Protein 4QV2 (pdb70)

Radius of gyration: 23.75 Å; Cα contacts (8 Å, |Δi|>4): 1845; chains: 2; bounding box: 61×52×60 Å

Structure (mmCIF, N/CA/C/O backbone):
data_4QV2
#
_entry.id   4QV2
#
_cell.length_a   57.480
_cell.length_b   99.380
_cell.length_c   59.890
_cell.angle_alpha   90.000
_cell.angle_beta   97.540
_cell.angle_gamma   90.000
#
_symmetry.space_group_name_H-M   'P 1 21 1'
#
loop_
_entity.id
_entity.type
_entity.pdbx_description
1 polymer VP1
2 non-polymer 1,2-ETHANEDIOL
3 water water
#
loop_
_atom_site.group_PDB
_atom_site.id
_atom_site.type_symbol
_atom_site.label_atom_id
_atom_site.label_alt_id
_atom_site.label_comp_id
_atom_site.label_asym_id
_atom_site.label_entity_id
_atom_site.label_seq_id
_atom_site.pdbx_PDB_ins_code
_atom_site.Cartn_x
_atom_site.Cartn_y
_atom_site.Cartn_z
_atom_site.occupancy
_atom_site.B_iso_or_equiv
_atom_site.auth_seq_id
_atom_site.auth_comp_id
_atom_site.auth_asym_id
_atom_site.auth_atom_id
_atom_site.pdbx_PDB_model_num
ATOM 1 N N . VAL A 1 1 ? -0.781 15.558 35.870 1.00 37.36 225 VAL A N 1
ATOM 2 C CA . VAL A 1 1 ? -0.124 14.820 36.944 1.00 35.15 225 VAL A CA 1
ATOM 3 C C . VAL A 1 1 ? -0.868 13.524 37.247 1.00 29.95 225 VAL A C 1
ATOM 4 O O . VAL A 1 1 ? -2.022 13.542 37.675 1.00 27.72 225 VAL A O 1
ATOM 16 N N . SER A 1 2 ? -0.193 12.402 37.023 1.00 25.29 226 SER A N 1
ATOM 17 C CA . SER A 1 2 ? -0.802 11.090 37.191 1.00 25.40 226 SER A CA 1
ATOM 18 C C . SER A 1 2 ? -0.863 10.716 38.667 1.00 25.26 226 SER A C 1
ATOM 19 O O . SER A 1 2 ? 0.056 11.006 39.436 1.00 19.39 226 SER A O 1
ATOM 27 N N . PHE A 1 3 ? -1.965 10.092 39.061 1.00 19.80 227 PHE A N 1
ATOM 28 C CA . PHE A 1 3 ? -2.152 9.674 40.443 1.00 16.27 227 PHE A CA 1
ATOM 29 C C . PHE A 1 3 ? -1.288 8.469 40.804 1.00 16.11 227 PHE A C 1
ATOM 30 O O . PHE A 1 3 ? -1.002 7.618 39.962 1.00 16.06 227 PHE A O 1
ATOM 47 N N . SER A 1 4 ? -0.877 8.415 42.068 1.00 17.15 228 SER A N 1
ATOM 48 C CA . SER A 1 4 ? -0.199 7.252 42.625 1.00 15.70 228 SER A CA 1
ATOM 49 C C . SER A 1 4 ? -0.307 7.298 44.145 1.00 15.20 228 SER A C 1
ATOM 50 O O . SER A 1 4 ? -0.635 8.337 44.719 1.00 14.55 228 SER A O 1
ATOM 58 N N . VAL A 1 5 ? -0.050 6.164 44.790 1.00 12.74 229 VAL A N 1
ATOM 59 C CA . VAL A 1 5 ? 0.070 6.115 46.241 1.00 12.23 229 VAL A CA 1
ATOM 60 C C . VAL A 1 5 ? 1.453 5.575 46.593 1.00 13.19 229 VAL A C 1
ATOM 61 O O . VAL A 1 5 ? 2.111 4.965 45.754 1.00 14.33 229 VAL A O 1
ATOM 74 N N . PRO A 1 6 ? 1.905 5.812 47.834 1.00 9.81 230 PRO A N 1
ATOM 75 C CA . PRO A 1 6 ? 3.227 5.322 48.233 1.00 12.57 230 PRO A CA 1
ATOM 76 C C . PRO A 1 6 ? 3.334 3.816 48.100 1.00 12.00 230 PRO A C 1
ATOM 77 O O . PRO A 1 6 ? 2.331 3.117 48.273 1.00 14.40 230 PRO A O 1
ATOM 88 N N . GLY A 1 7 ? 4.531 3.340 47.776 1.00 10.41 231 GLY A N 1
ATOM 89 C CA . GLY A 1 7 ? 4.808 1.918 47.719 1.00 11.59 231 GLY A CA 1
ATOM 90 C C . GLY A 1 7 ? 5.381 1.391 49.023 1.00 12.66 231 GLY A C 1
ATOM 91 O O . GLY A 1 7 ? 5.920 0.289 49.066 1.00 13.84 231 GLY A O 1
ATOM 95 N N . LEU A 1 8 ? 5.279 2.180 50.086 1.00 12.57 232 LEU A N 1
ATOM 96 C CA . LEU A 1 8 ? 5.770 1.765 51.397 1.00 11.16 232 LEU A CA 1
ATOM 97 C C . LEU A 1 8 ? 4.875 0.674 51.971 1.00 10.01 232 LEU A C 1
ATOM 98 O O . LEU A 1 8 ? 3.660 0.705 51.781 1.00 13.12 232 LEU A O 1
ATOM 114 N N . VAL A 1 9 ? 5.466 -0.284 52.681 1.00 10.10 233 VAL A N 1
ATOM 115 C CA . VAL A 1 9 ? 4.663 -1.328 53.308 1.00 10.22 233 VAL A CA 1
ATOM 116 C C . VAL A 1 9 ? 3.937 -0.760 54.526 1.00 9.78 233 VAL A C 1
ATOM 117 O O . VAL A 1 9 ? 4.390 0.203 55.142 1.00 10.30 233 VAL A O 1
ATOM 130 N N . VAL A 1 10 ? 2.795 -1.350 54.857 1.00 9.86 234 VAL A N 1
ATOM 131 C CA . VAL A 1 10 ? 1.928 -0.793 55.890 1.00 9.53 234 VAL A CA 1
ATOM 132 C C . VAL A 1 10 ? 2.624 -0.690 57.242 1.00 9.43 234 VAL A C 1
ATOM 133 O O . VAL A 1 10 ? 2.457 0.303 57.950 1.00 9.07 234 VAL A O 1
ATOM 146 N N . GLU A 1 11 ? 3.414 -1.701 57.593 1.00 10.42 235 GLU A N 1
ATOM 147 C CA . GLU A 1 11 ? 4.048 -1.739 58.905 1.00 13.77 235 GLU A CA 1
ATOM 148 C C . GLU A 1 11 ? 5.191 -0.720 59.039 1.00 17.90 235 GLU A C 1
ATOM 149 O O . GLU A 1 11 ? 5.723 -0.533 60.130 1.00 11.35 235 GLU A O 1
ATOM 161 N N . ASP A 1 12 ? 5.551 -0.054 57.939 1.00 9.45 236 ASP A N 1
ATOM 162 C CA . ASP A 1 12 ? 6.528 1.033 57.973 1.00 10.65 236 ASP A CA 1
ATOM 163 C C . ASP A 1 12 ? 5.861 2.407 58.102 1.00 9.06 236 ASP A C 1
ATOM 164 O O . ASP A 1 12 ? 6.547 3.412 58.265 1.00 11.28 236 ASP A O 1
ATOM 173 N N . MET A 1 13 ? 4.531 2.449 58.020 1.00 8.61 237 MET A N 1
ATOM 174 C CA . MET A 1 13 ? 3.805 3.720 57.992 1.00 9.19 237 MET A CA 1
ATOM 175 C C . MET A 1 13 ? 3.236 4.105 59.361 1.00 8.81 237 MET A C 1
ATOM 176 O O . MET A 1 13 ? 3.207 3.287 60.288 1.00 9.90 237 MET A O 1
ATOM 190 N N . SER A 1 14 ? 2.801 5.358 59.479 1.00 7.85 238 SER A N 1
ATOM 191 C CA . SER A 1 14 ? 2.445 5.945 60.771 1.00 10.63 238 SER A CA 1
ATOM 192 C C . SER A 1 14 ? 1.004 6.455 60.848 1.00 11.73 238 SER A C 1
ATOM 193 O O . SER A 1 14 ? 0.419 6.908 59.857 1.00 9.38 238 SER A O 1
ATOM 201 N N . ASN A 1 15 ? 0.455 6.399 62.055 1.00 7.75 239 ASN A N 1
ATOM 202 C CA . ASN A 1 15 ? -0.903 6.855 62.317 1.00 7.70 239 ASN A CA 1
ATOM 203 C C . ASN A 1 15 ? -1.001 8.372 62.218 1.00 7.51 239 ASN A C 1
ATOM 204 O O . ASN A 1 15 ? -0.198 9.093 62.801 1.00 9.29 239 ASN A O 1
ATOM 215 N N . SER A 1 16 ? -1.990 8.851 61.474 1.00 7.50 240 SER A N 1
ATOM 216 C CA . SER A 1 16 ? -2.152 10.286 61.255 1.00 7.41 240 SER A CA 1
ATOM 217 C C . SER A 1 16 ? -2.974 10.976 62.341 1.00 7.52 240 SER A C 1
ATOM 218 O O . SER A 1 16 ? -3.280 12.162 62.227 1.00 8.30 240 SER A O 1
ATOM 226 N N . ARG A 1 17 ? -3.325 10.239 63.391 1.00 7.68 241 ARG A N 1
ATOM 227 C CA . ARG A 1 17 ? -4.066 10.816 64.513 1.00 8.65 241 ARG A CA 1
ATOM 228 C C . ARG A 1 17 ? -3.347 10.655 65.849 1.00 7.99 241 ARG A C 1
ATOM 229 O O . ARG A 1 17 ? -3.835 11.129 66.872 1.00 8.22 241 ARG A O 1
ATOM 250 N N . TRP A 1 18 ? -2.186 10.004 65.840 1.00 7.90 242 TRP A N 1
ATOM 251 C CA . TRP A 1 18 ? -1.503 9.645 67.077 1.00 8.10 242 TRP A CA 1
ATOM 252 C C . TRP A 1 18 ? -0.083 9.170 66.767 1.00 8.00 242 TRP A C 1
ATOM 253 O O . TRP A 1 18 ? 0.149 8.591 65.708 1.00 8.75 242 TRP A O 1
ATOM 274 N N . PRO A 1 19 ? 0.877 9.416 67.680 1.00 8.34 243 PRO A N 1
ATOM 275 C CA . PRO A 1 19 ? 2.249 8.971 67.397 1.00 8.83 243 PRO A CA 1
ATOM 276 C C . PRO A 1 19 ? 2.436 7.466 67.570 1.00 8.37 243 PRO A C 1
ATOM 277 O O . PRO A 1 19 ? 2.840 6.989 68.631 1.00 9.39 243 PRO A O 1
ATOM 288 N N . ALA A 1 20 ? 2.137 6.720 66.515 1.00 10.53 244 ALA A N 1
ATOM 289 C CA . ALA A 1 20 ? 2.310 5.281 66.547 1.00 10.33 244 ALA A CA 1
ATOM 290 C C . ALA A 1 20 ? 2.421 4.708 65.145 1.00 9.16 244 ALA A C 1
ATOM 291 O O . ALA A 1 20 ? 1.826 5.220 64.193 1.00 8.13 244 ALA A O 1
ATOM 298 N N . GLN A 1 21 ? 3.204 3.642 65.037 1.00 8.65 245 GLN A N 1
ATOM 299 C CA . GLN A 1 21 ? 3.279 2.844 63.827 1.00 11.37 245 GLN A CA 1
ATOM 300 C C . GLN A 1 21 ? 1.935 2.153 63.603 1.00 9.75 245 GLN A C 1
ATOM 301 O O . GLN A 1 21 ? 1.210 1.858 64.562 1.00 9.20 245 GLN A O 1
ATOM 315 N N . ILE A 1 22 ? 1.590 1.920 62.342 1.00 8.71 246 ILE A N 1
ATOM 316 C CA . ILE A 1 22 ? 0.414 1.123 62.015 1.00 9.43 246 ILE A CA 1
ATOM 317 C C . ILE A 1 22 ? 0.730 -0.337 62.286 1.00 9.42 246 ILE A C 1
ATOM 318 O O . ILE A 1 22 ? 1.747 -0.848 61.815 1.00 10.94 246 ILE A O 1
ATOM 334 N N . ASN A 1 23 ? -0.128 -1.004 63.054 1.00 10.33 247 ASN A N 1
ATOM 335 C CA . ASN A 1 23 ? 0.061 -2.427 63.345 1.00 10.36 247 ASN A CA 1
ATOM 336 C C . ASN A 1 23 ? -1.200 -3.258 63.127 1.00 12.13 247 ASN A C 1
ATOM 337 O O . ASN A 1 23 ? -1.290 -4.401 63.582 1.00 12.49 247 ASN A O 1
ATOM 348 N N . GLY A 1 24 ? -2.174 -2.689 62.427 1.00 10.49 248 GLY A N 1
ATOM 349 C CA . GLY A 1 24 ? -3.362 -3.436 62.068 1.00 13.54 248 GLY A CA 1
ATOM 350 C C . GLY A 1 24 ? -4.167 -2.775 60.971 1.00 11.04 248 GLY A C 1
ATOM 351 O O . GLY A 1 24 ? -4.118 -1.552 60.794 1.00 10.12 248 GLY A O 1
ATOM 355 N N . LEU A 1 25 ? -4.889 -3.603 60.223 1.00 12.24 249 LEU A N 1
ATOM 356 C CA . LEU A 1 25 ? -5.895 -3.153 59.269 1.00 10.98 249 LEU A CA 1
ATOM 357 C C . LEU A 1 25 ? -7.242 -3.698 59.719 1.00 13.09 249 LEU A C 1
ATOM 358 O O . LEU A 1 25 ? -7.399 -4.908 59.884 1.00 12.11 249 LEU A O 1
ATOM 374 N N . VAL A 1 26 ? -8.213 -2.814 59.922 1.00 11.40 250 VAL A N 1
ATOM 375 C CA . VAL A 1 26 ? -9.517 -3.233 60.423 1.00 11.97 250 VAL A CA 1
ATOM 376 C C . VAL A 1 26 ? -10.634 -2.617 59.597 1.00 12.02 250 VAL A C 1
ATOM 377 O O . VAL A 1 26 ? -10.489 -1.524 59.039 1.00 15.46 250 VAL A O 1
ATOM 390 N N . VAL A 1 27 ? -11.751 -3.331 59.533 1.00 12.69 251 VAL A N 1
ATOM 391 C CA . VAL A 1 27 ? -12.916 -2.881 58.792 1.00 15.18 251 VAL A CA 1
ATOM 392 C C . VAL A 1 27 ? -13.954 -2.441 59.806 1.00 13.20 251 VAL A C 1
ATOM 393 O O . VAL A 1 27 ? -14.257 -3.173 60.746 1.00 13.71 251 VAL A O 1
ATOM 406 N N . ARG A 1 28 ? -14.483 -1.236 59.626 1.00 12.96 252 ARG A N 1
ATOM 407 C CA . ARG A 1 28 ? -15.472 -0.702 60.546 1.00 13.27 252 ARG A CA 1
ATOM 408 C C . ARG A 1 28 ? -16.832 -0.633 59.871 1.00 14.96 252 ARG A C 1
ATOM 409 O O . ARG A 1 28 ? -16.951 -0.170 58.736 1.00 15.35 252 ARG A O 1
ATOM 430 N N . GLY A 1 29 ? -17.850 -1.106 60.580 1.00 14.60 253 GLY A N 1
ATOM 431 C CA . GLY A 1 29 ? -19.213 -1.067 60.085 1.00 15.30 253 GLY A CA 1
ATOM 432 C C . GLY A 1 29 ? -19.800 0.327 60.193 1.00 20.45 253 GLY A C 1
ATOM 433 O O . GLY A 1 29 ? -19.150 1.249 60.683 1.00 14.68 253 GLY A O 1
ATOM 437 N N . ASN A 1 30 ? -21.041 0.478 59.741 1.00 19.93 254 ASN A N 1
ATOM 438 C CA . ASN A 1 30 ? -21.696 1.778 59.737 1.00 21.87 254 ASN A CA 1
ATOM 439 C C . ASN A 1 30 ? -22.389 2.040 61.067 1.00 25.93 254 ASN A C 1
ATOM 440 O O . ASN A 1 30 ? -23.615 2.129 61.146 1.00 18.87 254 ASN A O 1
ATOM 451 N N . GLU A 1 31 ? -21.577 2.193 62.107 1.00 34.21 255 GLU A N 1
ATOM 452 C CA . GLU A 1 31 ? -22.073 2.279 63.473 1.00 22.22 255 GLU A CA 1
ATOM 453 C C . GLU A 1 31 ? -22.746 3.619 63.739 1.00 24.84 255 GLU A C 1
ATOM 454 O O . GLU A 1 31 ? -22.628 4.558 62.942 1.00 21.94 255 GLU A O 1
ATOM 458 N N . ALA A 1 32 ? -23.447 3.691 64.867 1.00 21.24 256 ALA A N 1
ATOM 459 C CA . ALA A 1 32 ? -24.161 4.898 65.267 1.00 27.83 256 ALA A CA 1
ATOM 460 C C . ALA A 1 32 ? -23.201 6.075 65.351 1.00 34.08 256 ALA A C 1
ATOM 461 O O . ALA A 1 32 ? -23.537 7.189 64.945 1.00 33.30 256 ALA A O 1
ATOM 468 N N . GLN A 1 33 ? -22.005 5.818 65.878 1.00 25.47 257 GLN A N 1
ATOM 469 C CA . GLN A 1 33 ? -20.977 6.845 65.985 1.00 19.06 257 GLN A CA 1
ATOM 470 C C . GLN A 1 33 ? -20.206 6.930 64.672 1.00 14.34 257 GLN A C 1
ATOM 471 O O . GLN A 1 33 ? -19.415 6.047 64.330 1.00 15.61 257 GLN A O 1
ATOM 475 N N . VAL A 1 34 ? -20.463 8.008 63.944 1.00 14.71 258 VAL A N 1
ATOM 476 C CA . VAL A 1 34 ? -19.951 8.195 62.600 1.00 13.72 258 VAL A CA 1
ATOM 477 C C . VAL A 1 34 ? -18.534 8.728 62.667 1.00 14.81 258 VAL A C 1
ATOM 478 O O . VAL A 1 34 ? -18.240 9.627 63.454 1.00 15.90 258 VAL A O 1
ATOM 491 N N . VAL A 1 35 ? -17.650 8.169 61.849 1.00 12.49 259 VAL A N 1
ATOM 492 C CA . VAL A 1 35 ? -16.283 8.665 61.776 1.00 11.62 259 VAL A CA 1
ATOM 493 C C . VAL A 1 35 ? -16.303 10.127 61.362 1.00 11.48 259 VAL A C 1
ATOM 494 O O . VAL A 1 35 ? -16.943 10.495 60.374 1.00 11.74 259 VAL A O 1
ATOM 507 N N . HIS A 1 36 ? -15.597 10.952 62.128 1.00 11.16 260 HIS A N 1
ATOM 508 C CA . HIS A 1 36 ? -15.643 12.400 61.946 1.00 11.15 260 HIS A CA 1
ATOM 509 C C . HIS A 1 36 ? -14.299 13.006 62.333 1.00 10.58 260 HIS A C 1
ATOM 510 O O . HIS A 1 36 ? -14.233 14.151 62.788 1.00 10.63 260 HIS A O 1
ATOM 525 N N . PHE A 1 37 ? -13.235 12.227 62.140 1.00 10.12 261 PHE A N 1
ATOM 526 C CA . PHE A 1 37 ? -11.873 12.644 62.466 1.00 9.63 261 PHE A CA 1
ATOM 527 C C . PHE A 1 37 ? -11.543 14.003 61.855 1.00 9.52 261 PHE A C 1
ATOM 528 O O . PHE A 1 37 ? -11.965 14.307 60.740 1.00 10.12 261 PHE A O 1
ATOM 545 N N . GLN A 1 38 ? -10.767 14.806 62.579 1.00 11.45 262 GLN A N 1
ATOM 546 C CA . GLN A 1 38 ? -10.302 16.090 62.064 1.00 10.51 262 GLN A CA 1
ATOM 547 C C . GLN A 1 38 ? -8.825 16.022 61.695 1.00 11.59 262 GLN A C 1
ATOM 548 O O . GLN A 1 38 ? -8.361 16.774 60.841 1.00 9.86 262 GLN A O 1
ATOM 562 N N . ASN A 1 39 ? -8.096 15.108 62.329 1.00 8.80 263 ASN A N 1
ATOM 563 C CA . ASN A 1 39 ? -6.727 14.809 61.928 1.00 8.20 263 ASN A CA 1
ATOM 564 C C . ASN A 1 39 ? -6.711 13.630 60.966 1.00 9.27 263 ASN A C 1
ATOM 565 O O . ASN A 1 39 ? -7.595 12.774 61.013 1.00 10.49 263 ASN A O 1
ATOM 576 N N . GLY A 1 40 ? -5.718 13.596 60.082 1.00 7.89 264 GLY A N 1
ATOM 577 C CA . GLY A 1 40 ? -5.596 12.515 59.119 1.00 7.85 264 GLY A CA 1
ATOM 578 C C . GLY A 1 40 ? -6.619 12.613 57.998 1.00 13.48 264 GLY A C 1
ATOM 579 O O . GLY A 1 40 ? -7.100 11.592 57.500 1.00 10.82 264 GLY A O 1
ATOM 583 N N . ARG A 1 41 ? -6.949 13.841 57.604 1.00 8.66 265 ARG A N 1
ATOM 584 C CA . ARG A 1 41 ? -7.944 14.093 56.561 1.00 9.64 265 ARG A CA 1
ATOM 585 C C . ARG A 1 41 ? -7.299 14.746 55.338 1.00 10.39 265 ARG A C 1
ATOM 586 O O . ARG A 1 41 ? -6.843 15.885 55.409 1.00 8.71 265 ARG A O 1
ATOM 607 N N . CYS A 1 42 ? -7.261 14.016 54.226 1.00 10.21 266 CYS A N 1
ATOM 608 C CA . CYS A 1 42 ? -6.641 14.492 52.984 1.00 11.07 266 CYS A CA 1
ATOM 609 C C . CYS A 1 42 ? -7.320 13.855 51.770 1.00 11.58 266 CYS A C 1
ATOM 610 O O . CYS A 1 42 ? -7.481 12.638 51.718 1.00 11.07 266 CYS A O 1
ATOM 618 N N . THR A 1 43 ? -7.725 14.669 50.797 1.00 10.91 267 THR A N 1
ATOM 619 C CA . THR A 1 43 ? -8.343 14.137 49.581 1.00 10.70 267 THR A CA 1
ATOM 620 C C . THR A 1 43 ? -7.278 13.528 48.675 1.00 10.48 267 THR A C 1
ATOM 621 O O . THR A 1 43 ? -6.090 13.749 48.878 1.00 11.07 267 THR A O 1
ATOM 632 N N . THR A 1 44 ? -7.698 12.767 47.670 1.00 13.69 268 THR A N 1
ATOM 633 C CA . THR A 1 44 ? -6.744 12.145 46.759 1.00 12.80 268 THR A CA 1
ATOM 634 C C . THR A 1 44 ? -5.993 13.200 45.947 1.00 11.78 268 THR A C 1
ATOM 635 O O . THR A 1 44 ? -4.939 12.917 45.379 1.00 15.43 268 THR A O 1
ATOM 646 N N . GLU A 1 45 ? -6.542 14.415 45.905 1.00 12.55 269 GLU A N 1
ATOM 647 C CA . GLU A 1 45 ? -5.927 15.529 45.186 1.00 15.60 269 GLU A CA 1
ATOM 648 C C . GLU A 1 45 ? -4.943 16.302 46.057 1.00 16.31 269 GLU A C 1
ATOM 649 O O . GLU A 1 45 ? -4.338 17.276 45.609 1.00 12.35 269 GLU A O 1
ATOM 661 N N . GLY A 1 46 ? -4.777 15.859 47.299 1.00 12.68 270 GLY A N 1
ATOM 662 C CA . GLY A 1 46 ? -3.829 16.474 48.207 1.00 14.81 270 GLY A CA 1
ATOM 663 C C . GLY A 1 46 ? -4.369 17.685 48.949 1.00 16.84 270 GLY A C 1
ATOM 664 O O . GLY A 1 46 ? -3.591 18.509 49.422 1.00 16.12 270 GLY A O 1
ATOM 668 N N . THR A 1 47 ? -5.692 17.789 49.060 1.00 10.43 271 THR A N 1
ATOM 669 C CA . THR A 1 47 ? -6.313 18.868 49.823 1.00 10.52 271 THR A CA 1
ATOM 670 C C . THR A 1 47 ? -6.487 18.444 51.277 1.00 14.22 271 THR A C 1
ATOM 671 O O . THR A 1 47 ? -7.215 17.498 51.573 1.00 11.16 271 THR A O 1
ATOM 682 N N . LEU A 1 48 ? -5.799 19.145 52.176 1.00 12.08 272 LEU A N 1
ATOM 683 C CA . LEU A 1 48 ? -5.878 18.866 53.605 1.00 11.35 272 LEU A CA 1
ATOM 684 C C . LEU A 1 48 ? -7.153 19.450 54.201 1.00 10.82 272 LEU A C 1
ATOM 685 O O . LEU A 1 48 ? -7.527 20.586 53.897 1.00 10.09 272 LEU A O 1
ATOM 701 N N . LEU A 1 49 ? -7.799 18.672 55.068 1.00 11.47 273 LEU A N 1
ATOM 702 C CA . LEU A 1 49 ? -9.064 19.068 55.676 1.00 14.80 273 LEU A CA 1
ATOM 703 C C . LEU A 1 49 ? -8.955 19.090 57.193 1.00 9.77 273 LEU A C 1
ATOM 704 O O . LEU A 1 49 ? -8.029 18.513 57.769 1.00 10.18 273 LEU A O 1
ATOM 720 N N . GLY A 1 50 ? -9.908 19.758 57.835 1.00 12.54 274 GLY A N 1
ATOM 721 C CA . GLY A 1 50 ? -9.986 19.765 59.283 1.00 9.81 274 GLY A CA 1
ATOM 722 C C . GLY A 1 50 ? -8.780 20.416 59.926 1.00 9.59 274 GLY A C 1
ATOM 723 O O . GLY A 1 50 ? -8.467 21.572 59.631 1.00 9.82 274 GLY A O 1
ATOM 727 N N . THR A 1 51 ? -8.114 19.670 60.807 1.00 9.23 275 THR A N 1
ATOM 728 C CA . THR A 1 51 ? -6.929 20.151 61.516 1.00 9.06 275 THR A CA 1
ATOM 729 C C . THR A 1 51 ? -5.671 19.400 61.077 1.00 8.64 275 THR A C 1
ATOM 730 O O . THR A 1 51 ? -4.686 19.321 61.812 1.00 8.46 275 THR A O 1
ATOM 741 N N . THR A 1 52 ? -5.701 18.852 59.868 1.00 8.55 276 THR A N 1
ATOM 742 C CA . THR A 1 52 ? -4.618 17.991 59.400 1.00 8.23 276 THR A CA 1
ATOM 743 C C . THR A 1 52 ? -3.337 18.768 59.084 1.00 8.82 276 THR A C 1
ATOM 744 O O . THR A 1 52 ? -3.324 19.631 58.202 1.00 11.82 276 THR A O 1
ATOM 755 N N . THR A 1 53 ? -2.266 18.440 59.809 1.00 8.78 277 THR A N 1
ATOM 756 C CA . THR A 1 53 ? -0.926 18.969 59.548 1.00 8.04 277 THR A CA 1
ATOM 757 C C . THR A 1 53 ? -0.011 17.894 58.966 1.00 9.92 277 THR A C 1
ATOM 758 O O . THR A 1 53 ? -0.125 16.717 59.308 1.00 10.10 277 THR A O 1
ATOM 769 N N . LEU A 1 54 ? 0.900 18.314 58.090 1.00 8.90 278 LEU A N 1
ATOM 770 C CA . LEU A 1 54 ? 1.931 17.425 57.564 1.00 7.89 278 LEU A CA 1
ATOM 771 C C . LEU A 1 54 ? 3.051 17.209 58.574 1.00 10.07 278 LEU A C 1
ATOM 772 O O . LEU A 1 54 ? 3.861 16.289 58.421 1.00 11.63 278 LEU A O 1
ATOM 788 N N . SER A 1 55 ? 3.115 18.064 59.593 1.00 10.18 279 SER A N 1
ATOM 789 C CA . SER A 1 55 ? 4.141 17.934 60.625 1.00 10.91 279 SER A CA 1
ATOM 790 C C . SER A 1 55 ? 3.765 16.828 61.601 1.00 9.43 279 SER A C 1
ATOM 791 O O . SER A 1 55 ? 2.993 17.036 62.536 1.00 12.72 279 SER A O 1
ATOM 799 N N . ILE A 1 56 ? 4.325 15.648 61.376 1.00 7.60 280 ILE A N 1
ATOM 800 C CA . ILE A 1 56 ? 3.907 14.465 62.109 1.00 7.47 280 ILE A CA 1
ATOM 801 C C . ILE A 1 56 ? 4.111 14.583 63.617 1.00 7.58 280 ILE A C 1
ATOM 802 O O . ILE A 1 56 ? 3.337 14.025 64.398 1.00 8.68 280 ILE A O 1
ATOM 818 N N . ASN A 1 57 ? 5.133 15.324 64.033 1.00 10.32 281 ASN A N 1
ATOM 819 C CA . ASN A 1 57 ? 5.391 15.504 65.456 1.00 7.97 281 ASN A CA 1
ATOM 820 C C . ASN A 1 57 ? 4.437 16.482 66.129 1.00 10.43 281 ASN A C 1
ATOM 821 O O . ASN A 1 57 ? 4.483 16.642 67.349 1.00 10.43 281 ASN A O 1
ATOM 832 N N . SER A 1 58 ? 3.580 17.127 65.341 1.00 7.96 282 SER A N 1
ATOM 833 C CA . SER A 1 58 ? 2.613 18.090 65.871 1.00 9.09 282 SER A CA 1
ATOM 834 C C . SER A 1 58 ? 1.222 17.486 66.026 1.00 8.52 282 SER A C 1
ATOM 835 O O . SER A 1 58 ? 0.283 18.169 66.445 1.00 8.19 282 SER A O 1
ATOM 843 N N . ILE A 1 59 ? 1.092 16.199 65.716 1.00 8.15 283 ILE A N 1
ATOM 844 C CA . ILE A 1 59 ? -0.217 15.552 65.719 1.00 8.38 283 ILE A CA 1
ATOM 845 C C . ILE A 1 59 ? -0.708 15.228 67.136 1.00 8.02 283 ILE A C 1
ATOM 846 O O . ILE A 1 59 ? 0.028 14.675 67.957 1.00 8.85 283 ILE A O 1
ATOM 862 N N . CYS A 1 60 ? -1.968 15.571 67.392 1.00 8.18 284 CYS A N 1
ATOM 863 C CA . CYS A 1 60 ? -2.616 15.378 68.690 1.00 8.70 284 CYS A CA 1
ATOM 864 C C . CYS A 1 60 ? -1.879 16.094 69.819 1.00 8.77 284 CYS A C 1
ATOM 865 O O . CYS A 1 60 ? -1.690 15.548 70.909 1.00 9.02 284 CYS A O 1
ATOM 873 N N . GLY A 1 61 ? -1.476 17.328 69.553 1.00 10.03 285 GLY A N 1
ATOM 874 C CA . GLY A 1 61 ? -0.783 18.121 70.542 1.00 11.50 285 GLY A CA 1
ATOM 875 C C . GLY A 1 61 ? -1.213 19.567 70.492 1.00 13.71 285 GLY A C 1
ATOM 876 O O . GLY A 1 61 ? -2.049 19.959 69.675 1.00 11.52 285 GLY A O 1
ATOM 880 N N . LEU A 1 62 ? -0.616 20.351 71.379 1.00 10.46 286 LEU A N 1
ATOM 881 C CA . LEU A 1 62 ? -0.889 21.774 71.495 1.00 10.07 286 LEU A CA 1
ATOM 882 C C . LEU A 1 62 ? 0.436 22.496 71.647 1.00 10.34 286 LEU A C 1
ATOM 883 O O . LEU A 1 62 ? 1.382 21.948 72.203 1.00 13.14 286 LEU A O 1
ATOM 899 N N . ARG A 1 63 ? 0.513 23.729 71.161 1.00 11.25 287 ARG A N 1
ATOM 900 C CA . ARG A 1 63 ? 1.731 24.506 71.324 1.00 11.80 287 ARG A CA 1
ATOM 901 C C . ARG A 1 63 ? 1.471 26.001 71.198 1.00 11.26 287 ARG A C 1
ATOM 902 O O . ARG A 1 63 ? 0.485 26.434 70.597 1.00 11.21 287 ARG A O 1
ATOM 923 N N . GLY A 1 64 ? 2.352 26.784 71.802 1.00 11.64 288 GLY A N 1
ATOM 924 C CA . GLY A 1 64 ? 2.228 28.227 71.768 1.00 12.21 288 GLY A CA 1
ATOM 925 C C . GLY A 1 64 ? 2.864 28.853 72.983 1.00 12.84 288 GLY A C 1
ATOM 926 O O . GLY A 1 64 ? 3.534 28.182 73.767 1.00 14.23 288 GLY A O 1
ATOM 930 N N . LEU A 1 65 ? 2.639 30.149 73.150 1.00 13.46 289 LEU A N 1
ATOM 931 C CA . LEU A 1 65 ? 3.226 30.881 74.259 1.00 14.19 289 LEU A CA 1
ATOM 932 C C . LEU A 1 65 ? 2.360 30.777 75.505 1.00 14.54 289 LEU A C 1
ATOM 933 O O . LEU A 1 65 ? 1.132 30.798 75.430 1.00 15.69 289 LEU A O 1
ATOM 949 N N . SER A 1 66 ? 3.015 30.653 76.653 1.00 14.94 290 SER A N 1
ATOM 950 C CA . SER A 1 66 ? 2.327 30.681 77.935 1.00 15.47 290 SER A CA 1
ATOM 951 C C . SER A 1 66 ? 1.718 32.062 78.187 1.00 16.25 290 SER A C 1
ATOM 952 O O . SER A 1 66 ? 2.289 33.078 77.800 1.00 18.37 290 SER A O 1
ATOM 960 N N . VAL A 1 67 ? 0.550 32.081 78.823 1.00 16.03 291 VAL A N 1
ATOM 961 C CA . VAL A 1 67 ? -0.110 33.324 79.205 1.00 16.92 291 VAL A CA 1
ATOM 962 C C . VAL A 1 67 ? -0.609 33.189 80.639 1.00 18.38 291 VAL A C 1
ATOM 963 O O . VAL A 1 67 ? -0.663 32.087 81.178 1.00 14.96 291 VAL A O 1
ATOM 976 N N . SER A 1 68 ? -0.974 34.306 81.259 1.00 25.65 292 SER A N 1
ATOM 977 C CA . SER A 1 68 ? -1.481 34.271 82.625 1.00 27.26 292 SER A CA 1
ATOM 978 C C . SER A 1 68 ? -2.932 33.805 82.627 1.00 25.16 292 SER A C 1
ATOM 979 O O . SER A 1 68 ? -3.667 34.029 81.663 1.00 24.35 292 SER A O 1
ATOM 987 N N . GLN A 1 69 ? -3.337 33.155 83.713 1.00 27.84 293 GLN A N 1
ATOM 988 C CA . GLN A 1 69 ? -4.706 32.671 83.853 1.00 33.15 293 GLN A CA 1
ATOM 989 C C . GLN A 1 69 ? -5.706 33.820 83.795 1.00 33.60 293 GLN A C 1
ATOM 990 O O . GLN A 1 69 ? -6.767 33.700 83.181 1.00 40.53 293 GLN A O 1
ATOM 1004 N N . ALA A 1 70 ? -5.357 34.935 84.430 1.00 36.77 294 ALA A N 1
ATOM 1005 C CA . ALA A 1 70 ? -6.220 36.110 84.456 1.00 46.99 294 ALA A CA 1
ATOM 1006 C C . ALA A 1 70 ? -6.531 36.598 83.045 1.00 49.77 294 ALA A C 1
ATOM 1007 O O . ALA A 1 70 ? -7.646 37.039 82.762 1.00 47.24 294 ALA A O 1
ATOM 1014 N N . SER A 1 71 ? -5.544 36.506 82.159 1.00 39.53 295 SER A N 1
ATOM 1015 C CA . SER A 1 71 ? -5.715 36.951 80.782 1.00 38.53 295 SER A CA 1
ATOM 1016 C C . SER A 1 71 ? -6.724 36.081 80.040 1.00 43.28 295 SER A C 1
ATOM 1017 O O . SER A 1 71 ? -7.299 36.504 79.036 1.00 46.91 295 SER A O 1
ATOM 1025 N N . VAL A 1 72 ? -6.945 34.871 80.548 1.00 41.20 296 VAL A N 1
ATOM 1026 C CA . VAL A 1 72 ? -7.908 33.953 79.951 1.00 40.29 296 VAL A CA 1
ATOM 1027 C C . VAL A 1 72 ? -9.262 34.100 80.637 1.00 46.09 296 VAL A C 1
ATOM 1028 O O . VAL A 1 72 ? -10.199 34.656 80.066 1.00 57.05 296 VAL A O 1
ATOM 1041 N N . ALA A 1 103 ? 1.039 19.827 94.572 1.00 50.88 327 ALA A N 1
ATOM 1042 C CA . ALA A 1 103 ? -0.015 19.247 93.747 1.00 52.68 327 ALA A CA 1
ATOM 1043 C C . ALA A 1 103 ? 0.086 19.769 92.311 1.00 45.80 327 ALA A C 1
ATOM 1044 O O . ALA A 1 103 ? 1.190 20.018 91.824 1.00 47.09 327 ALA A O 1
ATOM 1050 N N . ASP A 1 104 ? -1.048 19.967 91.642 1.00 29.06 328 ASP A N 1
ATOM 1051 C CA . ASP A 1 104 ? -1.018 20.313 90.223 1.00 28.70 328 ASP A CA 1
ATOM 1052 C C . ASP A 1 104 ? -0.874 21.811 89.984 1.00 34.11 328 ASP A C 1
ATOM 1053 O O . ASP A 1 104 ? -1.331 22.634 90.780 1.00 28.44 328 ASP A O 1
ATOM 1062 N N . THR A 1 105 ? -0.240 22.142 88.863 1.00 23.57 329 THR A N 1
ATOM 1063 C CA . THR A 1 105 ? -0.068 23.516 88.420 1.00 20.17 329 THR A CA 1
ATOM 1064 C C . THR A 1 105 ? -0.670 23.648 87.029 1.00 23.87 329 THR A C 1
ATOM 1065 O O . THR A 1 105 ? -0.404 22.824 86.151 1.00 20.98 329 THR A O 1
ATOM 1076 N N . THR A 1 106 ? -1.476 24.683 86.826 1.00 19.43 330 THR A N 1
ATOM 1077 C CA . THR A 1 106 ? -2.111 24.896 85.532 1.00 18.54 330 THR A CA 1
ATOM 1078 C C . THR A 1 106 ? -1.265 25.790 84.637 1.00 18.05 330 THR A C 1
ATOM 1079 O O . THR A 1 106 ? -0.800 26.859 85.050 1.00 18.75 330 THR A O 1
ATOM 1090 N N . LEU A 1 107 ? -1.087 25.329 83.404 1.00 16.94 331 LEU A N 1
ATOM 1091 C CA . LEU A 1 107 ? -0.394 26.069 82.364 1.00 16.44 331 LEU A CA 1
ATOM 1092 C C . LEU A 1 107 ? -1.423 26.513 81.334 1.00 16.07 331 LEU A C 1
ATOM 1093 O O . LEU A 1 107 ? -2.238 25.711 80.876 1.00 15.56 331 LEU A O 1
ATOM 1109 N N . TRP A 1 108 ? -1.389 27.795 80.987 1.00 16.41 332 TRP A N 1
ATOM 1110 C CA . TRP A 1 108 ? -2.306 28.357 80.002 1.00 17.20 332 TRP A CA 1
ATOM 1111 C C . TRP A 1 108 ? -1.531 28.776 78.763 1.00 15.62 332 TRP A C 1
ATOM 1112 O O . TRP A 1 108 ? -0.562 29.526 78.853 1.00 15.97 332 TRP A O 1
ATOM 1133 N N . LEU A 1 109 ? -1.959 28.282 77.606 1.00 14.84 333 LEU A N 1
ATOM 1134 C CA . LEU A 1 109 ? -1.295 28.607 76.352 1.00 18.33 333 LEU A CA 1
ATOM 1135 C C . LEU A 1 109 ? -2.185 29.427 75.439 1.00 18.46 333 LEU A C 1
ATOM 1136 O O . LEU A 1 109 ? -3.394 29.211 75.371 1.00 17.86 333 LEU A O 1
ATOM 1152 N N . ARG A 1 110 ? -1.565 30.371 74.742 1.00 14.65 334 ARG A N 1
ATOM 1153 C CA . ARG A 1 110 ? -2.159 30.972 73.560 1.00 14.63 334 ARG A CA 1
ATOM 1154 C C . ARG A 1 110 ? -1.792 30.043 72.407 1.00 14.02 334 ARG A C 1
ATOM 1155 O O . ARG A 1 110 ? -0.652 30.040 71.943 1.00 15.68 334 ARG A O 1
ATOM 1176 N N . VAL A 1 111 ? -2.746 29.243 71.948 1.00 13.27 335 VAL A N 1
ATOM 1177 C CA . VAL A 1 111 ? -2.422 28.202 70.982 1.00 14.84 335 VAL A CA 1
ATOM 1178 C C . VAL A 1 111 ? -2.092 28.799 69.619 1.00 13.52 335 VAL A C 1
ATOM 1179 O O . VAL A 1 111 ? -2.667 29.811 69.209 1.00 13.27 335 VAL A O 1
ATOM 1192 N N . GLU A 1 112 ? -1.144 28.173 68.929 1.00 11.98 336 GLU A N 1
ATOM 1193 C CA . GLU A 1 112 ? -0.733 28.618 67.606 1.00 12.03 336 GLU A CA 1
ATOM 1194 C C . GLU A 1 112 ? -0.558 27.417 66.688 1.00 11.37 336 GLU A C 1
ATOM 1195 O O . GLU A 1 112 ? -0.796 26.278 67.093 1.00 10.90 336 GLU A O 1
ATOM 1207 N N . GLU A 1 113 ? -0.149 27.676 65.452 1.00 11.45 337 GLU A N 1
ATOM 1208 C CA . GLU A 1 113 ? 0.035 26.617 64.470 1.00 10.98 337 GLU A CA 1
ATOM 1209 C C . GLU A 1 113 ? 1.410 25.972 64.606 1.00 10.72 337 GLU A C 1
ATOM 1210 O O . GLU A 1 113 ? 2.310 26.543 65.219 1.00 10.99 337 GLU A O 1
ATOM 1222 N N . PRO A 1 114 ? 1.575 24.767 64.040 1.00 10.26 338 PRO A N 1
ATOM 1223 C CA . PRO A 1 114 ? 2.845 24.051 64.204 1.00 10.05 338 PRO A CA 1
ATOM 1224 C C . PRO A 1 114 ? 4.047 24.826 63.683 1.00 10.49 338 PRO A C 1
ATOM 1225 O O . PRO A 1 114 ? 5.128 24.690 64.252 1.00 14.22 338 PRO A O 1
ATOM 1236 N N . ASP A 1 115 ? 3.863 25.638 62.644 1.00 10.91 339 ASP A N 1
ATOM 1237 C CA . ASP A 1 115 ? 4.972 26.391 62.063 1.00 13.25 339 ASP A CA 1
ATOM 1238 C C . ASP A 1 115 ? 5.296 27.666 62.850 1.00 17.10 339 ASP A C 1
ATOM 1239 O O . ASP A 1 115 ? 6.177 28.434 62.462 1.00 12.85 339 ASP A O 1
ATOM 1248 N N . GLY A 1 116 ? 4.576 27.895 63.944 1.00 13.86 340 GLY A N 1
ATOM 1249 C CA . GLY A 1 116 ? 4.831 29.040 64.800 1.00 15.11 340 GLY A CA 1
ATOM 1250 C C . GLY A 1 116 ? 4.040 30.282 64.431 1.00 17.02 340 GLY A C 1
ATOM 1251 O O . GLY A 1 116 ? 4.146 31.312 65.098 1.00 17.73 340 GLY A O 1
ATOM 1255 N N . ARG A 1 117 ? 3.242 30.197 63.374 1.00 13.04 341 ARG A N 1
ATOM 1256 C CA . ARG A 1 117 ? 2.394 31.322 62.986 1.00 13.66 341 ARG A CA 1
ATOM 1257 C C . ARG A 1 117 ? 1.104 31.314 63.812 1.00 15.79 341 ARG A C 1
ATOM 1258 O O . ARG A 1 117 ? 0.707 30.275 64.331 1.00 12.84 341 ARG A O 1
ATOM 1279 N N . PRO A 1 118 ? 0.453 32.480 63.953 1.00 14.19 342 PRO A N 1
ATOM 1280 C CA . PRO A 1 118 ? -0.727 32.555 64.821 1.00 14.19 342 PRO A CA 1
ATOM 1281 C C . PRO A 1 118 ? -1.907 31.728 64.315 1.00 15.39 342 PRO A C 1
ATOM 1282 O O . PRO A 1 118 ? -2.049 31.520 63.110 1.00 13.67 342 PRO A O 1
ATOM 1293 N N . TYR A 1 119 ? -2.731 31.249 65.241 1.00 13.99 343 TYR A N 1
ATOM 1294 C CA . TYR A 1 119 ? -3.970 30.579 64.884 1.00 13.19 343 TYR A CA 1
ATOM 1295 C C . TYR A 1 119 ? -5.027 31.618 64.507 1.00 13.93 343 TYR A C 1
ATOM 1296 O O . TYR A 1 119 ? -5.288 32.558 65.263 1.00 14.54 343 TYR A O 1
ATOM 1314 N N . ASP A 1 120 ? -5.632 31.434 63.336 1.00 13.95 344 ASP A N 1
ATOM 1315 C CA . ASP A 1 120 ? -6.649 32.343 62.813 1.00 15.11 344 ASP A CA 1
ATOM 1316 C C . ASP A 1 120 ? -8.007 31.931 63.372 1.00 14.68 344 ASP A C 1
ATOM 1317 O O . ASP A 1 120 ? -8.625 30.985 62.888 1.00 14.29 344 ASP A O 1
ATOM 1326 N N . ILE A 1 121 ? -8.459 32.641 64.403 1.00 15.28 345 ILE A N 1
ATOM 1327 C CA . ILE A 1 121 ? -9.669 32.264 65.128 1.00 15.27 345 ILE A CA 1
ATOM 1328 C C . ILE A 1 121 ? -10.884 32.198 64.200 1.00 19.44 345 ILE A C 1
ATOM 1329 O O . ILE A 1 121 ? -11.751 31.336 64.356 1.00 15.34 345 ILE A O 1
ATOM 1345 N N . PHE A 1 122 ? -10.934 33.096 63.222 1.00 16.15 346 PHE A N 1
ATOM 1346 C CA . PHE A 1 122 ? -12.065 33.159 62.300 1.00 16.60 346 PHE A CA 1
ATOM 1347 C C . PHE A 1 122 ? -11.721 32.587 60.929 1.00 16.27 346 PHE A C 1
ATOM 1348 O O . PHE A 1 122 ? -12.314 32.960 59.917 1.00 17.44 346 PHE A O 1
ATOM 1365 N N . GLY A 1 123 ? -10.762 31.669 60.920 1.00 15.43 347 GLY A N 1
ATOM 1366 C CA . GLY A 1 123 ? -10.349 30.986 59.708 1.00 15.11 347 GLY A CA 1
ATOM 1367 C C . GLY A 1 123 ? -11.227 29.790 59.384 1.00 21.24 347 GLY A C 1
ATOM 1368 O O . GLY A 1 123 ? -12.362 29.685 59.861 1.00 18.87 347 GLY A O 1
ATOM 1372 N N . ASP A 1 124 ? -10.687 28.880 58.579 1.00 14.31 348 ASP A N 1
ATOM 1373 C CA . ASP A 1 124 ? -11.454 27.756 58.045 1.00 14.13 348 ASP A CA 1
ATOM 1374 C C . ASP A 1 124 ? -11.094 26.430 58.707 1.00 14.30 348 ASP A C 1
ATOM 1375 O O . ASP A 1 124 ? -11.228 25.370 58.087 1.00 14.77 348 ASP A O 1
ATOM 1384 N N . GLN A 1 125 ? -10.628 26.490 59.954 1.00 12.95 349 GLN A N 1
ATOM 1385 C CA . GLN A 1 125 ? -10.328 25.289 60.737 1.00 12.28 349 GLN A CA 1
ATOM 1386 C C . GLN A 1 125 ? -11.118 25.301 62.042 1.00 12.39 349 GLN A C 1
ATOM 1387 O O . GLN A 1 125 ? -11.432 26.364 62.561 1.00 12.86 349 GLN A O 1
ATOM 1401 N N . PRO A 1 126 ? -11.426 24.116 62.596 1.00 12.04 350 PRO A N 1
ATOM 1402 C CA . PRO A 1 126 ? -12.125 24.097 63.887 1.00 12.24 350 PRO A CA 1
ATOM 1403 C C . PRO A 1 126 ? -11.199 24.397 65.065 1.00 12.04 350 PRO A C 1
ATOM 1404 O O . PRO A 1 126 ? -11.677 24.709 66.153 1.00 12.38 350 PRO A O 1
ATOM 1415 N N . ALA A 1 127 ? -9.893 24.309 64.831 1.00 11.58 351 ALA A N 1
ATOM 1416 C CA . ALA A 1 127 ? -8.884 24.500 65.866 1.00 11.40 351 ALA A CA 1
ATOM 1417 C C . ALA A 1 127 ? -7.522 24.555 65.175 1.00 11.05 351 ALA A C 1
ATOM 1418 O O . ALA A 1 127 ? -7.446 24.354 63.965 1.00 10.95 351 ALA A O 1
ATOM 1425 N N . PRO A 1 128 ? -6.444 24.839 65.927 1.00 10.94 352 PRO A N 1
ATOM 1426 C CA . PRO A 1 128 ? -5.127 24.791 65.278 1.00 10.66 352 PRO A CA 1
ATOM 1427 C C . PRO A 1 128 ? -4.815 23.410 64.712 1.00 10.13 352 PRO A C 1
ATOM 1428 O O . PRO A 1 128 ? -5.343 22.404 65.199 1.00 9.92 352 PRO A O 1
ATOM 1439 N N . LEU A 1 129 ? -3.973 23.361 63.687 1.00 10.02 353 LEU A N 1
ATOM 1440 C CA . LEU A 1 129 ? -3.588 22.081 63.106 1.00 9.62 353 LEU A CA 1
ATOM 1441 C C . LEU A 1 129 ? -2.970 21.176 64.167 1.00 11.02 353 LEU A C 1
ATOM 1442 O O . LEU A 1 129 ? -2.229 21.629 65.039 1.00 9.30 353 LEU A O 1
ATOM 1458 N N . GLY A 1 130 ? -3.318 19.897 64.110 1.00 9.01 354 GLY A N 1
ATOM 1459 C CA . GLY A 1 130 ? -2.769 18.916 65.023 1.00 8.76 354 GLY A CA 1
ATOM 1460 C C . GLY A 1 130 ? -3.517 18.778 66.337 1.00 8.87 354 GLY A C 1
ATOM 1461 O O . GLY A 1 130 ? -3.271 17.837 67.079 1.00 8.75 354 GLY A O 1
ATOM 1465 N N . THR A 1 131 ? -4.425 19.707 66.631 1.00 9.19 355 THR A N 1
ATOM 1466 C CA . THR A 1 131 ? -5.197 19.658 67.871 1.00 9.45 355 THR A CA 1
ATOM 1467 C C . THR A 1 131 ? -5.839 18.281 68.053 1.00 9.38 355 THR A C 1
ATOM 1468 O O . THR A 1 131 ? -6.337 17.711 67.087 1.00 9.29 355 THR A O 1
ATOM 1479 N N . PRO A 1 132 ? -5.815 17.737 69.289 1.00 9.50 356 PRO A N 1
ATOM 1480 C CA . PRO A 1 132 ? -6.517 16.471 69.540 1.00 10.30 356 PRO A CA 1
ATOM 1481 C C . PRO A 1 132 ? -7.955 16.511 69.033 1.00 9.88 356 PRO A C 1
ATOM 1482 O O . PRO A 1 132 ? -8.629 17.530 69.199 1.00 10.20 356 PRO A O 1
ATOM 1493 N N . ASP A 1 133 ? -8.403 15.427 68.404 1.00 10.04 357 ASP A N 1
ATOM 1494 C CA . ASP A 1 133 ? -9.725 15.393 67.787 1.00 10.16 357 ASP A CA 1
ATOM 1495 C C . ASP A 1 133 ? -10.628 14.327 68.392 1.00 10.56 357 ASP A C 1
ATOM 1496 O O . ASP A 1 133 ? -11.530 13.820 67.732 1.00 10.80 357 ASP A O 1
ATOM 1505 N N . PHE A 1 134 ? -10.395 14.010 69.659 1.00 10.74 358 PHE A N 1
ATOM 1506 C CA . PHE A 1 134 ? -11.268 13.094 70.375 1.00 11.28 358 PHE A CA 1
ATOM 1507 C C . PHE A 1 134 ? -11.334 13.466 71.850 1.00 11.71 358 PHE A C 1
ATOM 1508 O O . PHE A 1 134 ? -10.506 14.237 72.346 1.00 11.52 358 PHE A O 1
ATOM 1518 N N . THR A 1 135 ? -12.328 12.916 72.542 1.00 12.39 359 THR A N 1
ATOM 1519 C CA . THR A 1 135 ? -12.507 13.175 73.961 1.00 12.99 359 THR A CA 1
ATOM 1520 C C . THR A 1 135 ? -11.836 12.105 74.818 1.00 13.13 359 THR A C 1
ATOM 1521 O O . THR A 1 135 ? -12.032 10.907 74.613 1.00 13.44 359 THR A O 1
ATOM 1527 N N . ALA A 1 136 ? -11.042 12.567 75.777 1.00 13.19 360 ALA A N 1
ATOM 1528 C CA . ALA A 1 136 ? -10.313 11.706 76.694 1.00 13.42 360 ALA A CA 1
ATOM 1529 C C . ALA A 1 136 ? -9.559 12.601 77.661 1.00 14.23 360 ALA A C 1
ATOM 1530 O O . ALA A 1 136 ? -9.592 13.824 77.533 1.00 15.06 360 ALA A O 1
ATOM 1534 N N . VAL A 1 137 ? -8.886 12.000 78.634 1.00 13.88 361 VAL A N 1
ATOM 1535 C CA . VAL A 1 137 ? -7.809 12.696 79.321 1.00 13.85 361 VAL A CA 1
ATOM 1536 C C . VAL A 1 137 ? -6.519 12.196 78.690 1.00 13.23 361 VAL A C 1
ATOM 1537 O O . VAL A 1 137 ? -6.148 11.032 78.844 1.00 16.06 361 VAL A O 1
ATOM 1543 N N . ILE A 1 138 ? -5.861 13.079 77.949 1.00 12.46 362 ILE A N 1
ATOM 1544 C CA . ILE A 1 138 ? -4.648 12.735 77.225 1.00 11.80 362 ILE A CA 1
ATOM 1545 C C . ILE A 1 138 ? -3.448 13.052 78.100 1.00 14.44 362 ILE A C 1
ATOM 1546 O O . ILE A 1 138 ? -3.272 14.184 78.553 1.00 12.15 362 ILE A O 1
ATOM 1553 N N . VAL A 1 139 ? -2.643 12.027 78.350 1.00 12.00 363 VAL A N 1
ATOM 1554 C CA . VAL A 1 139 ? -1.443 12.151 79.157 1.00 12.23 363 VAL A CA 1
ATOM 1555 C C . VAL A 1 139 ? -0.259 12.411 78.234 1.00 11.56 363 VAL A C 1
ATOM 1556 O O . VAL A 1 139 ? -0.203 11.893 77.116 1.00 11.03 363 VAL A O 1
ATOM 1562 N N . GLY A 1 140 ? 0.677 13.230 78.694 1.00 11.68 364 GLY A N 1
ATOM 1563 C CA . GLY A 1 140 ? 1.812 13.604 77.876 1.00 11.86 364 GLY A CA 1
ATOM 1564 C C . GLY A 1 140 ? 2.849 14.394 78.649 1.00 11.54 364 GLY A C 1
ATOM 1565 O O . GLY A 1 140 ? 2.888 14.359 79.879 1.00 13.82 364 GLY A O 1
ATOM 1569 N N . THR A 1 141 ? 3.710 15.085 77.912 1.00 12.73 365 THR A N 1
ATOM 1570 C CA . THR A 1 141 ? 4.732 15.924 78.511 1.00 12.08 365 THR A CA 1
ATOM 1571 C C . THR A 1 141 ? 4.518 17.355 78.065 1.00 11.49 365 THR A C 1
ATOM 1572 O O . THR A 1 141 ? 4.343 17.616 76.874 1.00 10.97 365 THR A O 1
ATOM 1578 N N . ALA A 1 142 ? 4.529 18.271 79.025 1.00 12.11 366 ALA A N 1
ATOM 1579 C CA . ALA A 1 142 ? 4.567 19.694 78.734 1.00 12.22 366 ALA A CA 1
ATOM 1580 C C . ALA A 1 142 ? 6.037 20.079 78.648 1.00 12.36 366 ALA A C 1
ATOM 1581 O O . ALA A 1 142 ? 6.788 19.867 79.594 1.00 12.88 366 ALA A O 1
ATOM 1585 N N . ILE A 1 143 ? 6.446 20.626 77.506 1.00 11.99 367 ILE A N 1
ATOM 1586 C CA . ILE A 1 143 ? 7.857 20.901 77.245 1.00 13.80 367 ILE A CA 1
ATOM 1587 C C . ILE A 1 143 ? 8.072 22.385 76.963 1.00 12.46 367 ILE A C 1
ATOM 1588 O O . ILE A 1 143 ? 7.359 22.965 76.154 1.00 12.20 367 ILE A O 1
ATOM 1595 N N . ARG A 1 144 ? 9.060 22.976 77.638 1.00 13.12 368 ARG A N 1
ATOM 1596 C CA . ARG A 1 144 ? 9.444 24.379 77.453 1.00 13.62 368 ARG A CA 1
ATOM 1597 C C . ARG A 1 144 ? 10.905 24.370 77.000 1.00 13.76 368 ARG A C 1
ATOM 1598 O O . ARG A 1 144 ? 11.819 24.486 77.820 1.00 14.39 368 ARG A O 1
ATOM 1608 N N . PRO A 1 145 ? 11.132 24.198 75.691 1.00 13.25 369 PRO A N 1
ATOM 1609 C CA . PRO A 1 145 ? 12.433 23.707 75.224 1.00 13.27 369 PRO A CA 1
ATOM 1610 C C . PRO A 1 145 ? 13.492 24.759 74.890 1.00 13.91 369 PRO A C 1
ATOM 1611 O O . PRO A 1 145 ? 14.623 24.362 74.608 1.00 14.23 369 PRO A O 1
ATOM 1616 N N . ARG A 1 146 ? 13.152 26.047 74.904 1.00 14.35 370 ARG A N 1
ATOM 1617 C CA . ARG A 1 146 ? 14.067 27.071 74.393 1.00 19.10 370 ARG A CA 1
ATOM 1618 C C . ARG A 1 146 ? 14.358 28.212 75.360 1.00 16.23 370 ARG A C 1
ATOM 1619 O O . ARG A 1 146 ? 15.094 29.139 75.018 1.00 17.13 370 ARG A O 1
ATOM 1629 N N . THR A 1 147 ? 13.791 28.152 76.558 1.00 16.17 371 THR A N 1
ATOM 1630 C CA . THR A 1 147 ? 13.931 29.249 77.509 1.00 17.19 371 THR A CA 1
ATOM 1631 C C . THR A 1 147 ? 15.391 29.445 77.916 1.00 19.15 371 THR A C 1
ATOM 1632 O O . THR A 1 147 ? 16.095 28.487 78.243 1.00 17.90 371 THR A O 1
ATOM 1643 N N . ALA A 1 148 ? 15.838 30.698 77.882 1.00 19.75 372 ALA A N 1
ATOM 1644 C CA . ALA A 1 148 ? 17.231 31.035 78.155 1.00 20.67 372 ALA A CA 1
ATOM 1645 C C . ALA A 1 148 ? 17.617 30.777 79.609 1.00 20.51 372 ALA A C 1
ATOM 1646 O O . ALA A 1 148 ? 18.773 30.483 79.906 1.00 24.89 372 ALA A O 1
ATOM 1653 N N . SER A 1 149 ? 16.654 30.913 80.515 1.00 21.13 373 SER A N 1
ATOM 1654 C CA . SER A 1 149 ? 16.894 30.665 81.935 1.00 25.42 373 SER A CA 1
ATOM 1655 C C . SER A 1 149 ? 17.135 29.182 82.201 1.00 26.21 373 SER A C 1
ATOM 1656 O O . SER A 1 149 ? 17.630 28.804 83.262 1.00 22.51 373 SER A O 1
ATOM 1664 N N . GLY A 1 150 ? 16.751 28.347 81.242 1.00 19.56 374 GLY A N 1
ATOM 1665 C CA . GLY A 1 150 ? 16.896 26.910 81.368 1.00 18.96 374 GLY A CA 1
ATOM 1666 C C . GLY A 1 150 ? 15.725 26.188 80.740 1.00 17.81 374 GLY A C 1
ATOM 1667 O O . GLY A 1 150 ? 14.579 26.626 80.861 1.00 17.66 374 GLY A O 1
ATOM 1671 N N . ALA A 1 151 ? 16.010 25.080 80.064 1.00 17.08 375 ALA A N 1
ATOM 1672 C CA . ALA A 1 151 ? 14.960 24.253 79.487 1.00 16.07 375 ALA A CA 1
ATOM 1673 C C . ALA A 1 151 ? 14.188 23.567 80.609 1.00 16.12 375 ALA A C 1
ATOM 1674 O O . ALA A 1 151 ? 14.739 23.310 81.678 1.00 16.80 375 ALA A O 1
ATOM 1681 N N . TYR A 1 152 ? 12.914 23.275 80.362 1.00 15.48 376 TYR A N 1
ATOM 1682 C CA . TYR A 1 152 ? 12.059 22.651 81.369 1.00 15.59 376 TYR A CA 1
ATOM 1683 C C . TYR A 1 152 ? 11.060 21.703 80.720 1.00 14.69 376 TYR A C 1
ATOM 1684 O O . TYR A 1 152 ? 10.651 21.902 79.574 1.00 14.04 376 TYR A O 1
ATOM 1702 N N . LEU A 1 153 ? 10.672 20.670 81.460 1.00 14.74 377 LEU A N 1
ATOM 1703 C CA . LEU A 1 153 ? 9.565 19.815 81.056 1.00 14.08 377 LEU A CA 1
ATOM 1704 C C . LEU A 1 153 ? 8.924 19.188 82.283 1.00 14.77 377 LEU A C 1
ATOM 1705 O O . LEU A 1 153 ? 9.522 19.160 83.363 1.00 15.37 377 LEU A O 1
ATOM 1721 N N . HIS A 1 154 ? 7.701 18.699 82.125 1.00 14.22 378 HIS A N 1
ATOM 1722 C CA . HIS A 1 154 ? 7.010 18.060 83.236 1.00 14.76 378 HIS A CA 1
ATOM 1723 C C . HIS A 1 154 ? 5.861 17.177 82.776 1.00 14.24 378 HIS A C 1
ATOM 1724 O O . HIS A 1 154 ? 5.200 17.470 81.781 1.00 13.60 378 HIS A O 1
ATOM 1739 N N . ASP A 1 155 ? 5.640 16.095 83.522 1.00 14.63 379 ASP A N 1
ATOM 1740 C CA . ASP A 1 155 ? 4.486 15.222 83.339 1.00 15.15 379 ASP A CA 1
ATOM 1741 C C . ASP A 1 155 ? 3.226 16.075 83.333 1.00 14.47 379 ASP A C 1
ATOM 1742 O O . ASP A 1 155 ? 3.069 16.956 84.178 1.00 15.16 379 ASP A O 1
ATOM 1751 N N . ALA A 1 156 ? 2.338 15.827 82.374 1.00 13.83 380 ALA A N 1
ATOM 1752 C CA . ALA A 1 156 ? 1.163 16.668 82.192 1.00 15.45 380 ALA A CA 1
ATOM 1753 C C . ALA A 1 156 ? -0.015 15.908 81.597 1.00 14.74 380 ALA A C 1
ATOM 1754 O O . ALA A 1 156 ? 0.116 14.762 81.168 1.00 14.38 380 ALA A O 1
ATOM 1761 N N . TYR A 1 157 ? -1.177 16.551 81.592 1.00 13.70 381 TYR A N 1
ATOM 1762 C CA . TYR A 1 157 ? -2.323 16.021 80.873 1.00 15.06 381 TYR A CA 1
ATOM 1763 C C . TYR A 1 157 ? -3.244 17.127 80.375 1.00 13.70 381 TYR A C 1
ATOM 1764 O O . TYR A 1 157 ? -3.217 18.254 80.876 1.00 13.79 381 TYR A O 1
ATOM 1782 N N . VAL A 1 158 ? -4.039 16.785 79.367 1.00 12.87 382 VAL A N 1
ATOM 1783 C CA . VAL A 1 158 ? -5.066 17.667 78.837 1.00 12.89 382 VAL A CA 1
ATOM 1784 C C . VAL A 1 158 ? -6.387 16.910 78.800 1.00 15.92 382 VAL A C 1
ATOM 1785 O O . VAL A 1 158 ? -6.503 15.876 78.149 1.00 13.11 382 VAL A O 1
ATOM 1798 N N . ASP A 1 159 ? -7.372 17.433 79.518 1.00 13.90 383 ASP A N 1
ATOM 1799 C CA . ASP A 1 159 ? -8.709 16.864 79.538 1.00 14.31 383 ASP A CA 1
ATOM 1800 C C . ASP A 1 159 ? -9.477 17.477 78.377 1.00 13.96 383 ASP A C 1
ATOM 1801 O O . ASP A 1 159 ? -9.772 18.672 78.387 1.00 14.21 383 ASP A O 1
ATOM 1810 N N . THR A 1 160 ? -9.790 16.667 77.370 1.00 13.58 384 THR A N 1
ATOM 1811 C CA . THR A 1 160 ? -10.477 17.168 76.180 1.00 13.17 384 THR A CA 1
ATOM 1812 C C . THR A 1 160 ? -11.971 16.835 76.205 1.00 13.99 384 THR A C 1
ATOM 1813 O O . THR A 1 160 ? -12.682 17.059 75.224 1.00 17.47 384 THR A O 1
ATOM 1824 N N . THR A 1 161 ? -12.446 16.301 77.326 1.00 15.51 385 THR A N 1
ATOM 1825 C CA . THR A 1 161 ? -13.864 15.996 77.475 1.00 16.86 385 THR A CA 1
ATOM 1826 C C . THR A 1 161 ? -14.641 17.267 77.809 1.00 23.40 385 THR A C 1
ATOM 1827 O O . THR A 1 161 ? -14.060 18.243 78.282 1.00 27.15 385 THR A O 1
ATOM 1838 N N . PRO A 1 162 ? -15.960 17.267 77.555 1.00 30.71 386 PRO A N 1
ATOM 1839 C CA . PRO A 1 162 ? -16.786 18.440 77.881 1.00 31.98 386 PRO A CA 1
ATOM 1840 C C . PRO A 1 162 ? -16.734 18.806 79.364 1.00 32.01 386 PRO A C 1
ATOM 1841 O O . PRO A 1 162 ? -17.133 19.909 79.741 1.00 32.57 386 PRO A O 1
ATOM 1852 N N . GLY A 1 163 ? -16.253 17.883 80.190 1.00 25.39 387 GLY A N 1
ATOM 1853 C CA . GLY A 1 163 ? -16.071 18.135 81.609 1.00 38.65 387 GLY A CA 1
ATOM 1854 C C . GLY A 1 163 ? -14.991 19.170 81.881 1.00 32.84 387 GLY A C 1
ATOM 1855 O O . GLY A 1 163 ? -14.891 19.689 82.991 1.00 46.03 387 GLY A O 1
ATOM 1859 N N . ASP A 1 164 ? -14.183 19.466 80.866 1.00 26.56 388 ASP A N 1
ATOM 1860 C CA . ASP A 1 164 ? -13.163 20.510 80.956 1.00 28.31 388 ASP A CA 1
ATOM 1861 C C . ASP A 1 164 ? -13.628 21.744 80.203 1.00 34.49 388 ASP A C 1
ATOM 1862 O O . ASP A 1 164 ? -13.590 21.793 78.971 1.00 30.37 388 ASP A O 1
ATOM 1870 N N . ALA A 1 165 ? -14.048 22.749 80.963 1.00 26.71 389 ALA A N 1
ATOM 1871 C CA . ALA A 1 165 ? -14.529 23.992 80.389 1.00 24.78 389 ALA A CA 1
ATOM 1872 C C . ALA A 1 165 ? -13.379 24.770 79.758 1.00 24.73 389 ALA A C 1
ATOM 1873 O O . ALA A 1 165 ? -13.606 25.687 78.973 1.00 19.43 389 ALA A O 1
ATOM 1879 N N . ASP A 1 166 ? -12.147 24.386 80.085 1.00 23.89 390 ASP A N 1
ATOM 1880 C CA . ASP A 1 166 ? -10.975 25.156 79.677 1.00 23.57 390 ASP A CA 1
ATOM 1881 C C . ASP A 1 166 ? -10.270 24.615 78.431 1.00 18.89 390 ASP A C 1
ATOM 1882 O O . ASP A 1 166 ? -9.248 25.167 78.013 1.00 18.90 390 ASP A O 1
ATOM 1891 N N . PHE A 1 167 ? -10.807 23.554 77.829 1.00 17.15 391 PHE A N 1
ATOM 1892 C CA . PHE A 1 167 ? -10.322 23.121 76.520 1.00 14.37 391 PHE A CA 1
ATOM 1893 C C . PHE A 1 167 ? -11.082 23.922 75.469 1.00 18.32 391 PHE A C 1
ATOM 1894 O O . PHE A 1 167 ? -12.186 23.546 75.071 1.00 15.91 391 PHE A O 1
ATOM 1911 N N . THR A 1 168 ? -10.500 25.044 75.052 1.00 16.73 392 THR A N 1
ATOM 1912 C CA . THR A 1 168 ? -11.158 25.956 74.118 1.00 15.57 392 THR A CA 1
ATOM 1913 C C . THR A 1 168 ? -10.197 26.456 73.034 1.00 14.00 392 THR A C 1
ATOM 1914 O O . THR A 1 168 ? -10.105 27.659 72.791 1.00 14.39 392 THR A O 1
ATOM 1925 N N . PRO A 1 169 ? -9.479 25.535 72.373 1.00 13.19 393 PRO A N 1
ATOM 1926 C CA . PRO A 1 169 ? -8.501 25.955 71.361 1.00 12.83 393 PRO A CA 1
ATOM 1927 C C . PRO A 1 169 ? -9.123 26.745 70.207 1.00 12.96 393 PRO A C 1
ATOM 1928 O O . PRO A 1 169 ? -8.434 27.547 69.578 1.00 15.22 393 PRO A O 1
ATOM 1939 N N . SER A 1 170 ? -10.403 26.514 69.934 1.00 13.20 394 SER A N 1
ATOM 1940 C CA . SER A 1 170 ? -11.119 27.254 68.892 1.00 13.54 394 SER A CA 1
ATOM 1941 C C . SER A 1 170 ? -11.138 28.764 69.146 1.00 16.14 394 SER A C 1
ATOM 1942 O O . SER A 1 170 ? -11.239 29.554 68.203 1.00 14.53 394 SER A O 1
ATOM 1950 N N . THR A 1 171 ? -11.063 29.161 70.414 1.00 16.14 395 THR A N 1
ATOM 1951 C CA . THR A 1 171 ? -11.093 30.581 70.766 1.00 15.56 395 THR A CA 1
ATOM 1952 C C . THR A 1 171 ? -9.719 31.089 71.205 1.00 20.32 395 THR A C 1
ATOM 1953 O O . THR A 1 171 ? -9.593 32.212 71.694 1.00 19.54 395 THR A O 1
ATOM 1964 N N . GLY A 1 172 ? -8.692 30.266 71.005 1.00 18.63 396 GLY A N 1
ATOM 1965 C CA . GLY A 1 172 ? -7.313 30.714 71.124 1.00 22.22 396 GLY A CA 1
ATOM 1966 C C . GLY A 1 172 ? -6.555 30.318 72.382 1.00 21.88 396 GLY A C 1
ATOM 1967 O O . GLY A 1 172 ? -5.368 30.634 72.499 1.00 18.25 396 GLY A O 1
ATOM 1971 N N . ASN A 1 173 ? -7.217 29.638 73.316 1.00 17.48 397 ASN A N 1
ATOM 1972 C CA . ASN A 1 173 ? -6.573 29.237 74.570 1.00 21.20 397 ASN A CA 1
ATOM 1973 C C . ASN A 1 173 ? -6.898 27.813 74.998 1.00 27.87 397 ASN A C 1
ATOM 1974 O O . ASN A 1 173 ? -7.958 27.279 74.676 1.00 25.57 397 ASN A O 1
ATOM 1985 N N . THR A 1 174 ? -5.969 27.199 75.723 1.00 16.41 398 THR A N 1
ATOM 1986 C CA . THR A 1 174 ? -6.202 25.886 76.308 1.00 14.27 398 THR A CA 1
ATOM 1987 C C . THR A 1 174 ? -5.430 25.773 77.606 1.00 15.58 398 THR A C 1
ATOM 1988 O O . THR A 1 174 ? -4.413 26.447 77.799 1.00 17.85 398 THR A O 1
ATOM 1999 N N . LYS A 1 175 ? -5.932 24.922 78.493 1.00 14.71 399 LYS A N 1
ATOM 2000 C CA . LYS A 1 175 ? -5.297 24.651 79.771 1.00 15.08 399 LYS A CA 1
ATOM 2001 C C . LYS A 1 175 ? -4.543 23.330 79.681 1.00 15.45 399 LYS A C 1
ATOM 2002 O O . LYS A 1 175 ? -5.071 22.338 79.179 1.00 18.32 399 LYS A O 1
ATOM 2021 N N . ILE A 1 176 ? -3.310 23.329 80.173 1.00 14.48 400 ILE A N 1
ATOM 2022 C CA . ILE A 1 176 ? -2.536 22.106 80.332 1.00 14.09 400 ILE A CA 1
ATOM 2023 C C . ILE A 1 176 ? -2.269 21.947 81.818 1.00 15.20 400 ILE A C 1
ATOM 2024 O O . ILE A 1 176 ? -1.878 22.905 82.482 1.00 16.05 400 ILE A O 1
ATOM 2040 N N . VAL A 1 177 ? -2.495 20.751 82.350 1.00 15.05 401 VAL A N 1
ATOM 2041 C CA . VAL A 1 177 ? -2.263 20.515 83.771 1.00 16.71 401 VAL A CA 1
ATOM 2042 C C . VAL A 1 177 ? -0.934 19.810 83.977 1.00 18.88 401 VAL A C 1
ATOM 2043 O O . VAL A 1 177 ? -0.721 18.716 83.462 1.00 18.46 401 VAL A O 1
ATOM 2056 N N . LEU A 1 178 ? -0.041 20.448 84.727 1.00 17.88 402 LEU A N 1
ATOM 2057 C CA . LEU A 1 178 ? 1.210 19.818 85.117 1.00 17.73 402 LEU A CA 1
ATOM 2058 C C . LEU A 1 178 ? 0.926 18.996 86.368 1.00 18.64 402 LEU A C 1
ATOM 2059 O O . LEU A 1 178 ? 0.553 19.537 87.409 1.00 18.29 402 LEU A O 1
ATOM 2075 N N . ARG A 1 179 ? 1.102 17.685 86.258 1.00 16.98 403 ARG A N 1
ATOM 2076 C CA . ARG A 1 179 ? 0.665 16.769 87.303 1.00 17.81 403 ARG A CA 1
ATOM 2077 C C . ARG A 1 179 ? 1.673 16.675 88.441 1.00 24.16 403 ARG A C 1
ATOM 2078 O O . ARG A 1 179 ? 2.769 16.158 88.262 1.00 20.92 403 ARG A O 1
ATOM 2099 N N . GLY A 1 180 ? 1.294 17.173 89.614 1.00 19.88 404 GLY A N 1
ATOM 2100 C CA . GLY A 1 180 ? 2.108 17.008 90.805 1.00 21.37 404 GLY A CA 1
ATOM 2101 C C . GLY A 1 180 ? 3.278 17.967 90.930 1.00 24.65 404 GLY A C 1
ATOM 2102 O O . GLY A 1 180 ? 4.157 17.764 91.766 1.00 36.34 404 GLY A O 1
ATOM 2106 N N . GLY A 1 181 ? 3.300 19.009 90.106 1.00 24.96 405 GLY A N 1
ATOM 2107 C CA . GLY A 1 181 ? 4.377 19.983 90.157 1.00 27.01 405 GLY A CA 1
ATOM 2108 C C . GLY A 1 181 ? 4.252 21.079 89.116 1.00 20.74 405 GLY A C 1
ATOM 2109 O O . GLY A 1 181 ? 3.239 21.172 88.424 1.00 21.91 405 GLY A O 1
ATOM 2113 N N . GLY A 1 182 ? 5.275 21.927 89.030 1.00 20.88 406 GLY A N 1
ATOM 2114 C CA . GLY A 1 182 ? 5.346 22.962 88.011 1.00 20.24 406 GLY A CA 1
ATOM 2115 C C . GLY A 1 182 ? 5.245 24.395 88.507 1.00 20.40 406 GLY A C 1
ATOM 2116 O O . GLY A 1 182 ? 5.328 25.329 87.708 1.00 20.15 406 GLY A O 1
ATOM 2120 N N . SER A 1 183 ? 5.072 24.584 89.812 1.00 24.64 407 SER A N 1
ATOM 2121 C CA . SER A 1 183 ? 4.928 25.930 90.368 1.00 25.94 407 SER A CA 1
ATOM 2122 C C . SER A 1 183 ? 6.177 26.768 90.104 1.00 24.13 407 SER A C 1
ATOM 2123 O O . SER A 1 183 ? 7.300 26.309 90.315 1.00 32.95 407 SER A O 1
ATOM 2131 N N . GLY A 1 184 ? 5.973 27.991 89.623 1.00 24.12 408 GLY A N 1
ATOM 2132 C CA . GLY A 1 184 ? 7.072 28.897 89.339 1.00 28.94 408 GLY A CA 1
ATOM 2133 C C . GLY A 1 184 ? 7.637 28.763 87.934 1.00 32.00 408 GLY A C 1
ATOM 2134 O O . GLY A 1 184 ? 8.496 29.552 87.537 1.00 23.20 408 GLY A O 1
ATOM 2138 N N . HIS A 1 185 ? 7.158 27.773 87.181 1.00 26.70 409 HIS A N 1
ATOM 2139 C CA . HIS A 1 185 ? 7.685 27.495 85.843 1.00 19.69 409 HIS A CA 1
ATOM 2140 C C . HIS A 1 185 ? 6.737 27.867 84.703 1.00 18.91 409 HIS A C 1
ATOM 2141 O O . HIS A 1 185 ? 7.115 27.767 83.533 1.00 18.08 409 HIS A O 1
ATOM 2156 N N . VAL A 1 186 ? 5.517 28.286 85.032 1.00 19.25 410 VAL A N 1
ATOM 2157 C CA . VAL A 1 186 ? 4.485 28.503 84.015 1.00 18.56 410 VAL A CA 1
ATOM 2158 C C . VAL A 1 186 ? 4.173 29.983 83.772 1.00 19.15 410 VAL A C 1
ATOM 2159 O O . VAL A 1 186 ? 3.085 30.328 83.312 1.00 21.64 410 VAL A O 1
ATOM 2172 N N . GLY A 1 187 ? 5.134 30.852 84.066 1.00 19.91 411 GLY A N 1
ATOM 2173 C CA . GLY A 1 187 ? 4.971 32.275 83.826 1.00 20.59 411 GLY A CA 1
ATOM 2174 C C . GLY A 1 187 ? 4.756 32.576 82.354 1.00 21.92 411 GLY A C 1
ATOM 2175 O O . GLY A 1 187 ? 5.175 31.810 81.484 1.00 18.79 411 GLY A O 1
ATOM 2179 N N . GLN A 1 188 ? 4.104 33.702 82.079 1.00 20.31 412 GLN A N 1
ATOM 2180 C CA . GLN A 1 188 ? 3.753 34.087 80.717 1.00 19.73 412 GLN A CA 1
ATOM 2181 C C . GLN A 1 188 ? 4.980 34.372 79.850 1.00 20.36 412 GLN A C 1
ATOM 2182 O O . GLN A 1 188 ? 6.029 34.772 80.358 1.00 20.25 412 GLN A O 1
ATOM 2196 N N . GLY A 1 189 ? 4.843 34.151 78.544 1.00 22.31 413 GLY A N 1
ATOM 2197 C CA . GLY A 1 189 ? 5.812 34.640 77.577 1.00 20.89 413 GLY A CA 1
ATOM 2198 C C . GLY A 1 189 ? 6.855 33.643 77.101 1.00 21.23 413 GLY A C 1
ATOM 2199 O O . GLY A 1 189 ? 7.855 34.045 76.503 1.00 21.10 413 GLY A O 1
ATOM 2203 N N . HIS A 1 190 ? 6.638 32.358 77.366 1.00 17.30 414 HIS A N 1
ATOM 2204 C CA . HIS A 1 190 ? 7.587 31.320 76.960 1.00 16.71 414 HIS A CA 1
ATOM 2205 C C . HIS A 1 190 ? 6.922 30.284 76.065 1.00 15.42 414 HIS A C 1
ATOM 2206 O O . HIS A 1 190 ? 5.728 30.029 76.183 1.00 15.15 414 HIS A O 1
ATOM 2221 N N . TYR A 1 191 ? 7.708 29.682 75.175 1.00 14.88 415 TYR A N 1
ATOM 2222 C CA . TYR A 1 191 ? 7.179 28.718 74.224 1.00 13.95 415 TYR A CA 1
ATOM 2223 C C . TYR A 1 191 ? 7.039 27.338 74.857 1.00 14.39 415 TYR A C 1
ATOM 2224 O O . TYR A 1 191 ? 7.975 26.832 75.472 1.00 13.58 415 TYR A O 1
ATOM 2242 N N . TRP A 1 192 ? 5.859 26.743 74.703 1.00 12.95 416 TRP A N 1
ATOM 2243 C CA . TRP A 1 192 ? 5.579 25.411 75.227 1.00 12.53 416 TRP A CA 1
ATOM 2244 C C . TRP A 1 192 ? 4.972 24.512 74.157 1.00 13.58 416 TRP A C 1
ATOM 2245 O O . TRP A 1 192 ? 4.297 24.989 73.247 1.00 11.59 416 TRP A O 1
ATOM 2266 N N . GLN A 1 193 ? 5.197 23.207 74.293 1.00 11.62 417 GLN A N 1
ATOM 2267 C CA . GLN A 1 193 ? 4.439 22.205 73.552 1.00 10.73 417 GLN A CA 1
ATOM 2268 C C . GLN A 1 193 ? 3.869 21.196 74.528 1.00 10.74 417 GLN A C 1
ATOM 2269 O O . GLN A 1 193 ? 4.478 20.914 75.562 1.00 12.39 417 GLN A O 1
ATOM 2283 N N . PHE A 1 194 ? 2.693 20.667 74.205 1.00 10.46 418 PHE A N 1
ATOM 2284 C CA . PHE A 1 194 ? 2.200 19.463 74.860 1.00 10.42 418 PHE A CA 1
ATOM 2285 C C . PHE A 1 194 ? 2.307 18.323 73.859 1.00 9.87 418 PHE A C 1
ATOM 2286 O O . PHE A 1 194 ? 1.735 18.393 72.771 1.00 9.55 418 PHE A O 1
ATOM 2303 N N . ARG A 1 195 ? 3.058 17.288 74.226 1.00 12.14 419 ARG A N 1
ATOM 2304 C CA . ARG A 1 195 ? 3.311 16.146 73.347 1.00 10.20 419 ARG A CA 1
ATOM 2305 C C . ARG A 1 195 ? 2.670 14.893 73.949 1.00 10.02 419 ARG A C 1
ATOM 2306 O O . ARG A 1 195 ? 2.968 14.534 75.086 1.00 11.24 419 ARG A O 1
ATOM 2327 N N . PRO A 1 196 ? 1.785 14.225 73.193 1.00 9.29 420 PRO A N 1
ATOM 2328 C CA . PRO A 1 196 ? 0.992 13.124 73.760 1.00 9.51 420 PRO A CA 1
ATOM 2329 C C . PRO A 1 196 ? 1.745 11.798 73.949 1.00 10.97 420 PRO A C 1
ATOM 2330 O O . PRO A 1 196 ? 2.613 11.448 73.147 1.00 9.33 420 PRO A O 1
ATOM 2341 N N . ILE A 1 197 ? 1.392 11.072 75.010 1.00 10.05 421 ILE A N 1
ATOM 2342 C CA . ILE A 1 197 ? 1.980 9.766 75.310 1.00 10.29 421 ILE A CA 1
ATOM 2343 C C . ILE A 1 197 ? 0.915 8.681 75.399 1.00 10.55 421 ILE A C 1
ATOM 2344 O O . ILE A 1 197 ? 1.096 7.581 74.877 1.00 10.54 421 ILE A O 1
ATOM 2360 N N . ALA A 1 198 ? -0.191 8.992 76.067 1.00 10.89 422 ALA A N 1
ATOM 2361 C CA . ALA A 1 198 ? -1.211 7.993 76.366 1.00 11.33 422 ALA A CA 1
ATOM 2362 C C . ALA A 1 198 ? -2.548 8.654 76.678 1.00 11.57 422 ALA A C 1
ATOM 2363 O O . ALA A 1 198 ? -2.649 9.883 76.724 1.00 11.41 422 ALA A O 1
ATOM 2370 N N . VAL A 1 199 ? -3.573 7.829 76.876 1.00 12.04 423 VAL A N 1
ATOM 2371 C CA . VAL A 1 199 ? -4.843 8.296 77.424 1.00 12.51 423 VAL A CA 1
ATOM 2372 C C . VAL A 1 199 ? -5.061 7.648 78.780 1.00 15.06 423 VAL A C 1
ATOM 2373 O O . VAL A 1 199 ? -4.546 6.564 79.046 1.00 13.72 423 VAL A O 1
ATOM 2386 N N . GLU A 1 200 ? -5.816 8.313 79.644 1.00 14.01 424 GLU A N 1
ATOM 2387 C CA . GLU A 1 200 ? -6.144 7.730 80.933 1.00 15.05 424 GLU A CA 1
ATOM 2388 C C . GLU A 1 200 ? -7.117 6.568 80.774 1.00 17.01 424 GLU A C 1
ATOM 2389 O O . GLU A 1 200 ? -7.929 6.537 79.845 1.00 15.71 424 GLU A O 1
ATOM 2401 N N . GLY A 1 201 ? -7.006 5.611 81.687 1.00 16.41 425 GLY A N 1
ATOM 2402 C CA . GLY A 1 201 ? -7.896 4.468 81.749 1.00 17.14 425 GLY A CA 1
ATOM 2403 C C . GLY A 1 201 ? -8.147 4.121 83.203 1.00 21.66 425 GLY A C 1
ATOM 2404 O O . GLY A 1 201 ? -7.434 4.591 84.089 1.00 21.90 425 GLY A O 1
ATOM 2408 N N . GLY A 1 202 ? -9.151 3.288 83.450 1.00 22.12 426 GLY A N 1
ATOM 2409 C CA . GLY A 1 202 ? -9.553 2.955 84.803 1.00 26.21 426 GLY A CA 1
ATOM 2410 C C . GLY A 1 202 ? -10.943 3.502 85.039 1.00 34.90 426 GLY A C 1
ATOM 2411 O O . GLY A 1 202 ? -11.310 4.538 84.482 1.00 31.29 426 GLY A O 1
ATOM 2415 N N . GLY A 1 203 ? -11.708 2.819 85.884 1.00 43.99 427 GLY A N 1
ATOM 2416 C CA . GLY A 1 203 ? -13.118 3.116 86.051 1.00 32.37 427 GLY A CA 1
ATOM 2417 C C . GLY A 1 203 ? -13.412 4.515 86.552 1.00 35.10 427 GLY A C 1
ATOM 2418 O O . GLY A 1 203 ? -14.428 5.108 86.191 1.00 41.83 427 GLY A O 1
ATOM 2422 N N . SER A 1 204 ? -12.524 5.045 87.384 1.00 28.51 428 SER A N 1
ATOM 2423 C CA . SER A 1 204 ? -12.748 6.348 88.000 1.00 36.56 428 SER A CA 1
ATOM 2424 C C . SER A 1 204 ? -12.519 7.507 87.027 1.00 37.11 428 SER A C 1
ATOM 2425 O O . SER A 1 204 ? -12.998 8.619 87.256 1.00 42.60 428 SER A O 1
ATOM 2432 N N . ARG A 1 205 ? -11.791 7.243 85.945 1.00 28.93 429 ARG A N 1
ATOM 2433 C CA . ARG A 1 205 ? -11.315 8.310 85.065 1.00 20.28 429 ARG A CA 1
ATOM 2434 C C . ARG A 1 205 ? -12.161 8.460 83.797 1.00 19.39 429 ARG A C 1
ATOM 2435 O O . ARG A 1 205 ? -12.849 7.524 83.392 1.00 23.13 429 ARG A O 1
ATOM 2456 N N . PRO A 1 206 ? -12.117 9.649 83.168 1.00 21.86 430 PRO A N 1
ATOM 2457 C CA . PRO A 1 206 ? -12.939 9.891 81.974 1.00 21.15 430 PRO A CA 1
ATOM 2458 C C . PRO A 1 206 ? -12.629 8.926 80.837 1.00 17.34 430 PRO A C 1
ATOM 2459 O O . PRO A 1 206 ? -11.477 8.532 80.648 1.00 20.12 430 PRO A O 1
ATOM 2470 N N . GLN A 1 207 ? -13.662 8.552 80.090 1.00 18.35 431 GLN A N 1
ATOM 2471 C CA . GLN A 1 207 ? -13.524 7.553 79.038 1.00 16.95 431 GLN A CA 1
ATOM 2472 C C . GLN A 1 207 ? -12.758 8.083 77.837 1.00 16.32 431 GLN A C 1
ATOM 2473 O O . GLN A 1 207 ? -12.886 9.250 77.466 1.00 18.54 431 GLN A O 1
ATOM 2487 N N . TYR A 1 208 ? -11.950 7.211 77.245 1.00 15.23 432 TYR A N 1
ATOM 2488 C CA . TYR A 1 208 ? -11.303 7.489 75.971 1.00 14.22 432 TYR A CA 1
ATOM 2489 C C . TYR A 1 208 ? -12.238 7.079 74.841 1.00 14.22 432 TYR A C 1
ATOM 2490 O O . TYR A 1 208 ? -12.549 5.899 74.686 1.00 14.63 432 TYR A O 1
ATOM 2508 N N . GLN A 1 209 ? -12.704 8.062 74.074 1.00 13.87 433 GLN A N 1
ATOM 2509 C CA . GLN A 1 209 ? -13.646 7.825 72.980 1.00 13.94 433 GLN A CA 1
ATOM 2510 C C . GLN A 1 209 ? -13.125 8.453 71.692 1.00 13.10 433 GLN A C 1
ATOM 2511 O O . GLN A 1 209 ? -13.365 9.632 71.419 1.00 12.89 433 GLN A O 1
ATOM 2525 N N . GLU A 1 210 ? -12.404 7.666 70.900 1.00 12.70 434 GLU A N 1
ATOM 2526 C CA . GLU A 1 210 ? -11.679 8.212 69.758 1.00 11.96 434 GLU A CA 1
ATOM 2527 C C . GLU A 1 210 ? -12.585 8.716 68.638 1.00 11.99 434 GLU A C 1
ATOM 2528 O O . GLU A 1 210 ? -12.135 9.475 67.781 1.00 11.49 434 GLU A O 1
ATOM 2540 N N . TYR A 1 211 ? -13.848 8.290 68.641 1.00 12.66 435 TYR A N 1
ATOM 2541 C CA . TYR A 1 211 ? -14.794 8.696 67.604 1.00 12.84 435 TYR A CA 1
ATOM 2542 C C . TYR A 1 211 ? -15.671 9.866 68.037 1.00 14.45 435 TYR A C 1
ATOM 2543 O O . TYR A 1 211 ? -16.522 10.322 67.271 1.00 13.39 435 TYR A O 1
ATOM 2561 N N . ASN A 1 212 ? -15.448 10.353 69.255 1.00 13.21 436 ASN A N 1
ATOM 2562 C CA . ASN A 1 212 ? -16.245 11.435 69.818 1.00 13.62 436 ASN A CA 1
ATOM 2563 C C . ASN A 1 212 ? -15.468 12.744 69.774 1.00 13.07 436 ASN A C 1
ATOM 2564 O O . ASN A 1 212 ? -14.496 12.921 70.508 1.00 12.76 436 ASN A O 1
ATOM 2575 N N . LEU A 1 213 ? -15.894 13.655 68.906 1.00 13.03 437 LEU A N 1
ATOM 2576 C CA . LEU A 1 213 ? -15.237 14.951 68.784 1.00 12.63 437 LEU A CA 1
ATOM 2577 C C . LEU A 1 213 ? -15.374 15.789 70.055 1.00 14.41 437 LEU A C 1
ATOM 2578 O O . LEU A 1 213 ? -16.430 15.791 70.693 1.00 14.15 437 LEU A O 1
ATOM 2594 N N . PRO A 1 214 ? -14.313 16.530 70.412 1.00 12.62 438 PRO A N 1
ATOM 2595 C CA . PRO A 1 214 ? -14.409 17.447 71.551 1.00 13.06 438 PRO A CA 1
ATOM 2596 C C . PRO A 1 214 ? -15.191 18.699 71.194 1.00 16.54 438 PRO A C 1
ATOM 2597 O O . PRO A 1 214 ? -15.486 18.916 70.016 1.00 13.31 438 PRO A O 1
ATOM 2608 N N . ASP A 1 215 ? -15.536 19.490 72.207 1.00 14.14 439 ASP A N 1
ATOM 2609 C CA . ASP A 1 215 ? -16.078 20.827 72.006 1.00 17.68 439 ASP A CA 1
ATOM 2610 C C . ASP A 1 215 ? -14.894 21.781 71.924 1.00 14.09 439 ASP A C 1
ATOM 2611 O O . ASP A 1 215 ? -14.362 22.200 72.951 1.00 14.61 439 ASP A O 1
ATOM 2620 N N . TYR A 1 216 ? -14.475 22.109 70.704 1.00 13.60 440 TYR A N 1
ATOM 2621 C CA . TYR A 1 216 ? -13.255 22.884 70.498 1.00 13.20 440 TYR A CA 1
ATOM 2622 C C . TYR A 1 216 ? -13.351 24.294 71.079 1.00 13.82 440 TYR A C 1
ATOM 2623 O O . TYR A 1 216 ? -12.329 24.925 71.344 1.00 13.68 440 TYR A O 1
ATOM 2641 N N . ALA A 1 217 ? -14.574 24.782 71.269 1.00 15.36 441 ALA A N 1
ATOM 2642 C CA . ALA A 1 217 ? -14.791 26.110 71.832 1.00 15.55 441 ALA A CA 1
ATOM 2643 C C . ALA A 1 217 ? -15.303 26.026 73.266 1.00 18.69 441 ALA A C 1
ATOM 2644 O O . ALA A 1 217 ? -15.765 27.019 73.828 1.00 19.26 441 ALA A O 1
ATOM 2651 N N . GLY A 1 218 ? -15.224 24.839 73.857 1.00 15.81 442 GLY A N 1
ATOM 2652 C CA . GLY A 1 218 ? -15.764 24.623 75.186 1.00 20.98 442 GLY A CA 1
ATOM 2653 C C . GLY A 1 218 ? -17.271 24.455 75.137 1.00 23.13 442 GLY A C 1
ATOM 2654 O O . GLY A 1 218 ? -17.875 24.554 74.071 1.00 18.06 442 GLY A O 1
ATOM 2658 N N . PRO A 1 219 ? -17.892 24.217 76.301 1.00 31.78 443 PRO A N 1
ATOM 2659 C CA . PRO A 1 219 ? -19.324 23.902 76.396 1.00 35.45 443 PRO A CA 1
ATOM 2660 C C . PRO A 1 219 ? -20.272 25.070 76.100 1.00 32.96 443 PRO A C 1
ATOM 2661 O O . PRO A 1 219 ? -21.467 24.832 75.935 1.00 39.32 443 PRO A O 1
ATOM 2672 N N . THR A 1 220 ? -19.761 26.297 76.038 1.00 35.10 444 THR A N 1
ATOM 2673 C CA . THR A 1 220 ? -20.619 27.465 75.840 1.00 37.77 444 THR A CA 1
ATOM 2674 C C . THR A 1 220 ? -20.749 27.883 74.375 1.00 34.98 444 THR A C 1
ATOM 2675 O O . THR A 1 220 ? -21.536 28.775 74.057 1.00 30.84 444 THR A O 1
ATOM 2686 N N . ALA A 1 221 ? -19.988 27.247 73.488 1.00 28.19 445 ALA A N 1
ATOM 2687 C CA . ALA A 1 221 ? -19.962 27.647 72.082 1.00 30.33 445 ALA A CA 1
ATOM 2688 C C . ALA A 1 221 ? -19.778 26.454 71.145 1.00 24.31 445 ALA A C 1
ATOM 2689 O O . ALA A 1 221 ? -19.254 25.413 71.541 1.00 22.08 445 ALA A O 1
ATOM 2696 N N . SER A 1 222 ? -20.205 26.624 69.896 1.00 25.43 446 SER A N 1
ATOM 2697 C CA . SER A 1 222 ? -20.215 25.538 68.922 1.00 22.62 446 SER A CA 1
ATOM 2698 C C . SER A 1 222 ? -18.898 25.406 68.164 1.00 16.41 446 SER A C 1
ATOM 2699 O O . SER A 1 222 ? -18.132 26.362 68.044 1.00 19.04 446 SER A O 1
ATOM 2707 N N . ASN A 1 223 ? -18.647 24.203 67.659 1.00 15.64 447 ASN A N 1
ATOM 2708 C CA . ASN A 1 223 ? -17.566 23.974 66.710 1.00 15.34 447 ASN A CA 1
ATOM 2709 C C . ASN A 1 223 ? -17.902 24.654 65.387 1.00 15.07 447 ASN A C 1
ATOM 2710 O O . ASN A 1 223 ? -19.057 25.002 65.140 1.00 17.33 447 ASN A O 1
ATOM 2721 N N . HIS A 1 224 ? -16.893 24.852 64.544 1.00 14.75 448 HIS A N 1
ATOM 2722 C CA . HIS A 1 224 ? -17.113 25.361 63.196 1.00 14.82 448 HIS A CA 1
ATOM 2723 C C . HIS A 1 224 ? -16.079 24.786 62.233 1.00 14.15 448 HIS A C 1
ATOM 2724 O O . HIS A 1 224 ? -14.990 24.387 62.645 1.00 13.51 448 HIS A O 1
ATOM 2739 N N . ASP A 1 225 ? -16.436 24.746 60.953 1.00 14.43 449 ASP A N 1
ATOM 2740 C CA . ASP A 1 225 ? -15.519 24.339 59.888 1.00 13.97 449 ASP A CA 1
ATOM 2741 C C . ASP A 1 225 ? -14.941 22.934 60.075 1.00 13.27 449 ASP A C 1
ATOM 2742 O O . ASP A 1 225 ? -13.795 22.665 59.711 1.00 12.77 449 ASP A O 1
ATOM 2751 N N . LEU A 1 226 ? -15.741 22.036 60.636 1.00 13.32 450 LEU A N 1
ATOM 2752 C CA . LEU A 1 226 ? -15.322 20.644 60.774 1.00 12.80 450 LEU A CA 1
ATOM 2753 C C . LEU A 1 226 ? -15.155 19.988 59.411 1.00 16.90 450 LEU A C 1
ATOM 2754 O O . LEU A 1 226 ? -15.953 20.221 58.503 1.00 15.69 450 LEU A O 1
ATOM 2770 N N . ALA A 1 227 ? -14.123 19.161 59.266 1.00 12.23 451 ALA A N 1
ATOM 2771 C CA . ALA A 1 227 ? -14.045 18.277 58.114 1.00 12.29 451 ALA A CA 1
ATOM 2772 C C . ALA A 1 227 ? -15.273 17.372 58.166 1.00 12.71 451 ALA A C 1
ATOM 2773 O O . ALA A 1 227 ? -15.709 16.979 59.248 1.00 12.68 451 ALA A O 1
ATOM 2780 N N . PRO A 1 228 ? -15.836 17.035 57.000 1.00 14.04 452 PRO A N 1
ATOM 2781 C CA . PRO A 1 228 ? -17.130 16.344 57.015 1.00 13.77 452 PRO A CA 1
ATOM 2782 C C . PRO A 1 228 ? -17.076 14.901 57.516 1.00 13.89 452 PRO A C 1
ATOM 2783 O O . PRO A 1 228 ? -16.006 14.288 57.546 1.00 13.06 452 PRO A O 1
ATOM 2794 N N . PRO A 1 229 ? -18.237 14.354 57.905 1.00 14.12 453 PRO A N 1
ATOM 2795 C CA . PRO A 1 229 ? -18.289 12.948 58.321 1.00 14.13 453 PRO A CA 1
ATOM 2796 C C . PRO A 1 229 ? -17.846 12.000 57.215 1.00 14.19 453 PRO A C 1
ATOM 2797 O O . PRO A 1 229 ? -17.935 12.344 56.034 1.00 14.70 453 PRO A O 1
ATOM 2808 N N . VAL A 1 230 ? -17.378 10.819 57.608 1.00 14.15 454 VAL A N 1
ATOM 2809 C CA . VAL A 1 230 ? -16.994 9.777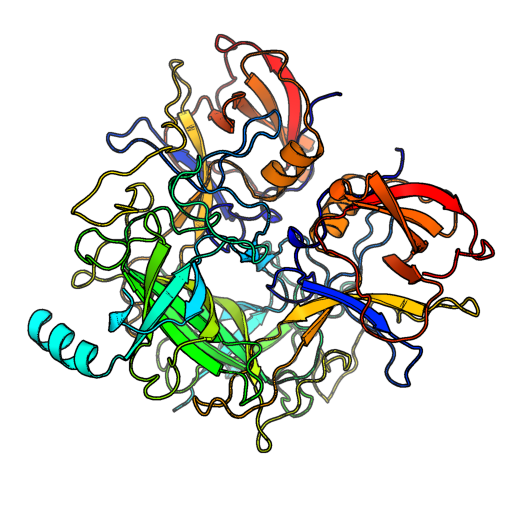 56.667 1.00 14.03 454 VAL A CA 1
ATOM 2810 C C . VAL A 1 230 ? -17.920 8.585 56.873 1.00 14.59 454 VAL A C 1
ATOM 2811 O O . VAL A 1 230 ? -17.912 7.960 57.930 1.00 14.46 454 VAL A O 1
ATOM 2824 N N . ALA A 1 231 ? -18.735 8.298 55.863 1.00 15.31 455 ALA A N 1
ATOM 2825 C CA . ALA A 1 231 ? -19.673 7.181 55.909 1.00 17.80 455 ALA A CA 1
ATOM 2826 C C . ALA A 1 231 ? -19.880 6.645 54.497 1.00 16.50 455 ALA A C 1
ATOM 2827 O O . ALA A 1 231 ? -20.542 7.295 53.688 1.00 26.59 455 ALA A O 1
ATOM 2834 N N . PRO A 1 232 ? -19.318 5.461 54.192 1.00 16.31 456 PRO A N 1
ATOM 2835 C CA . PRO A 1 232 ? -19.440 4.887 52.847 1.00 16.82 456 PRO A CA 1
ATOM 2836 C C . PRO A 1 232 ? -20.882 4.820 52.356 1.00 18.02 456 PRO A C 1
ATOM 2837 O O . PRO A 1 232 ? -21.772 4.424 53.110 1.00 21.71 456 PRO A O 1
ATOM 2848 N N . ARG A 1 233 ? -21.098 5.218 51.104 1.00 20.50 457 ARG A N 1
ATOM 2849 C CA . ARG A 1 233 ? -22.445 5.375 50.555 1.00 22.65 457 ARG A CA 1
ATOM 2850 C C . ARG A 1 233 ? -22.943 4.144 49.807 1.00 23.35 457 ARG A C 1
ATOM 2851 O O . ARG A 1 233 ? -24.147 3.959 49.656 1.00 23.88 457 ARG A O 1
ATOM 2872 N N . MET A 1 234 ? -22.026 3.308 49.330 1.00 24.45 458 MET A N 1
ATOM 2873 C CA . MET A 1 234 ? -22.403 2.206 48.449 1.00 23.68 458 MET A CA 1
ATOM 2874 C C . MET A 1 234 ? -22.640 0.919 49.240 1.00 21.31 458 MET A C 1
ATOM 2875 O O . MET A 1 234 ? -21.875 0.605 50.153 1.00 20.45 458 MET A O 1
ATOM 2889 N N . PRO A 1 235 ? -23.711 0.175 48.903 1.00 26.27 459 PRO A N 1
ATOM 2890 C CA . PRO A 1 235 ? -23.978 -1.080 49.613 1.00 32.56 459 PRO A CA 1
ATOM 2891 C C . PRO A 1 235 ? -22.817 -2.064 49.509 1.00 22.98 459 PRO A C 1
ATOM 2892 O O . PRO A 1 235 ? -22.211 -2.197 48.444 1.00 29.69 459 PRO A O 1
ATOM 2903 N N . GLY A 1 236 ? -22.517 -2.744 50.609 1.00 24.14 460 GLY A N 1
ATOM 2904 C CA . GLY A 1 236 ? -21.487 -3.765 50.614 1.00 21.61 460 GLY A CA 1
ATOM 2905 C C . GLY A 1 236 ? -20.077 -3.229 50.790 1.00 24.95 460 GLY A C 1
ATOM 2906 O O . GLY A 1 236 ? -19.132 -4.009 50.877 1.00 23.59 460 GLY A O 1
ATOM 2910 N N . GLU A 1 237 ? -19.932 -1.907 50.838 1.00 19.57 461 GLU A N 1
ATOM 2911 C CA . GLU A 1 237 ? -18.627 -1.287 51.060 1.00 18.34 461 GLU A CA 1
ATOM 2912 C C . GLU A 1 237 ? -18.548 -0.737 52.478 1.00 21.87 461 GLU A C 1
ATOM 2913 O O . GLU A 1 237 ? -19.410 0.028 52.906 1.00 25.22 461 GLU A O 1
ATOM 2925 N N . LEU A 1 238 ? -17.505 -1.137 53.199 1.00 16.93 462 LEU A N 1
ATOM 2926 C CA . LEU A 1 238 ? -17.277 -0.668 54.559 1.00 16.31 462 LEU A CA 1
ATOM 2927 C C . LEU A 1 238 ? -15.899 -0.044 54.706 1.00 15.53 462 LEU A C 1
ATOM 2928 O O . LEU A 1 238 ? -14.964 -0.377 53.979 1.00 14.94 462 LEU A O 1
ATOM 2944 N N . LEU A 1 239 ? -15.785 0.855 55.676 1.00 14.70 463 LEU A N 1
ATOM 2945 C CA . LEU A 1 239 ? -14.573 1.629 55.890 1.00 13.76 463 LEU A CA 1
ATOM 2946 C C . LEU A 1 239 ? -13.398 0.752 56.327 1.00 13.31 463 LEU A C 1
ATOM 2947 O O . LEU A 1 239 ? -13.529 -0.066 57.239 1.00 14.11 463 LEU A O 1
ATOM 2963 N N . LEU A 1 240 ? -12.267 0.916 55.645 1.00 12.82 464 LEU A N 1
ATOM 2964 C CA . LEU A 1 240 ? -11.004 0.307 56.047 1.00 12.36 464 LEU A CA 1
ATOM 2965 C C . LEU A 1 240 ? -10.218 1.328 56.861 1.00 11.63 464 LEU A C 1
ATOM 2966 O O . LEU A 1 240 ? -9.983 2.446 56.401 1.00 14.15 464 LEU A O 1
ATOM 2982 N N . LEU A 1 241 ? -9.827 0.944 58.073 1.00 11.43 465 LEU A N 1
ATOM 2983 C CA . LEU A 1 241 ? -9.075 1.824 58.960 1.00 11.09 465 LEU A CA 1
ATOM 2984 C C . LEU A 1 241 ? -7.702 1.255 59.278 1.00 12.02 465 LEU A C 1
ATOM 2985 O O . LEU A 1 241 ? -7.519 0.039 59.362 1.00 11.12 465 LEU A O 1
ATOM 3001 N N . PHE A 1 242 ? -6.743 2.154 59.456 1.00 9.99 466 PHE A N 1
ATOM 3002 C CA . PHE A 1 242 ? -5.396 1.785 59.863 1.00 9.71 466 PHE A CA 1
ATOM 3003 C C . PHE A 1 242 ? -5.306 1.903 61.376 1.00 11.82 466 PHE A C 1
ATOM 3004 O O . PHE A 1 242 ? -5.606 2.953 61.944 1.00 11.79 466 PHE A O 1
ATOM 3021 N N . GLU A 1 243 ? -4.918 0.808 62.020 1.00 9.84 467 GLU A N 1
ATOM 3022 C CA . GLU A 1 243 ? -4.952 0.699 63.472 1.00 11.51 467 GLU A CA 1
ATOM 3023 C C . GLU A 1 243 ? -3.570 0.772 64.114 1.00 9.97 467 GLU A C 1
ATOM 3024 O O . GLU A 1 243 ? -2.585 0.297 63.547 1.00 9.66 467 GLU A O 1
ATOM 3036 N N . SER A 1 244 ? -3.524 1.361 65.309 1.00 9.67 468 SER A N 1
ATOM 3037 C CA . SER A 1 244 ? -2.328 1.389 66.151 1.00 9.61 468 SER A CA 1
ATOM 3038 C C . SER A 1 244 ? -2.688 1.090 67.602 1.00 10.00 468 SER A C 1
ATOM 3039 O O . SER A 1 244 ? -3.841 1.234 68.002 1.00 11.45 468 SER A O 1
ATOM 3047 N N . ASP A 1 245 ? -1.689 0.698 68.389 1.00 10.16 469 ASP A N 1
ATOM 3048 C CA . ASP A 1 245 ? -1.850 0.575 69.834 1.00 10.58 469 ASP A CA 1
ATOM 3049 C C . ASP A 1 245 ? -1.984 1.969 70.438 1.00 10.37 469 ASP A C 1
ATOM 3050 O O . ASP A 1 245 ? -1.250 2.883 70.057 1.00 11.06 469 ASP A O 1
ATOM 3059 N N . MET A 1 246 ? -2.916 2.129 71.372 1.00 10.74 470 MET A N 1
ATOM 3060 C CA . MET A 1 246 ? -3.029 3.355 72.160 1.00 10.72 470 MET A CA 1
ATOM 3061 C C . MET A 1 246 ? -2.550 3.072 73.581 1.00 11.23 470 MET A C 1
ATOM 3062 O O . MET A 1 246 ? -3.200 2.323 74.305 1.00 11.81 470 MET A O 1
ATOM 3076 N N . PRO A 1 247 ? -1.410 3.656 73.988 1.00 11.13 471 PRO A N 1
ATOM 3077 C CA . PRO A 1 247 ? -0.972 3.445 75.374 1.00 12.26 471 PRO A CA 1
ATOM 3078 C C . PRO A 1 247 ? -1.973 3.978 76.400 1.00 12.18 471 PRO A C 1
ATOM 3079 O O . PRO A 1 247 ? -2.684 4.944 76.123 1.00 11.95 471 PRO A O 1
ATOM 3090 N N . VAL A 1 248 ? -2.019 3.341 77.568 1.00 12.91 472 VAL A N 1
ATOM 3091 C CA . VAL A 1 248 ? -2.942 3.725 78.632 1.00 13.51 472 VAL A CA 1
ATOM 3092 C C . VAL A 1 248 ? -2.208 4.024 79.935 1.00 14.09 472 VAL A C 1
ATOM 3093 O O . VAL A 1 248 ? -1.329 3.269 80.362 1.00 14.42 472 VAL A O 1
ATOM 3106 N N . TRP A 1 249 ? -2.588 5.142 80.547 1.00 14.28 473 TRP A N 1
ATOM 3107 C CA . TRP A 1 249 ? -2.076 5.576 81.840 1.00 14.95 473 TRP A CA 1
ATOM 3108 C C . TRP A 1 249 ? -3.134 5.260 82.891 1.00 15.85 473 TRP A C 1
ATOM 3109 O O . TRP A 1 249 ? -4.307 5.586 82.704 1.00 15.87 473 TRP A O 1
ATOM 3130 N N . ASP A 1 250 ? -2.737 4.623 83.988 1.00 16.69 474 ASP A N 1
ATOM 3131 C CA . ASP A 1 250 ? -3.672 4.377 85.085 1.00 17.70 474 ASP A CA 1
ATOM 3132 C C . ASP A 1 250 ? -2.976 4.465 86.439 1.00 19.80 474 ASP A C 1
ATOM 3133 O O . ASP A 1 250 ? -3.185 3.636 87.324 1.00 19.57 474 ASP A O 1
ATOM 3142 N N . ASN A 1 251 ? -2.155 5.503 86.578 1.00 18.40 475 ASN A N 1
ATOM 3143 C CA . ASN A 1 251 ? -1.467 5.817 87.826 1.00 19.29 475 ASN A CA 1
ATOM 3144 C C . ASN A 1 251 ? -0.612 4.665 88.338 1.00 19.88 475 ASN A C 1
ATOM 3145 O O . ASN A 1 251 ? -0.504 4.449 89.545 1.00 20.98 475 ASN A O 1
ATOM 3156 N N . GLY A 1 252 ? -0.009 3.928 87.408 1.00 23.29 476 GLY A N 1
ATOM 3157 C CA . GLY A 1 252 ? 0.954 2.897 87.745 1.00 29.12 476 GLY A CA 1
ATOM 3158 C C . GLY A 1 252 ? 0.354 1.559 88.131 1.00 24.84 476 GLY A C 1
ATOM 3159 O O . GLY A 1 252 ? 1.075 0.673 88.594 1.00 21.18 476 GLY A O 1
ATOM 3163 N N . ALA A 1 253 ? -0.952 1.395 87.939 1.00 20.47 477 ALA A N 1
ATOM 3164 C CA . ALA A 1 253 ? -1.627 0.171 88.371 1.00 21.35 477 ALA A CA 1
ATOM 3165 C C . ALA A 1 253 ? -1.413 -0.973 87.384 1.00 20.93 477 ALA A C 1
ATOM 3166 O O . ALA A 1 253 ? -1.210 -2.117 87.788 1.00 21.75 477 ALA A O 1
ATOM 3173 N N . GLY A 1 254 ? -1.457 -0.659 86.094 1.00 19.75 478 GLY A N 1
ATOM 3174 C CA . GLY A 1 254 ? -1.294 -1.665 85.060 1.00 22.08 478 GLY A CA 1
ATOM 3175 C C . GLY A 1 254 ? -2.472 -2.619 84.988 1.00 26.30 478 GLY A C 1
ATOM 3176 O O . GLY A 1 254 ? -2.298 -3.813 84.735 1.00 24.61 478 GLY A O 1
ATOM 3180 N N . ALA A 1 255 ? -3.669 -2.084 85.213 1.00 19.99 479 ALA A N 1
ATOM 3181 C CA . ALA A 1 255 ? -4.888 -2.885 85.285 1.00 24.19 479 ALA A CA 1
ATOM 3182 C C . ALA A 1 255 ? -5.923 -2.478 84.235 1.00 22.48 479 ALA A C 1
ATOM 3183 O O . ALA A 1 255 ? -6.879 -3.208 83.989 1.00 24.50 479 ALA A O 1
ATOM 3190 N N . ALA A 1 256 ? -5.742 -1.311 83.624 1.00 19.28 480 ALA A N 1
ATOM 3191 C CA . ALA A 1 256 ? -6.720 -0.805 82.664 1.00 18.30 480 ALA A CA 1
ATOM 3192 C C . ALA A 1 256 ? -6.647 -1.571 81.344 1.00 21.33 480 ALA A C 1
ATOM 3193 O O . ALA A 1 256 ? -5.566 -1.995 80.930 1.00 19.15 480 ALA A O 1
ATOM 3200 N N . PRO A 1 257 ? -7.800 -1.760 80.679 1.00 18.84 481 PRO A N 1
ATOM 3201 C CA . PRO A 1 257 ? -7.808 -2.519 79.424 1.00 17.29 481 PRO A CA 1
ATOM 3202 C C . PRO A 1 257 ? -7.051 -1.820 78.301 1.00 16.77 481 PRO A C 1
ATOM 3203 O O . PRO A 1 257 ? -7.165 -0.604 78.144 1.00 16.62 481 PRO A O 1
ATOM 3214 N N . ALA A 1 258 ? -6.297 -2.595 77.526 1.00 16.25 482 ALA A N 1
ATOM 3215 C CA . ALA A 1 258 ? -5.523 -2.055 76.412 1.00 14.77 482 ALA A CA 1
ATOM 3216 C C . ALA A 1 258 ? -6.444 -1.432 75.368 1.00 14.26 482 ALA A C 1
ATOM 3217 O O . ALA A 1 258 ? -7.574 -1.887 75.174 1.00 17.59 482 ALA A O 1
ATOM 3224 N N . GLN A 1 259 ? -5.941 -0.404 74.689 1.00 13.80 483 GLN A N 1
ATOM 3225 C CA . GLN A 1 259 ? -6.740 0.372 73.745 1.00 12.96 483 GLN A CA 1
ATOM 3226 C C . GLN A 1 259 ? -6.081 0.453 72.370 1.00 12.23 483 GLN A C 1
ATOM 3227 O O . GLN A 1 259 ? -4.911 0.097 72.204 1.00 13.76 483 GLN A O 1
ATOM 3241 N N . LYS A 1 260 ? -6.854 0.913 71.389 1.00 11.96 484 LYS A N 1
ATOM 3242 C CA . LYS A 1 260 ? -6.360 1.151 70.040 1.00 11.33 484 LYS A CA 1
ATOM 3243 C C . LYS A 1 260 ? -6.785 2.540 69.587 1.00 10.94 484 LYS A C 1
ATOM 3244 O O . LYS A 1 260 ? -7.651 3.167 70.202 1.00 11.21 484 LYS A O 1
ATOM 3263 N N . ILE A 1 261 ? -6.168 3.012 68.509 1.00 10.40 485 ILE A N 1
ATOM 3264 C CA . ILE A 1 261 ? -6.574 4.250 67.850 1.00 10.10 485 ILE A CA 1
ATOM 3265 C C . ILE A 1 261 ? -6.441 4.053 66.336 1.00 11.15 485 ILE A C 1
ATOM 3266 O O . ILE A 1 261 ? -5.550 3.338 65.871 1.00 9.76 485 ILE A O 1
ATOM 3282 N N . HIS A 1 262 ? -7.342 4.680 65.583 1.00 9.86 486 HIS A N 1
ATOM 3283 C CA . HIS A 1 262 ? -7.494 4.423 64.155 1.00 9.80 486 HIS A CA 1
ATOM 3284 C C . HIS A 1 262 ? -7.384 5.686 63.317 1.00 11.26 486 HIS A C 1
ATOM 3285 O O . HIS A 1 262 ? -7.631 6.779 63.808 1.00 10.37 486 HIS A O 1
ATOM 3300 N N . CYS A 1 263 ? -7.005 5.532 62.052 1.00 9.39 487 CYS A N 1
ATOM 3301 C CA . CYS A 1 263 ? -7.006 6.662 61.130 1.00 9.27 487 CYS A CA 1
ATOM 3302 C C . CYS A 1 263 ? -7.402 6.223 59.725 1.00 9.48 487 CYS A C 1
ATOM 3303 O O . CYS A 1 263 ? -7.392 5.032 59.405 1.00 9.64 487 CYS A O 1
ATOM 3311 N N . LEU A 1 264 ? -7.755 7.195 58.892 1.00 9.57 488 LEU A N 1
ATOM 3312 C CA . LEU A 1 264 ? -8.239 6.911 57.544 1.00 9.97 488 LEU A CA 1
ATOM 3313 C C . LEU A 1 264 ? -7.109 6.643 56.557 1.00 11.73 488 LEU A C 1
ATOM 3314 O O . LEU A 1 264 ? -7.252 5.828 55.651 1.00 9.99 488 LEU A O 1
ATOM 3330 N N . LEU A 1 265 ? -5.993 7.341 56.739 1.00 9.59 489 LEU A N 1
ATOM 3331 C CA . LEU A 1 265 ? -4.830 7.220 55.868 1.00 9.26 489 LEU A CA 1
ATOM 3332 C C . LEU A 1 265 ? -3.579 7.452 56.702 1.00 8.88 489 LEU A C 1
ATOM 3333 O O . LEU A 1 265 ? -3.560 8.361 57.537 1.00 10.19 489 LEU A O 1
ATOM 3349 N N . PRO A 1 266 ? -2.522 6.657 56.473 1.00 8.82 490 PRO A N 1
ATOM 3350 C CA . PRO A 1 266 ? -1.270 6.949 57.181 1.00 8.56 490 PRO A CA 1
ATOM 3351 C C . PRO A 1 266 ? -0.667 8.281 56.747 1.00 9.45 490 PRO A C 1
ATOM 3352 O O . PRO A 1 266 ? -0.994 8.782 55.669 1.00 8.78 490 PRO A O 1
ATOM 3363 N N . ASN A 1 267 ? 0.203 8.841 57.582 1.00 8.83 491 ASN A N 1
ATOM 3364 C CA . ASN A 1 267 ? 0.843 10.116 57.277 1.00 8.48 491 ASN A CA 1
ATOM 3365 C C . ASN A 1 267 ? 1.560 10.085 55.943 1.00 14.35 491 ASN A C 1
ATOM 3366 O O . ASN A 1 267 ? 1.584 11.075 55.216 1.00 8.97 491 ASN A O 1
ATOM 3377 N N . GLU A 1 268 ? 2.145 8.938 55.624 1.00 8.76 492 GLU A N 1
ATOM 3378 C CA . GLU A 1 268 ? 2.932 8.818 54.411 1.00 9.08 492 GLU A CA 1
ATOM 3379 C C . GLU A 1 268 ? 2.056 8.899 53.160 1.00 9.36 492 GLU A C 1
ATOM 3380 O O . GLU A 1 268 ? 2.508 9.360 52.119 1.00 9.72 492 GLU A O 1
ATOM 3392 N N . PHE A 1 269 ? 0.807 8.455 53.263 1.00 9.29 493 PHE A N 1
ATOM 3393 C CA . PHE A 1 269 ? -0.157 8.668 52.185 1.00 9.63 493 PHE A CA 1
ATOM 3394 C C . PHE A 1 269 ? -0.481 10.148 52.047 1.00 10.30 493 PHE A C 1
ATOM 3395 O O . PHE A 1 269 ? -0.582 10.675 50.942 1.00 12.09 493 PHE A O 1
ATOM 3412 N N . ILE A 1 270 ? -0.652 10.812 53.182 1.00 10.83 494 ILE A N 1
ATOM 3413 C CA . ILE A 1 270 ? -1.056 12.210 53.197 1.00 9.67 494 ILE A CA 1
ATOM 3414 C C . ILE A 1 270 ? 0.026 13.121 52.602 1.00 10.84 494 ILE A C 1
ATOM 3415 O O . ILE A 1 270 ? -0.273 13.978 51.778 1.00 10.62 494 ILE A O 1
ATOM 3431 N N . THR A 1 271 ? 1.282 12.932 52.994 1.00 11.94 495 THR A N 1
ATOM 3432 C CA . THR A 1 271 ? 2.354 13.741 52.428 1.00 10.18 495 THR A CA 1
ATOM 3433 C C . THR A 1 271 ? 2.529 13.457 50.936 1.00 13.22 495 THR A C 1
ATOM 3434 O O . THR A 1 271 ? 2.770 14.370 50.143 1.00 11.17 495 THR A O 1
ATOM 3445 N N . HIS A 1 272 ? 2.395 12.190 50.555 1.00 11.16 496 HIS A N 1
ATOM 3446 C CA . HIS A 1 272 ? 2.513 11.796 49.152 1.00 11.07 496 HIS A CA 1
ATOM 3447 C C . HIS A 1 272 ? 1.446 12.486 48.307 1.00 12.81 496 HIS A C 1
ATOM 3448 O O . HIS A 1 272 ? 1.756 13.117 47.297 1.00 14.80 496 HIS A O 1
ATOM 3463 N N . LEU A 1 273 ? 0.194 12.396 48.744 1.00 11.27 497 LEU A N 1
ATOM 3464 C CA . LEU A 1 273 ? -0.914 13.006 48.022 1.00 11.74 497 LEU A CA 1
ATOM 3465 C C . LEU A 1 273 ? -0.783 14.531 47.969 1.00 14.79 497 LEU A C 1
ATOM 3466 O O . LEU A 1 273 ? -1.021 15.142 46.929 1.00 12.75 497 LEU A O 1
ATOM 3482 N N . PHE A 1 274 ? -0.396 15.136 49.088 1.00 11.71 498 PHE A N 1
ATOM 3483 C CA . PHE A 1 274 ? -0.244 16.587 49.164 1.00 12.09 498 PHE A CA 1
ATOM 3484 C C . PHE A 1 274 ? 0.829 17.091 48.204 1.00 12.68 498 PHE A C 1
ATOM 3485 O O . PHE A 1 274 ? 0.646 18.103 47.526 1.00 13.36 498 PHE A O 1
ATOM 3502 N N . ASP A 1 275 ? 1.951 16.385 48.148 1.00 14.28 499 ASP A N 1
ATOM 3503 C CA . ASP A 1 275 ? 3.065 16.805 47.305 1.00 14.32 499 ASP A CA 1
ATOM 3504 C C . ASP A 1 275 ? 2.744 16.599 45.825 1.00 13.82 499 ASP A C 1
ATOM 3505 O O . ASP A 1 275 ? 3.206 17.351 44.961 1.00 14.72 499 ASP A O 1
ATOM 3514 N N . LEU A 1 276 ? 1.946 15.577 45.541 1.00 15.48 500 LEU A N 1
ATOM 3515 C CA . LEU A 1 276 ? 1.614 15.210 44.169 1.00 15.62 500 LEU A CA 1
ATOM 3516 C C . LEU A 1 276 ? 0.588 16.153 43.525 1.00 16.23 500 LEU A C 1
ATOM 3517 O O . LEU A 1 276 ? 0.751 16.558 42.376 1.00 15.77 500 LEU A O 1
ATOM 3533 N N . GLN A 1 277 ? -0.467 16.491 44.264 1.00 14.58 501 GLN A N 1
ATOM 3534 C CA . GLN A 1 277 ? -1.538 17.345 43.751 1.00 15.22 501 GLN A CA 1
ATOM 3535 C C . GLN A 1 277 ? -2.117 16.810 42.442 1.00 15.93 501 GLN A C 1
ATOM 3536 O O . GLN A 1 277 ? -2.341 17.568 41.497 1.00 16.81 501 GLN A O 1
ATOM 3550 N N . ALA A 1 278 ? -2.369 15.506 42.396 1.00 15.55 502 ALA A N 1
ATOM 3551 C CA . ALA A 1 278 ? -2.904 14.874 41.196 1.00 16.42 502 ALA A CA 1
ATOM 3552 C C . ALA A 1 278 ? -4.412 15.080 41.109 1.00 16.87 502 ALA A C 1
ATOM 3553 O O . ALA A 1 278 ? -5.131 14.784 42.062 1.00 17.24 502 ALA A O 1
ATOM 3560 N N . PRO A 1 279 ? -4.900 15.594 39.969 1.00 18.02 503 PRO A N 1
ATOM 3561 C CA . PRO A 1 279 ? -6.355 15.701 39.813 1.00 18.02 503 PRO A CA 1
ATOM 3562 C C . PRO A 1 279 ? -7.040 14.339 39.886 1.00 22.00 503 PRO A C 1
ATOM 3563 O O . PRO A 1 279 ? -6.494 13.355 39.388 1.00 21.83 503 PRO A O 1
ATOM 3574 N N . ALA A 1 280 ? -8.212 14.285 40.513 1.00 18.20 504 ALA A N 1
ATOM 3575 C CA . ALA A 1 280 ? -9.009 13.062 40.549 1.00 20.38 504 ALA A CA 1
ATOM 3576 C C . ALA A 1 280 ? -9.764 12.902 39.232 1.00 18.76 504 ALA A C 1
ATOM 3577 O O . ALA A 1 280 ? -10.482 13.810 38.821 1.00 20.22 504 ALA A O 1
ATOM 3584 N N . LEU A 1 281 ? -9.614 11.751 38.581 1.00 19.00 505 LEU A N 1
ATOM 3585 C CA . LEU A 1 281 ? -10.231 11.532 37.273 1.00 20.21 505 LEU A CA 1
ATOM 3586 C C . LEU A 1 281 ? -11.512 10.710 37.383 1.00 21.24 505 LEU A C 1
ATOM 3587 O O . LEU A 1 281 ? -12.197 10.472 36.388 1.00 21.59 505 LEU A O 1
ATOM 3603 N N . ALA A 1 282 ? -11.831 10.278 38.596 1.00 21.92 506 ALA A N 1
ATOM 3604 C CA . ALA A 1 282 ? -13.097 9.610 38.861 1.00 24.35 506 ALA A CA 1
ATOM 3605 C C . ALA A 1 282 ? -13.367 9.652 40.356 1.00 23.15 506 ALA A C 1
ATOM 3606 O O . ALA A 1 282 ? -12.603 10.251 41.113 1.00 21.77 506 ALA A O 1
ATOM 3613 N N . GLU A 1 283 ? -14.458 9.025 40.778 1.00 19.27 507 GLU A N 1
ATOM 3614 C CA . GLU A 1 283 ? -14.874 9.084 42.173 1.00 18.58 507 GLU A CA 1
ATOM 3615 C C . GLU A 1 283 ? -13.935 8.320 43.103 1.00 17.50 507 GLU A C 1
ATOM 3616 O O . GLU A 1 283 ? -13.818 8.661 44.279 1.00 16.76 507 GLU A O 1
ATOM 3628 N N . ALA A 1 284 ? -13.274 7.287 42.585 1.00 18.27 508 ALA A N 1
ATOM 3629 C CA . ALA A 1 284 ? -12.435 6.440 43.431 1.00 17.04 508 ALA A CA 1
ATOM 3630 C C . ALA A 1 284 ? -11.224 5.878 42.700 1.00 16.57 508 ALA A C 1
ATOM 3631 O O . ALA A 1 284 ? -11.276 5.595 41.506 1.00 17.35 508 ALA A O 1
ATOM 3638 N N . ALA A 1 285 ? -10.140 5.712 43.450 1.00 15.70 509 ALA A N 1
ATOM 3639 C CA . ALA A 1 285 ? -8.932 5.072 42.958 1.00 15.61 509 ALA A CA 1
ATOM 3640 C C . ALA A 1 285 ? -8.918 3.622 43.421 1.00 15.50 509 ALA A C 1
ATOM 3641 O O . ALA A 1 285 ? -8.935 3.346 44.622 1.00 16.42 509 ALA A O 1
ATOM 3648 N N . LEU A 1 286 ? -8.921 2.701 42.464 1.00 17.40 510 LEU A N 1
ATOM 3649 C CA . LEU A 1 286 ? -8.845 1.283 42.771 1.00 16.29 510 LEU A CA 1
ATOM 3650 C C . LEU A 1 286 ? -7.409 0.940 43.134 1.00 15.69 510 LEU A C 1
ATOM 3651 O O . LEU A 1 286 ? -6.504 1.101 42.313 1.00 15.89 510 LEU A O 1
ATOM 3667 N N . LEU A 1 287 ? -7.207 0.480 44.366 1.00 15.47 511 LEU A N 1
ATOM 3668 C CA . LEU A 1 287 ? -5.891 0.051 44.823 1.00 15.08 511 LEU A CA 1
ATOM 3669 C C . LEU A 1 287 ? -5.872 -1.449 45.059 1.00 14.88 511 LEU A C 1
ATOM 3670 O O . LEU A 1 287 ? -6.862 -2.032 45.497 1.00 16.35 511 LEU A O 1
ATOM 3686 N N . ARG A 1 288 ? -4.735 -2.063 44.754 1.00 14.98 512 ARG A N 1
ATOM 3687 C CA . ARG A 1 288 ? -4.502 -3.464 45.063 1.00 15.27 512 ARG A CA 1
ATOM 3688 C C . ARG A 1 288 ? -3.440 -3.548 46.152 1.00 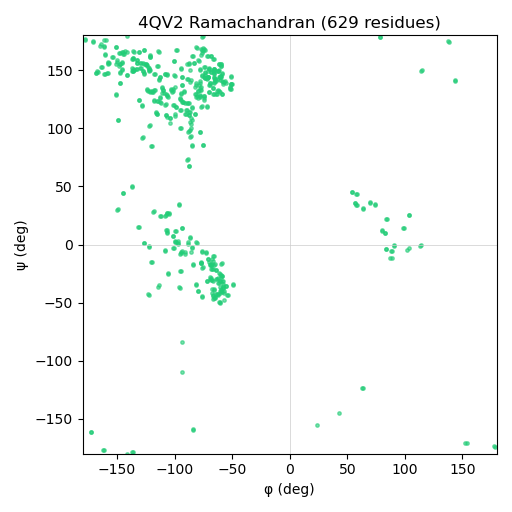15.74 512 ARG A C 1
ATOM 3689 O O . ARG A 1 288 ? -2.427 -2.847 46.096 1.00 14.18 512 ARG A O 1
ATOM 3710 N N . TYR A 1 289 ? -3.687 -4.392 47.150 1.00 15.69 513 TYR A N 1
ATOM 3711 C CA . TYR A 1 289 ? -2.720 -4.625 48.211 1.00 14.00 513 TYR A CA 1
ATOM 3712 C C . TYR A 1 289 ? -1.823 -5.777 47.786 1.00 22.04 513 TYR A C 1
ATOM 3713 O O . TYR A 1 289 ? -2.267 -6.926 47.680 1.00 15.24 513 TYR A O 1
ATOM 3731 N N . VAL A 1 290 ? -0.561 -5.446 47.536 1.00 14.40 514 VAL A N 1
ATOM 3732 C CA . VAL A 1 290 ? 0.396 -6.374 46.950 1.00 15.03 514 VAL A CA 1
ATOM 3733 C C . VAL A 1 290 ? 1.346 -6.910 48.012 1.00 14.82 514 VAL A C 1
ATOM 3734 O O . VAL A 1 290 ? 1.894 -6.155 48.813 1.00 14.14 514 VAL A O 1
ATOM 3747 N N . HIS A 1 291 ? 1.544 -8.222 48.004 1.00 15.51 515 HIS A N 1
ATOM 3748 C CA . HIS A 1 291 ? 2.396 -8.867 48.989 1.00 20.66 515 HIS A CA 1
ATOM 3749 C C . HIS A 1 291 ? 3.518 -9.611 48.275 1.00 17.96 515 HIS A C 1
ATOM 3750 O O . HIS A 1 291 ? 3.293 -10.692 47.732 1.00 27.91 515 HIS A O 1
ATOM 3765 N N . PRO A 1 292 ? 4.732 -9.029 48.267 1.00 20.21 516 PRO A N 1
ATOM 3766 C CA . PRO A 1 292 ? 5.846 -9.623 47.516 1.00 26.02 516 PRO A CA 1
ATOM 3767 C C . PRO A 1 292 ? 6.122 -11.085 47.858 1.00 22.05 516 PRO A C 1
ATOM 3768 O O . PRO A 1 292 ? 6.330 -11.885 46.945 1.00 22.57 516 PRO A O 1
ATOM 3779 N N . ASP A 1 293 ? 6.109 -11.435 49.141 1.00 24.34 517 ASP A N 1
ATOM 3780 C CA . ASP A 1 293 ? 6.386 -12.813 49.551 1.00 26.45 517 ASP A CA 1
ATOM 3781 C C . ASP A 1 293 ? 5.334 -13.797 49.035 1.00 29.70 517 ASP A C 1
ATOM 3782 O O . ASP A 1 293 ? 5.635 -14.975 48.816 1.00 29.33 517 ASP A O 1
ATOM 3791 N N . SER A 1 294 ? 4.104 -13.323 48.858 1.00 34.67 518 SER A N 1
ATOM 3792 C CA . SER A 1 294 ? 3.043 -14.151 48.286 1.00 26.75 518 SER A CA 1
ATOM 3793 C C . SER A 1 294 ? 3.096 -14.134 46.761 1.00 34.23 518 SER A C 1
ATOM 3794 O O . SER A 1 294 ? 2.493 -14.982 46.104 1.00 29.51 518 SER A O 1
ATOM 3802 N N . GLY A 1 295 ? 3.810 -13.161 46.204 1.00 29.58 519 GLY A N 1
ATOM 3803 C CA . GLY A 1 295 ? 3.910 -13.020 44.763 1.00 28.36 519 GLY A CA 1
ATOM 3804 C C . GLY A 1 295 ? 2.570 -12.725 44.115 1.00 32.98 519 GLY A C 1
ATOM 3805 O O . GLY A 1 295 ? 2.321 -13.132 42.981 1.00 31.80 519 GLY A O 1
ATOM 3809 N N . ARG A 1 296 ? 1.702 -12.022 44.835 1.00 30.89 520 ARG A N 1
ATOM 3810 C CA . ARG A 1 296 ? 0.376 -11.707 44.317 1.00 21.49 520 ARG A CA 1
ATOM 3811 C C . ARG A 1 296 ? -0.350 -10.618 45.093 1.00 18.29 520 ARG A C 1
ATOM 3812 O O . ARG A 1 296 ? 0.092 -10.181 46.155 1.00 19.66 520 ARG A O 1
ATOM 3833 N N . THR A 1 297 ? -1.473 -10.186 44.529 1.00 18.87 521 THR A N 1
ATOM 3834 C CA . THR A 1 297 ? -2.393 -9.275 45.191 1.00 17.66 521 THR A CA 1
ATOM 3835 C C . THR A 1 297 ? -3.228 -10.058 46.196 1.00 17.79 521 THR A C 1
ATOM 3836 O O . THR A 1 297 ? -3.725 -11.138 45.878 1.00 22.55 521 THR A O 1
ATOM 3847 N N . LEU A 1 298 ? -3.381 -9.516 47.400 1.00 16.97 522 LEU A N 1
ATOM 3848 C CA . LEU A 1 298 ? -4.128 -10.194 48.459 1.00 17.11 522 LEU A CA 1
ATOM 3849 C C . LEU A 1 298 ? -5.572 -9.718 48.534 1.00 17.12 522 LEU A C 1
ATOM 3850 O O . LEU A 1 298 ? -6.477 -10.506 48.812 1.00 17.89 522 LEU A O 1
ATOM 3866 N N . PHE A 1 299 ? -5.779 -8.426 48.301 1.00 16.50 523 PHE A N 1
ATOM 3867 C CA . PHE A 1 299 ? -7.122 -7.862 48.238 1.00 16.59 523 PHE A CA 1
ATOM 3868 C C . PHE A 1 299 ? -7.079 -6.526 47.515 1.00 16.16 523 PHE A C 1
ATOM 3869 O O . PHE A 1 299 ? -5.999 -5.995 47.247 1.00 15.71 523 PHE A O 1
ATOM 3886 N N . GLU A 1 300 ? -8.255 -5.992 47.196 1.00 16.41 524 GLU A N 1
ATOM 3887 C CA . GLU A 1 300 ? -8.359 -4.686 46.556 1.00 16.17 524 GLU A CA 1
ATOM 3888 C C . GLU A 1 300 ? -9.309 -3.785 47.330 1.00 19.37 524 GLU A C 1
ATOM 3889 O O . GLU A 1 300 ? -10.172 -4.263 48.067 1.00 17.58 524 GLU A O 1
ATOM 3901 N N . CYS A 1 301 ? -9.133 -2.477 47.165 1.00 15.23 525 CYS A N 1
ATOM 3902 C CA . CYS A 1 301 ? -9.969 -1.496 47.837 1.00 14.91 525 CYS A CA 1
ATOM 3903 C C . CYS A 1 301 ? -10.181 -0.288 46.938 1.00 15.01 525 CYS A C 1
ATOM 3904 O O . CYS A 1 301 ? -9.490 -0.117 45.928 1.00 15.17 525 CYS A O 1
ATOM 3912 N N . LYS A 1 302 ? -11.152 0.539 47.307 1.00 15.01 526 LYS A N 1
ATOM 3913 C CA . LYS A 1 302 ? -11.382 1.806 46.629 1.00 15.11 526 LYS A CA 1
ATOM 3914 C C . LYS A 1 302 ? -11.043 2.947 47.569 1.00 14.30 526 LYS A C 1
ATOM 3915 O O . LYS A 1 302 ? -11.589 3.046 48.670 1.00 14.05 526 LYS A O 1
ATOM 3934 N N . LEU A 1 303 ? -10.114 3.786 47.127 1.00 15.85 527 LEU A N 1
ATOM 3935 C CA . LEU A 1 303 ? -9.771 5.015 47.823 1.00 13.38 527 LEU A CA 1
ATOM 3936 C C . LEU A 1 303 ? -10.582 6.134 47.195 1.00 13.88 527 LEU A C 1
ATOM 3937 O O . LEU A 1 303 ? -10.255 6.626 46.112 1.00 14.24 527 LEU A O 1
ATOM 3953 N N . TYR A 1 304 ? -11.667 6.505 47.864 1.00 14.00 528 TYR A N 1
ATOM 3954 C CA . TYR A 1 304 ? -12.539 7.557 47.365 1.00 15.28 528 TYR A CA 1
ATOM 3955 C C . TYR A 1 304 ? -11.829 8.897 47.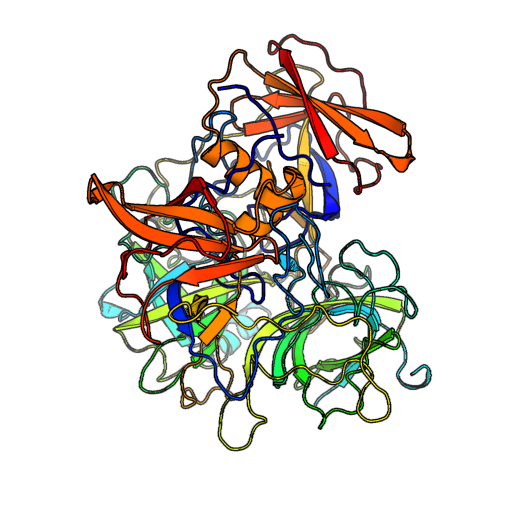429 1.00 15.37 528 TYR A C 1
ATOM 3956 O O . TYR A 1 304 ? -10.989 9.130 48.300 1.00 13.48 528 TYR A O 1
ATOM 3974 N N . ARG A 1 305 ? -12.168 9.762 46.480 1.00 14.86 529 ARG A N 1
ATOM 3975 C CA . ARG A 1 305 ? -11.551 11.073 46.355 1.00 15.18 529 ARG A CA 1
ATOM 3976 C C . ARG A 1 305 ? -11.543 11.811 47.688 1.00 16.90 529 ARG A C 1
ATOM 3977 O O . ARG A 1 305 ? -10.592 12.523 48.007 1.00 13.76 529 ARG A O 1
ATOM 3998 N N . GLU A 1 306 ? -12.592 11.602 48.476 1.00 14.27 530 GLU A N 1
ATOM 3999 C CA . GLU A 1 306 ? -12.768 12.290 49.754 1.00 13.90 530 GLU A CA 1
ATOM 4000 C C . GLU A 1 306 ? -11.722 11.902 50.809 1.00 14.30 530 GLU A C 1
ATOM 4001 O O . GLU A 1 306 ? -11.652 12.519 51.878 1.00 12.66 530 GLU A O 1
ATOM 4013 N N . GLY A 1 307 ? -10.925 10.876 50.521 1.00 14.40 531 GLY A N 1
ATOM 4014 C CA . GLY A 1 307 ? -9.793 10.533 51.366 1.00 11.90 531 GLY A CA 1
ATOM 4015 C C . GLY A 1 307 ? -9.965 9.335 52.285 1.00 11.60 531 GLY A C 1
ATOM 4016 O O . GLY A 1 307 ? -9.293 9.242 53.310 1.00 11.06 531 GLY A O 1
ATOM 4020 N N . TYR A 1 308 ? -10.847 8.410 51.931 1.00 12.74 532 TYR A N 1
ATOM 4021 C CA . TYR A 1 308 ? -11.020 7.201 52.736 1.00 11.91 532 TYR A CA 1
ATOM 4022 C C . TYR A 1 308 ? -11.086 5.958 51.861 1.00 12.29 532 TYR A C 1
ATOM 4023 O O . TYR A 1 308 ? -11.527 6.022 50.711 1.00 12.85 532 TYR A O 1
ATOM 4041 N N . MET A 1 309 ? -10.626 4.839 52.421 1.00 12.05 533 MET A N 1
ATOM 4042 C CA . MET A 1 309 ? -10.650 3.550 51.739 1.00 12.46 533 MET A CA 1
ATOM 4043 C C . MET A 1 309 ? -11.827 2.711 52.202 1.00 12.99 533 MET A C 1
ATOM 4044 O O . MET A 1 309 ? -12.202 2.748 53.373 1.00 12.83 533 MET A O 1
ATOM 4058 N N . VAL A 1 310 ? -12.396 1.942 51.280 1.00 13.70 534 VAL A N 1
ATOM 4059 C CA . VAL A 1 310 ? -13.414 0.963 51.629 1.00 14.33 534 VAL A CA 1
ATOM 4060 C C . VAL A 1 310 ? -13.057 -0.387 51.033 1.00 14.74 534 VAL A C 1
ATOM 4061 O O . VAL A 1 310 ? -12.338 -0.466 50.041 1.00 14.75 534 VAL A O 1
ATOM 4074 N N . VAL A 1 311 ? -13.579 -1.441 51.645 1.00 15.16 535 VAL A N 1
ATOM 4075 C CA . VAL A 1 311 ? -13.436 -2.789 51.115 1.00 15.76 535 VAL A CA 1
ATOM 4076 C C . VAL A 1 311 ? -14.777 -3.500 51.134 1.00 16.77 535 VAL A C 1
ATOM 4077 O O . VAL A 1 311 ? -15.665 -3.155 51.914 1.00 17.83 535 VAL A O 1
ATOM 4090 N N . ALA A 1 312 ? -14.921 -4.493 50.265 1.00 17.97 536 ALA A N 1
ATOM 4091 C CA . ALA A 1 312 ? -16.075 -5.374 50.307 1.00 18.66 536 ALA A CA 1
ATOM 4092 C C . ALA A 1 312 ? -15.791 -6.486 51.315 1.00 21.98 536 ALA A C 1
ATOM 4093 O O . ALA A 1 312 ? -15.309 -7.561 50.955 1.00 19.15 536 ALA A O 1
ATOM 4100 N N . ALA A 1 313 ? -16.076 -6.205 52.583 1.00 18.72 537 ALA A N 1
ATOM 4101 C CA . ALA A 1 313 ? -15.791 -7.136 53.668 1.00 19.50 537 ALA A CA 1
ATOM 4102 C C . ALA A 1 313 ? -16.683 -6.828 54.859 1.00 22.89 537 ALA A C 1
ATOM 4103 O O . ALA A 1 313 ? -17.172 -5.708 54.994 1.00 18.33 537 ALA A O 1
ATOM 4110 N N . PRO A 1 314 ? -16.903 -7.824 55.729 1.00 19.60 538 PRO A N 1
ATOM 4111 C CA . PRO A 1 314 ? -17.635 -7.542 56.964 1.00 21.85 538 PRO A CA 1
ATOM 4112 C C . PRO A 1 314 ? -16.736 -6.837 57.971 1.00 20.29 538 PRO A C 1
ATOM 4113 O O . PRO A 1 314 ? -15.510 -6.866 57.826 1.00 17.56 538 PRO A O 1
ATOM 4124 N N . ALA A 1 315 ? -17.336 -6.222 58.983 1.00 18.27 539 ALA A N 1
ATOM 4125 C CA . ALA A 1 315 ? -16.571 -5.550 60.023 1.00 17.38 539 ALA A CA 1
ATOM 4126 C C . ALA A 1 315 ? -15.665 -6.536 60.755 1.00 17.36 539 ALA A C 1
ATOM 4127 O O . ALA A 1 315 ? -16.021 -7.706 60.936 1.00 18.29 539 ALA A O 1
ATOM 4134 N N . GLY A 1 316 ? -14.491 -6.057 61.157 1.00 16.51 540 GLY A N 1
ATOM 4135 C CA . GLY A 1 316 ? -13.548 -6.852 61.924 1.00 22.21 540 GLY A CA 1
ATOM 4136 C C . GLY A 1 316 ? -12.123 -6.655 61.449 1.00 17.41 540 GLY A C 1
ATOM 4137 O O . GLY A 1 316 ? -11.884 -5.972 60.452 1.00 17.38 540 GLY A O 1
ATOM 4141 N N . ARG A 1 317 ? -11.174 -7.251 62.165 1.00 21.22 541 ARG A N 1
ATOM 4142 C CA . ARG A 1 317 ? -9.765 -7.154 61.798 1.00 20.88 541 ARG A CA 1
ATOM 4143 C C . ARG A 1 317 ? -9.506 -7.921 60.511 1.00 16.16 541 ARG A C 1
ATOM 4144 O O . ARG A 1 317 ? -10.043 -9.014 60.314 1.00 21.25 541 ARG A O 1
ATOM 4165 N N . LEU A 1 318 ? -8.690 -7.345 59.633 1.00 16.18 542 LEU A N 1
ATOM 4166 C CA . LEU A 1 318 ? -8.237 -8.055 58.444 1.00 17.72 542 LEU A CA 1
ATOM 4167 C C . LEU A 1 318 ? -6.976 -8.837 58.764 1.00 17.82 542 LEU A C 1
ATOM 4168 O O . LEU A 1 318 ? -5.965 -8.266 59.172 1.00 19.50 542 LEU A O 1
ATOM 4184 N N . ASN A 1 319 ? -7.036 -10.146 58.562 1.00 15.69 543 ASN A N 1
ATOM 4185 C CA . ASN A 1 319 ? -5.904 -11.013 58.842 1.00 15.90 543 ASN A CA 1
ATOM 4186 C C . ASN A 1 319 ? -5.003 -11.116 57.618 1.00 16.85 543 ASN A C 1
ATOM 4187 O O . ASN A 1 319 ? -5.011 -12.124 56.914 1.00 18.63 543 ASN A O 1
ATOM 4198 N N . PHE A 1 320 ? -4.263 -10.042 57.352 1.00 14.95 544 PHE A N 1
ATOM 4199 C CA . PHE A 1 320 ? -3.266 -10.029 56.288 1.00 14.86 544 PHE A CA 1
ATOM 4200 C C . PHE A 1 320 ? -1.929 -9.554 56.835 1.00 14.28 544 PHE A C 1
ATOM 4201 O O . PHE A 1 320 ? -1.885 -8.746 57.764 1.00 15.73 544 PHE A O 1
ATOM 4218 N N . PRO A 1 321 ? -0.830 -10.046 56.253 1.00 14.53 545 PRO A N 1
ATOM 4219 C CA . PRO A 1 321 ? 0.482 -9.562 56.680 1.00 14.08 545 PRO A CA 1
ATOM 4220 C C . PRO A 1 321 ? 0.632 -8.094 56.324 1.00 14.52 545 PRO A C 1
ATOM 4221 O O . PRO A 1 321 ? 0.061 -7.646 55.327 1.00 14.06 545 PRO A O 1
ATOM 4232 N N . LEU A 1 322 ? 1.372 -7.357 57.141 1.00 12.71 546 LEU A N 1
ATOM 4233 C CA . LEU A 1 322 ? 1.475 -5.915 56.976 1.00 11.98 546 LEU A CA 1
ATOM 4234 C C . LEU A 1 322 ? 2.761 -5.509 56.261 1.00 12.84 546 LEU A C 1
ATOM 4235 O O . LEU A 1 322 ? 3.104 -4.326 56.217 1.00 11.38 546 LEU A O 1
ATOM 4251 N N . ASP A 1 323 ? 3.465 -6.483 55.690 1.00 12.49 547 ASP A N 1
ATOM 4252 C CA . ASP A 1 323 ? 4.630 -6.179 54.865 1.00 12.57 547 ASP A CA 1
ATOM 4253 C C . ASP A 1 323 ? 4.243 -6.146 53.386 1.00 14.27 547 ASP A C 1
ATOM 4254 O O . ASP A 1 323 ? 5.032 -6.512 52.517 1.00 15.34 547 ASP A O 1
ATOM 4263 N N . GLY A 1 324 ? 3.021 -5.690 53.119 1.00 12.60 548 GLY A N 1
ATOM 4264 C CA . GLY A 1 324 ? 2.538 -5.475 51.766 1.00 12.84 548 GLY A CA 1
ATOM 4265 C C . GLY A 1 324 ? 2.301 -3.996 51.537 1.00 12.26 548 GLY A C 1
ATOM 4266 O O . GLY A 1 324 ? 2.279 -3.225 52.493 1.00 11.68 548 GLY A O 1
ATOM 4270 N N . TYR A 1 325 ? 2.120 -3.599 50.280 1.00 13.46 549 TYR A N 1
ATOM 4271 C CA . TYR A 1 325 ? 1.917 -2.191 49.941 1.00 12.10 549 TYR A CA 1
ATOM 4272 C C . TYR A 1 325 ? 0.736 -2.026 48.992 1.00 12.40 549 TYR A C 1
ATOM 4273 O O . TYR A 1 325 ? 0.350 -2.970 48.302 1.00 13.01 549 TYR A O 1
ATOM 4291 N N . PHE A 1 326 ? 0.175 -0.817 48.959 1.00 12.04 550 PHE A N 1
ATOM 4292 C CA . PHE A 1 326 ? -0.918 -0.496 48.047 1.00 12.39 550 PHE A CA 1
ATOM 4293 C C . PHE A 1 326 ? -0.370 -0.005 46.713 1.00 12.81 550 PHE A C 1
ATOM 4294 O O . PHE A 1 326 ? 0.640 0.700 46.663 1.00 12.68 550 PHE A O 1
ATOM 4311 N N . ARG A 1 327 ? -1.044 -0.397 45.637 1.00 13.96 551 ARG A N 1
ATOM 4312 C CA . ARG A 1 327 ? -0.667 -0.011 44.287 1.00 14.05 551 ARG A CA 1
ATOM 4313 C C . ARG A 1 327 ? -1.897 0.511 43.557 1.00 15.31 551 ARG A C 1
ATOM 4314 O O . ARG A 1 327 ? -2.911 -0.182 43.468 1.00 14.79 551 ARG A O 1
ATOM 4335 N N . PHE A 1 328 ? -1.806 1.733 43.040 1.00 14.46 552 PHE A N 1
ATOM 4336 C CA . PHE A 1 328 ? -2.892 2.315 42.261 1.00 14.95 552 PHE A CA 1
ATOM 4337 C C . PHE A 1 328 ? -2.940 1.679 40.881 1.00 17.52 552 PHE A C 1
ATOM 4338 O O . PHE A 1 328 ? -1.948 1.698 40.149 1.00 16.31 552 PHE A O 1
ATOM 4355 N N . ASP A 1 329 ? -4.097 1.134 40.519 1.00 20.34 553 ASP A N 1
ATOM 4356 C CA . ASP A 1 329 ? -4.239 0.418 39.255 1.00 18.75 553 ASP A CA 1
ATOM 4357 C C . ASP A 1 329 ? -5.167 1.123 38.271 1.00 24.99 553 ASP A C 1
ATOM 4358 O O . ASP A 1 329 ? -4.942 1.073 37.060 1.00 23.69 553 ASP A O 1
ATOM 4367 N N . SER A 1 330 ? -6.214 1.767 38.774 1.00 21.57 554 SER A N 1
ATOM 4368 C CA . SER A 1 330 ? -7.197 2.376 37.885 1.00 19.44 554 SER A CA 1
ATOM 4369 C C . SER A 1 330 ? -8.144 3.330 38.598 1.00 18.45 554 SER A C 1
ATOM 4370 O O . SER A 1 330 ? -8.467 3.147 39.768 1.00 20.90 554 SER A O 1
ATOM 4378 N N . TRP A 1 331 ? -8.585 4.352 37.873 1.00 19.01 555 TRP A N 1
ATOM 4379 C CA . TRP A 1 331 ? -9.687 5.188 38.319 1.00 19.68 555 TRP A CA 1
ATOM 4380 C C . TRP A 1 331 ? -10.993 4.463 38.024 1.00 22.54 555 TRP A C 1
ATOM 4381 O O . TRP A 1 331 ? -11.184 3.950 36.923 1.00 21.97 555 TRP A O 1
ATOM 4402 N N . VAL A 1 332 ? -11.883 4.414 39.010 1.00 19.43 556 VAL A N 1
ATOM 4403 C CA . VAL A 1 332 ? -13.163 3.731 38.852 1.00 20.22 556 VAL A CA 1
ATOM 4404 C C . VAL A 1 332 ? -14.301 4.558 39.436 1.00 25.73 556 VAL A C 1
ATOM 4405 O O . VAL A 1 332 ? -14.084 5.443 40.266 1.00 19.50 556 VAL A O 1
ATOM 4418 N N . SER A 1 333 ? -15.520 4.261 39.002 1.00 23.07 557 SER A N 1
ATOM 4419 C CA . SER A 1 333 ? -16.691 4.964 39.505 1.00 23.53 557 SER A CA 1
ATOM 4420 C C . SER A 1 333 ? -17.119 4.386 40.849 1.00 20.95 557 SER A C 1
ATOM 4421 O O . SER A 1 333 ? -16.624 3.340 41.274 1.00 21.32 557 SER A O 1
ATOM 4429 N N . ALA A 1 334 ? -18.037 5.076 41.519 1.00 23.30 558 ALA A N 1
ATOM 4430 C CA . ALA A 1 334 ? -18.586 4.598 42.784 1.00 20.92 558 ALA A CA 1
ATOM 4431 C C . ALA A 1 334 ? -19.300 3.266 42.577 1.00 27.48 558 ALA A C 1
ATOM 4432 O O . ALA A 1 334 ? -19.437 2.472 43.508 1.00 25.96 558 ALA A O 1
ATOM 4439 N N . PHE A 1 335 ? -19.754 3.029 41.351 1.00 27.21 559 PHE A N 1
ATOM 4440 C CA . PHE A 1 335 ? -20.544 1.845 41.051 1.00 26.57 559 PHE A CA 1
ATOM 4441 C C . PHE A 1 335 ? -19.670 0.631 40.750 1.00 26.27 559 PHE A C 1
ATOM 4442 O O . PHE A 1 335 ? -20.183 -0.467 40.547 1.00 29.32 559 PHE A O 1
ATOM 4459 N N . TYR A 1 336 ? -18.355 0.824 40.732 1.00 26.75 560 TYR A N 1
ATOM 4460 C CA . TYR A 1 336 ? -17.430 -0.290 40.540 1.00 25.91 560 TYR A CA 1
ATOM 4461 C C . TYR A 1 336 ? -17.547 -1.273 41.700 1.00 21.97 560 TYR A C 1
ATOM 4462 O O . TYR A 1 336 ? -17.497 -0.876 42.864 1.00 22.55 560 TYR A O 1
ATOM 4480 N N . ILE A 1 337 ? -17.705 -2.553 41.378 1.00 24.86 561 ILE A N 1
ATOM 4481 C CA . ILE A 1 337 ? -17.919 -3.580 42.396 1.00 23.24 561 ILE A CA 1
ATOM 4482 C C . ILE A 1 337 ? -16.611 -4.256 42.786 1.00 23.35 561 ILE A C 1
ATOM 4483 O O . ILE A 1 337 ? -15.986 -4.938 41.975 1.00 23.56 561 ILE A O 1
ATOM 4499 N N . LEU A 1 338 ? -16.218 -4.077 44.042 1.00 21.69 562 LEU A N 1
ATOM 4500 C CA . LEU A 1 338 ? -14.985 -4.653 44.563 1.00 20.10 562 LEU A CA 1
ATOM 4501 C C . LEU A 1 338 ? -15.096 -6.157 44.776 1.00 21.43 562 LEU A C 1
ATOM 4502 O O . LEU A 1 338 ? -16.144 -6.664 45.178 1.00 25.12 562 LEU A O 1
ATOM 4518 N N . SER A 1 339 ? -14.003 -6.863 44.513 1.00 20.65 563 SER A N 1
ATOM 4519 C CA . SER A 1 339 ? -13.915 -8.277 44.845 1.00 21.21 563 SER A CA 1
ATOM 4520 C C . SER A 1 339 ? -13.917 -8.440 46.362 1.00 20.59 563 SER A C 1
ATOM 4521 O O . SER A 1 339 ? -13.200 -7.714 47.059 1.00 19.49 563 SER A O 1
ATOM 4529 N N . PRO A 1 340 ? -14.712 -9.395 46.882 1.00 21.38 564 PRO A N 1
ATOM 4530 C CA . PRO A 1 340 ? -14.716 -9.605 48.334 1.00 22.59 564 PRO A CA 1
ATOM 4531 C C . PRO A 1 340 ? -13.314 -9.865 48.871 1.00 24.95 564 PRO A C 1
ATOM 4532 O O . PRO A 1 340 ? -12.541 -10.584 48.236 1.00 21.36 564 PRO A O 1
ATOM 4543 N N . VAL A 1 341 ? -12.997 -9.286 50.025 1.00 19.20 565 VAL A N 1
ATOM 4544 C CA . VAL A 1 341 ? -11.679 -9.449 50.628 1.00 19.69 565 VAL A CA 1
ATOM 4545 C C . VAL A 1 341 ? -11.402 -10.914 50.955 1.00 27.14 565 VAL A C 1
ATOM 4546 O O . VAL A 1 341 ? -10.299 -11.413 50.712 1.00 22.50 565 VAL A O 1
ATOM 4559 N N . VAL B 1 1 ? 13.931 5.978 35.656 1.00 46.00 225 VAL B N 1
ATOM 4560 C CA . VAL B 1 1 ? 13.317 6.548 36.853 1.00 36.01 225 VAL B CA 1
ATOM 4561 C C . VAL B 1 1 ? 14.051 7.826 37.227 1.00 36.58 225 VAL B C 1
ATOM 4562 O O . VAL B 1 1 ? 15.211 7.784 37.633 1.00 34.54 225 VAL B O 1
ATOM 4574 N N . SER B 1 2 ? 13.355 8.956 37.113 1.00 27.20 226 SER B N 1
ATOM 4575 C CA . SER B 1 2 ? 13.951 10.272 37.319 1.00 21.00 226 SER B CA 1
ATOM 4576 C C . SER B 1 2 ? 14.049 10.638 38.793 1.00 16.93 226 SER B C 1
ATOM 4577 O O . SER B 1 2 ? 13.131 10.398 39.570 1.00 18.26 226 SER B O 1
ATOM 4585 N N . PHE B 1 3 ? 15.171 11.238 39.167 1.00 17.34 227 PHE B N 1
ATOM 4586 C CA . PHE B 1 3 ? 15.374 11.664 40.537 1.00 14.01 227 PHE B CA 1
ATOM 4587 C C . PHE B 1 3 ? 14.535 12.893 40.854 1.00 12.65 227 PHE B C 1
ATOM 4588 O O . PHE B 1 3 ? 14.282 13.734 39.989 1.00 13.22 227 PHE B O 1
ATOM 4605 N N . SER B 1 4 ? 14.111 12.983 42.107 1.00 12.91 228 SER B N 1
ATOM 4606 C CA . SER B 1 4 ? 13.444 14.167 42.617 1.00 11.79 228 SER B CA 1
ATOM 4607 C C . SER B 1 4 ? 13.533 14.143 44.135 1.00 10.99 228 SER B C 1
ATOM 4608 O O . SER B 1 4 ? 13.840 13.106 44.719 1.00 11.31 228 SER B O 1
ATOM 4616 N N . VAL B 1 5 ? 13.280 15.286 44.763 1.00 10.80 229 VAL B N 1
ATOM 4617 C CA . VAL B 1 5 ? 13.138 15.360 46.216 1.00 10.17 229 VAL B CA 1
ATOM 4618 C C . VAL B 1 5 ? 11.750 15.908 46.540 1.00 10.27 229 VAL B C 1
ATOM 4619 O O . VAL B 1 5 ? 11.100 16.492 45.673 1.00 10.83 229 VAL B O 1
ATOM 4632 N N . PRO B 1 6 ? 11.275 15.694 47.778 1.00 9.86 230 PRO B N 1
ATOM 4633 C CA . PRO B 1 6 ? 9.944 16.188 48.151 1.00 10.61 230 PRO B CA 1
ATOM 4634 C C . PRO B 1 6 ? 9.833 17.695 47.992 1.00 12.77 230 PRO B C 1
ATOM 4635 O O . PRO B 1 6 ? 10.824 18.399 48.192 1.00 14.75 230 PRO B O 1
ATOM 4646 N N . GLY B 1 7 ? 8.644 18.171 47.634 1.00 10.80 231 GLY B N 1
ATOM 4647 C CA . GLY B 1 7 ? 8.375 19.594 47.536 1.00 11.20 231 GLY B CA 1
ATOM 4648 C C . GLY B 1 7 ? 7.789 20.164 48.815 1.00 11.03 231 GLY B C 1
ATOM 4649 O O . GLY B 1 7 ? 7.247 21.271 48.817 1.00 11.88 231 GLY B O 1
ATOM 4653 N N . LEU B 1 8 ? 7.882 19.400 49.900 1.00 10.75 232 LEU B N 1
ATOM 4654 C CA . LEU B 1 8 ? 7.391 19.840 51.201 1.00 10.63 232 LEU B CA 1
ATOM 4655 C C . LEU B 1 8 ? 8.291 20.937 51.757 1.00 11.66 232 LEU B C 1
ATOM 4656 O O . LEU B 1 8 ? 9.506 20.892 51.579 1.00 13.33 232 LEU B O 1
ATOM 4672 N N . VAL B 1 9 ? 7.703 21.909 52.449 1.00 10.51 233 VAL B N 1
ATOM 4673 C CA . VAL B 1 9 ? 8.507 22.959 53.067 1.00 10.54 233 VAL B CA 1
ATOM 4674 C C . VAL B 1 9 ? 9.227 22.410 54.295 1.00 9.98 233 VAL B C 1
ATOM 4675 O O . VAL B 1 9 ? 8.760 21.464 54.931 1.00 9.67 233 VAL B O 1
ATOM 4688 N N . VAL B 1 10 ? 10.367 23.007 54.627 1.00 9.95 234 VAL B N 1
ATOM 4689 C CA . VAL B 1 10 ? 11.231 22.481 55.674 1.00 10.25 234 VAL B CA 1
ATOM 4690 C C . VAL B 1 10 ? 10.522 22.379 57.018 1.00 9.47 234 VAL B C 1
ATOM 4691 O O . VAL B 1 10 ? 10.682 21.387 57.736 1.00 9.14 234 VAL B O 1
ATOM 4704 N N . GLU B 1 11 ? 9.725 23.389 57.350 1.00 9.94 235 GLU B N 1
ATOM 4705 C CA . GLU B 1 11 ? 9.076 23.439 58.654 1.00 10.02 235 GLU B CA 1
ATOM 4706 C C . GLU B 1 11 ? 7.931 22.431 58.795 1.00 13.10 235 GLU B C 1
ATOM 4707 O O . GLU B 1 11 ? 7.376 22.284 59.880 1.00 14.27 235 GLU B O 1
ATOM 4719 N N . ASP B 1 12 ? 7.583 21.740 57.708 1.00 9.74 236 ASP B N 1
ATOM 4720 C CA . ASP B 1 12 ? 6.603 20.657 57.766 1.00 9.63 236 ASP B CA 1
ATOM 4721 C C . ASP B 1 12 ? 7.262 19.290 57.917 1.00 9.33 236 ASP B C 1
ATOM 4722 O O . ASP B 1 12 ? 6.573 18.292 58.128 1.00 12.46 236 ASP B O 1
ATOM 4731 N N . MET B 1 13 ? 8.586 19.244 57.809 1.00 8.77 237 MET B N 1
ATOM 4732 C CA . MET B 1 13 ? 9.301 17.974 57.801 1.00 8.32 237 MET B CA 1
ATOM 4733 C C . MET B 1 13 ? 9.871 17.643 59.180 1.00 9.89 237 MET B C 1
ATOM 4734 O O . MET B 1 13 ? 9.898 18.492 60.072 1.00 8.30 237 MET B O 1
ATOM 4748 N N . SER B 1 14 ? 10.306 16.397 59.344 1.00 7.86 238 SER B N 1
ATOM 4749 C CA . SER B 1 14 ? 10.662 15.856 60.652 1.00 7.67 238 SER B CA 1
ATOM 4750 C C . SER B 1 14 ? 12.095 15.340 60.740 1.00 9.26 238 SER B C 1
ATOM 4751 O O . SER B 1 14 ? 12.666 14.860 59.759 1.00 7.78 238 SER B O 1
ATOM 4759 N N . ASN B 1 15 ? 12.652 15.417 61.942 1.00 9.70 239 ASN B N 1
ATOM 4760 C CA . ASN B 1 15 ? 14.001 14.953 62.208 1.00 7.40 239 ASN B CA 1
ATOM 4761 C C . ASN B 1 15 ? 14.091 13.427 62.138 1.00 9.31 239 ASN B C 1
ATOM 4762 O O . ASN B 1 15 ? 13.272 12.719 62.726 1.00 8.41 239 ASN B O 1
ATOM 4773 N N . SER B 1 16 ? 15.085 12.927 61.412 1.00 9.17 240 SER B N 1
ATOM 4774 C CA . SER B 1 16 ? 15.252 11.484 61.227 1.00 6.97 240 SER B CA 1
ATOM 4775 C C . SER B 1 16 ? 16.067 10.818 62.335 1.00 7.78 240 SER B C 1
ATOM 4776 O O . SER B 1 16 ? 16.382 9.631 62.243 1.00 7.31 240 SER B O 1
ATOM 4784 N N . ARG B 1 17 ? 16.419 11.580 63.368 1.00 7.25 241 ARG B N 1
ATOM 4785 C CA . ARG B 1 17 ? 17.163 11.037 64.506 1.00 7.46 241 ARG B CA 1
ATOM 4786 C C . ARG B 1 17 ? 16.443 11.223 65.841 1.00 7.63 241 ARG B C 1
ATOM 4787 O O . ARG B 1 17 ? 16.928 10.772 66.877 1.00 7.88 241 ARG B O 1
ATOM 4808 N N . TRP B 1 18 ? 15.286 11.872 65.818 1.00 7.57 242 TRP B N 1
ATOM 4809 C CA . TRP B 1 18 ? 14.604 12.255 67.051 1.00 7.83 242 TRP B CA 1
ATOM 4810 C C . TRP B 1 18 ? 13.185 12.719 66.729 1.00 7.77 242 TRP B C 1
ATOM 4811 O O . TRP B 1 18 ? 12.958 13.282 65.662 1.00 7.74 242 TRP B O 1
ATOM 4832 N N . PRO B 1 19 ? 12.221 12.482 67.643 1.00 7.96 243 PRO B N 1
ATOM 4833 C CA . PRO B 1 19 ? 10.848 12.907 67.352 1.00 10.09 243 PRO B CA 1
ATOM 4834 C C . PRO B 1 19 ? 10.650 14.412 67.492 1.00 8.29 243 PRO B C 1
ATOM 4835 O O . PRO B 1 19 ? 10.210 14.902 68.535 1.00 9.18 243 PRO B O 1
ATOM 4846 N N . ALA B 1 20 ? 10.951 15.137 66.423 1.00 8.16 244 ALA B N 1
ATOM 4847 C CA . ALA B 1 20 ? 10.769 16.580 66.420 1.00 8.47 244 ALA B CA 1
ATOM 4848 C C . ALA B 1 20 ? 10.653 17.135 65.011 1.00 8.34 244 ALA B C 1
ATOM 4849 O O . ALA B 1 20 ? 11.260 16.621 64.075 1.00 8.02 244 ALA B O 1
ATOM 4856 N N . GLN B 1 21 ? 9.865 18.195 64.883 1.00 9.57 245 GLN B N 1
ATOM 4857 C CA . GLN B 1 21 ? 9.790 18.980 63.660 1.00 8.76 245 GLN B CA 1
ATOM 4858 C C . GLN B 1 21 ? 11.132 19.669 63.423 1.00 9.28 245 GLN B C 1
ATOM 4859 O O . GLN B 1 21 ? 11.846 19.994 64.374 1.00 9.65 245 GLN B O 1
ATOM 4873 N N . ILE B 1 22 ? 11.486 19.874 62.158 1.00 8.63 246 ILE B N 1
ATOM 4874 C CA . ILE B 1 22 ? 12.664 20.672 61.815 1.00 8.79 246 ILE B CA 1
ATOM 4875 C C . ILE B 1 22 ? 12.362 22.148 62.027 1.00 9.33 246 ILE B C 1
ATOM 4876 O O . ILE B 1 22 ? 11.364 22.655 61.512 1.00 9.54 246 ILE B O 1
ATOM 4892 N N . ASN B 1 23 ? 13.224 22.839 62.775 1.00 9.67 247 ASN B N 1
ATOM 4893 C CA . ASN B 1 23 ? 13.032 24.267 63.025 1.00 10.30 247 ASN B CA 1
ATOM 4894 C C . ASN B 1 23 ? 14.288 25.103 62.783 1.00 10.64 247 ASN B C 1
ATOM 4895 O O . ASN B 1 23 ? 14.353 26.272 63.168 1.00 11.26 247 ASN B O 1
ATOM 4906 N N . GLY B 1 24 ? 15.267 24.517 62.106 1.00 10.32 248 GLY B N 1
ATOM 4907 C CA . GLY B 1 24 ? 16.454 25.257 61.730 1.00 10.70 248 GLY B CA 1
ATOM 4908 C C . GLY B 1 24 ? 17.265 24.581 60.648 1.00 10.36 248 GLY B C 1
ATOM 4909 O O . GLY B 1 24 ? 17.217 23.361 60.478 1.00 9.83 248 GLY B O 1
ATOM 4913 N N . LEU B 1 25 ? 17.984 25.404 59.895 1.00 11.05 249 LEU B N 1
ATOM 4914 C CA . LEU B 1 25 ? 18.992 24.941 58.957 1.00 10.64 249 LEU B CA 1
ATOM 4915 C C . LEU B 1 25 ? 20.327 25.508 59.421 1.00 11.18 249 LEU B C 1
ATOM 4916 O O . LEU B 1 25 ? 20.460 26.719 59.592 1.00 11.80 249 LEU B O 1
ATOM 4932 N N . VAL B 1 26 ? 21.304 24.638 59.647 1.00 11.04 250 VAL B N 1
ATOM 4933 C CA . VAL B 1 26 ? 22.591 25.071 60.166 1.00 11.65 250 VAL B CA 1
ATOM 4934 C C . VAL B 1 26 ? 23.728 24.444 59.382 1.00 11.65 250 VAL B C 1
ATOM 4935 O O . VAL B 1 26 ? 23.591 23.349 58.841 1.00 13.92 250 VAL B O 1
ATOM 4948 N N . VAL B 1 27 ? 24.848 25.155 59.323 1.00 12.36 251 VAL B N 1
ATOM 4949 C CA . VAL B 1 27 ? 26.024 24.670 58.617 1.00 12.94 251 VAL B CA 1
ATOM 4950 C C . VAL B 1 27 ? 27.074 24.256 59.638 1.00 12.92 251 VAL B C 1
ATOM 4951 O O . VAL B 1 27 ? 27.386 25.016 60.552 1.00 13.52 251 VAL B O 1
ATOM 4964 N N . ARG B 1 28 ? 27.606 23.046 59.488 1.00 12.65 252 ARG B N 1
ATOM 4965 C CA . ARG B 1 28 ? 28.608 22.533 60.414 1.00 13.06 252 ARG B CA 1
ATOM 4966 C C . ARG B 1 28 ? 29.967 22.449 59.744 1.00 13.66 252 ARG B C 1
ATOM 4967 O O . ARG B 1 28 ? 30.090 21.942 58.628 1.00 15.70 252 ARG B O 1
ATOM 4988 N N . GLY B 1 29 ? 30.987 22.937 60.438 1.00 15.09 253 GLY B N 1
ATOM 4989 C CA . GLY B 1 29 ? 32.342 22.889 59.929 1.00 18.12 253 GLY B CA 1
ATOM 4990 C C . GLY B 1 29 ? 32.920 21.492 60.030 1.00 17.55 253 GLY B C 1
ATOM 4991 O O . GLY B 1 29 ? 32.259 20.566 60.506 1.00 14.47 253 GLY B O 1
ATOM 4995 N N . ASN B 1 30 ? 34.159 21.340 59.576 1.00 19.55 254 ASN B N 1
ATOM 4996 C CA . ASN B 1 30 ? 34.817 20.040 59.565 1.00 21.01 254 ASN B CA 1
ATOM 4997 C C . ASN B 1 30 ? 35.510 19.784 60.899 1.00 21.98 254 ASN B C 1
ATOM 4998 O O . ASN B 1 30 ? 36.735 19.719 60.986 1.00 19.62 254 ASN B O 1
ATOM 5009 N N . GLU B 1 31 ? 34.696 19.620 61.935 1.00 25.64 255 GLU B N 1
ATOM 5010 C CA . GLU B 1 31 ? 35.185 19.549 63.306 1.00 21.76 255 GLU B CA 1
ATOM 5011 C C . GLU B 1 31 ? 35.866 18.220 63.607 1.00 28.42 255 GLU B C 1
ATOM 5012 O O . GLU B 1 31 ? 35.761 17.262 62.828 1.00 18.01 255 GLU B O 1
ATOM 5024 N N . ALA B 1 32 ? 36.551 18.178 64.749 1.00 24.60 256 ALA B N 1
ATOM 5025 C CA . ALA B 1 32 ? 37.278 16.995 65.193 1.00 18.22 256 ALA B CA 1
ATOM 5026 C C . ALA B 1 32 ? 36.343 15.804 65.289 1.00 25.33 256 ALA B C 1
ATOM 5027 O O . ALA B 1 32 ? 36.702 14.699 64.882 1.00 26.42 256 ALA B O 1
ATOM 5034 N N . GLN B 1 33 ? 35.143 16.038 65.818 1.00 31.38 257 GLN B N 1
ATOM 5035 C CA . GLN B 1 33 ? 34.135 14.988 65.924 1.00 28.93 257 GLN B CA 1
ATOM 5036 C C . GLN B 1 33 ? 33.354 14.896 64.620 1.00 18.30 257 GLN B C 1
ATOM 5037 O O . GLN B 1 33 ? 32.560 15.776 64.270 1.00 15.95 257 GLN B O 1
ATOM 5051 N N . VAL B 1 34 ? 33.611 13.815 63.900 1.00 14.43 258 VAL B N 1
ATOM 5052 C CA . VAL B 1 34 ? 33.085 13.618 62.565 1.00 13.75 258 VAL B CA 1
ATOM 5053 C C . VAL B 1 34 ? 31.659 13.100 62.662 1.00 12.78 258 VAL B C 1
ATOM 5054 O O . VAL B 1 34 ? 31.353 12.251 63.502 1.00 12.66 258 VAL B O 1
ATOM 5067 N N . VAL B 1 35 ? 30.778 13.640 61.830 1.00 12.18 259 VAL B N 1
ATOM 5068 C CA . VAL B 1 35 ? 29.408 13.149 61.762 1.00 11.33 259 VAL B CA 1
ATOM 5069 C C . VAL B 1 35 ? 29.431 11.675 61.383 1.00 11.34 259 VAL B C 1
ATOM 5070 O O . VAL B 1 35 ? 30.085 11.283 60.419 1.00 11.37 259 VAL B O 1
ATOM 5083 N N . HIS B 1 36 ? 28.712 10.865 62.153 1.00 10.82 260 HIS B N 1
ATOM 5084 C CA . HIS B 1 36 ? 28.760 9.421 61.991 1.00 10.78 260 HIS B CA 1
ATOM 5085 C C . HIS B 1 36 ? 27.419 8.810 62.387 1.00 12.30 260 HIS B C 1
ATOM 5086 O O . HIS B 1 36 ? 27.361 7.668 62.841 1.00 10.61 260 HIS B O 1
ATOM 5101 N N . PHE B 1 37 ? 26.350 9.582 62.194 1.00 9.66 261 PHE B N 1
ATOM 5102 C CA . PHE B 1 37 ? 24.990 9.164 62.539 1.00 9.14 261 PHE B CA 1
ATOM 5103 C C . PHE B 1 37 ? 24.658 7.798 61.955 1.00 8.96 261 PHE B C 1
ATOM 5104 O O . PHE B 1 37 ? 25.089 7.475 60.848 1.00 9.04 261 PHE B O 1
ATOM 5121 N N . GLN B 1 38 ? 23.875 7.008 62.687 1.00 8.80 262 GLN B N 1
ATOM 5122 C CA . GLN B 1 38 ? 23.412 5.721 62.184 1.00 8.68 262 GLN B CA 1
ATOM 5123 C C . GLN B 1 38 ? 21.936 5.777 61.803 1.00 8.19 262 GLN B C 1
ATOM 5124 O O . GLN B 1 38 ? 21.478 4.989 60.976 1.00 10.04 262 GLN B O 1
ATOM 5138 N N . ASN B 1 39 ? 21.199 6.700 62.414 1.00 7.97 263 ASN B N 1
ATOM 5139 C CA . ASN B 1 39 ? 19.831 6.993 61.994 1.00 7.60 263 ASN B CA 1
ATOM 5140 C C . ASN B 1 39 ? 19.817 8.159 61.012 1.00 8.14 263 ASN B C 1
ATOM 5141 O O . ASN B 1 39 ? 20.699 9.013 61.039 1.00 8.57 263 ASN B O 1
ATOM 5152 N N . GLY B 1 40 ? 18.825 8.174 60.130 1.00 7.27 264 GLY B N 1
ATOM 5153 C CA . GLY B 1 40 ? 18.705 9.226 59.136 1.00 7.22 264 GLY B CA 1
ATOM 5154 C C . GLY B 1 40 ? 19.726 9.101 58.023 1.00 7.59 264 GLY B C 1
ATOM 5155 O O . GLY B 1 40 ? 20.201 10.118 57.501 1.00 8.62 264 GLY B O 1
ATOM 5159 N N . ARG B 1 41 ? 20.060 7.860 57.667 1.00 7.55 265 ARG B N 1
ATOM 5160 C CA . ARG B 1 41 ? 21.066 7.571 56.644 1.00 9.02 265 ARG B CA 1
ATOM 5161 C C . ARG B 1 41 ? 20.425 6.888 55.443 1.00 7.90 265 ARG B C 1
ATOM 5162 O O . ARG B 1 41 ? 19.943 5.750 55.533 1.00 7.92 265 ARG B O 1
ATOM 5183 N N . CYS B 1 42 ? 20.397 7.603 54.323 1.00 8.32 266 CYS B N 1
ATOM 5184 C CA . CYS B 1 42 ? 19.786 7.107 53.094 1.00 9.46 266 CYS B CA 1
ATOM 5185 C C . CYS B 1 42 ? 20.489 7.730 51.891 1.00 8.49 266 CYS B C 1
ATOM 5186 O O . CYS B 1 42 ? 20.647 8.943 51.831 1.00 8.58 266 CYS B O 1
ATOM 5194 N N . THR B 1 43 ? 20.921 6.911 50.937 1.00 8.90 267 THR B N 1
ATOM 5195 C CA . THR B 1 43 ? 21.561 7.442 49.730 1.00 12.03 267 THR B CA 1
ATOM 5196 C C . THR B 1 43 ? 20.503 8.030 48.796 1.00 9.36 267 THR B C 1
ATOM 5197 O O . THR B 1 43 ? 19.316 7.794 48.979 1.00 9.15 267 THR B O 1
ATOM 5208 N N . THR B 1 44 ? 20.921 8.783 47.786 1.00 9.72 268 THR B N 1
ATOM 5209 C CA . THR B 1 44 ? 19.954 9.372 46.859 1.00 10.35 268 THR B CA 1
ATOM 5210 C C . THR B 1 44 ? 19.213 8.296 46.062 1.00 10.31 268 THR B C 1
ATOM 5211 O O . THR B 1 44 ? 18.172 8.567 45.469 1.00 11.39 268 THR B O 1
ATOM 5222 N N . GLU B 1 45 ? 19.762 7.083 46.048 1.00 10.41 269 GLU B N 1
ATOM 5223 C CA . GLU B 1 45 ? 19.148 5.954 45.350 1.00 12.07 269 GLU B CA 1
ATOM 5224 C C . GLU B 1 45 ? 18.161 5.185 46.230 1.00 11.76 269 GLU B C 1
ATOM 5225 O O . GLU B 1 45 ? 17.592 4.178 45.804 1.00 12.31 269 GLU B O 1
ATOM 5237 N N . GLY B 1 46 ? 17.970 5.650 47.459 1.00 9.87 270 GLY B N 1
ATOM 5238 C CA . GLY B 1 46 ? 17.013 5.035 48.364 1.00 11.12 270 GLY B CA 1
ATOM 5239 C C . GLY B 1 46 ? 17.560 3.836 49.116 1.00 13.67 270 GLY B C 1
ATOM 5240 O O . GLY B 1 46 ? 16.799 2.982 49.568 1.00 12.99 270 GLY B O 1
ATOM 5244 N N . THR B 1 47 ? 18.880 3.757 49.240 1.00 12.71 271 THR B N 1
ATOM 5245 C CA . THR B 1 47 ? 19.504 2.684 50.010 1.00 9.69 271 THR B CA 1
ATOM 5246 C C . THR B 1 47 ? 19.666 3.132 51.460 1.00 10.66 271 THR B C 1
ATOM 5247 O O . THR B 1 47 ? 20.401 4.074 51.748 1.00 9.93 271 THR B O 1
ATOM 5258 N N . LEU B 1 48 ? 18.970 2.458 52.368 1.00 11.46 272 LEU B N 1
ATOM 5259 C CA . LEU B 1 48 ? 19.052 2.773 53.790 1.00 9.29 272 LEU B CA 1
ATOM 5260 C C . LEU B 1 48 ? 20.328 2.198 54.393 1.00 8.81 272 LEU B C 1
ATOM 5261 O O . LEU B 1 48 ? 20.712 1.064 54.087 1.00 9.22 272 LEU B O 1
ATOM 5277 N N . LEU B 1 49 ? 20.970 2.984 55.257 1.00 8.62 273 LEU B N 1
ATOM 5278 C CA . LEU B 1 49 ? 22.239 2.609 55.874 1.00 8.91 273 LEU B CA 1
ATOM 5279 C C . LEU B 1 49 ? 22.128 2.594 57.392 1.00 8.73 273 LEU B C 1
ATOM 5280 O O . LEU B 1 49 ? 21.202 3.171 57.963 1.00 8.35 273 LEU B O 1
ATOM 5296 N N . GLY B 1 50 ? 23.078 1.934 58.044 1.00 12.26 274 GLY B N 1
ATOM 5297 C CA . GLY B 1 50 ? 23.143 1.945 59.495 1.00 9.06 274 GLY B CA 1
ATOM 5298 C C . GLY B 1 50 ? 21.923 1.319 60.145 1.00 8.85 274 GLY B C 1
ATOM 5299 O O . GLY B 1 50 ? 21.591 0.160 59.881 1.00 10.32 274 GLY B O 1
ATOM 5303 N N . THR B 1 51 ? 21.260 2.090 61.004 1.00 8.53 275 THR B N 1
ATOM 5304 C CA . THR B 1 51 ? 20.062 1.624 61.705 1.00 8.38 275 THR B CA 1
ATOM 5305 C C . THR B 1 51 ? 18.804 2.363 61.249 1.00 7.97 275 THR B C 1
ATOM 5306 O O . THR B 1 51 ? 17.822 2.444 61.982 1.00 7.83 275 THR B O 1
ATOM 5317 N N . THR B 1 52 ? 18.828 2.895 60.033 1.00 8.14 276 THR B N 1
ATOM 5318 C CA . THR B 1 52 ? 17.736 3.739 59.554 1.00 8.33 276 THR B CA 1
ATOM 5319 C C . THR B 1 52 ? 16.458 2.949 59.256 1.00 9.12 276 THR B C 1
ATOM 5320 O O . THR B 1 52 ? 16.450 2.064 58.405 1.00 9.35 276 THR B O 1
ATOM 5331 N N . THR B 1 53 ? 15.387 3.289 59.977 1.00 7.44 277 THR B N 1
ATOM 5332 C CA . THR B 1 53 ? 14.047 2.755 59.727 1.00 7.83 277 THR B CA 1
ATOM 5333 C C . THR B 1 53 ? 13.141 3.822 59.118 1.00 10.06 277 THR B C 1
ATOM 5334 O O . THR B 1 53 ? 13.274 5.006 59.428 1.00 7.19 277 THR B O 1
ATOM 5345 N N . LEU B 1 54 ? 12.228 3.392 58.251 1.00 9.51 278 LEU B N 1
ATOM 5346 C CA . LEU B 1 54 ? 11.197 4.275 57.703 1.00 7.59 278 LEU B CA 1
ATOM 5347 C C . LEU B 1 54 ? 10.080 4.526 58.704 1.00 7.59 278 LEU B C 1
ATOM 5348 O O . LEU B 1 54 ? 9.290 5.464 58.542 1.00 10.43 278 LEU B O 1
ATOM 5364 N N . SER B 1 55 ? 10.015 3.694 59.738 1.00 7.66 279 SER B N 1
ATOM 5365 C CA . SER B 1 55 ? 8.996 3.831 60.768 1.00 8.66 279 SER B CA 1
ATOM 5366 C C . SER B 1 55 ? 9.369 4.961 61.712 1.00 9.69 279 SER B C 1
ATOM 5367 O O . SER B 1 55 ? 10.156 4.781 62.642 1.00 8.44 279 SER B O 1
ATOM 5375 N N . ILE B 1 56 ? 8.802 6.131 61.462 1.00 9.34 280 ILE B N 1
ATOM 5376 C CA . ILE B 1 56 ? 9.213 7.332 62.172 1.00 8.22 280 ILE B CA 1
ATOM 5377 C C . ILE B 1 56 ? 9.010 7.239 63.689 1.00 7.45 280 ILE B C 1
ATOM 5378 O O . ILE B 1 56 ? 9.785 7.806 64.466 1.00 7.39 280 ILE B O 1
ATOM 5394 N N . ASN B 1 57 ? 7.991 6.506 64.118 1.00 7.71 281 ASN B N 1
ATOM 5395 C CA . ASN B 1 57 ? 7.729 6.357 65.542 1.00 7.91 281 ASN B CA 1
ATOM 5396 C C . ASN B 1 57 ? 8.689 5.395 66.238 1.00 9.97 281 ASN B C 1
ATOM 5397 O O . ASN B 1 57 ? 8.654 5.259 67.461 1.00 9.56 281 ASN B O 1
ATOM 5408 N N . SER B 1 58 ? 9.539 4.736 65.455 1.00 9.64 282 SER B N 1
ATOM 5409 C CA . SER B 1 58 ? 10.504 3.778 65.986 1.00 7.84 282 SER B CA 1
ATOM 5410 C C . SER B 1 58 ? 11.896 4.383 66.123 1.00 7.69 282 SER B C 1
ATOM 5411 O O . SER B 1 58 ? 12.844 3.697 66.508 1.00 8.52 282 SER B O 1
ATOM 5419 N N . ILE B 1 59 ? 12.015 5.673 65.816 1.00 7.50 283 ILE B N 1
ATOM 5420 C CA . ILE B 1 59 ? 13.313 6.336 65.806 1.00 7.42 283 ILE B CA 1
ATOM 5421 C C . ILE B 1 59 ? 13.805 6.679 67.214 1.00 7.67 283 ILE B C 1
ATOM 5422 O O . ILE B 1 59 ? 13.066 7.226 68.032 1.00 7.82 283 ILE B O 1
ATOM 5438 N N . CYS B 1 60 ? 15.067 6.347 67.475 1.00 7.81 284 CYS B N 1
ATOM 5439 C CA . CYS B 1 60 ? 15.703 6.576 68.772 1.00 8.17 284 CYS B CA 1
ATOM 5440 C C . CYS B 1 60 ? 14.962 5.890 69.921 1.00 8.70 284 CYS B C 1
ATOM 5441 O O . CYS B 1 60 ? 14.767 6.457 70.996 1.00 8.77 284 CYS B O 1
ATOM 5449 N N . GLY B 1 61 ? 14.565 4.648 69.685 1.00 9.16 285 GLY B N 1
ATOM 5450 C CA . GLY B 1 61 ? 13.865 3.871 70.689 1.00 8.81 285 GLY B CA 1
ATOM 5451 C C . GLY B 1 61 ? 14.302 2.422 70.685 1.00 9.07 285 GLY B C 1
ATOM 5452 O O . GLY B 1 61 ? 15.161 2.021 69.902 1.00 10.25 285 GLY B O 1
ATOM 5456 N N . LEU B 1 62 ? 13.701 1.647 71.581 1.00 9.74 286 LEU B N 1
ATOM 5457 C CA . LEU B 1 62 ? 13.983 0.226 71.724 1.00 9.75 286 LEU B CA 1
ATOM 5458 C C . LEU B 1 62 ? 12.657 -0.500 71.888 1.00 9.92 286 LEU B C 1
ATOM 5459 O O . LEU B 1 62 ? 11.713 0.055 72.442 1.00 11.42 286 LEU B O 1
ATOM 5475 N N . ARG B 1 63 ? 12.581 -1.739 71.420 1.00 10.17 287 ARG B N 1
ATOM 5476 C CA . ARG B 1 63 ? 11.366 -2.523 71.595 1.00 10.39 287 ARG B CA 1
ATOM 5477 C C . ARG B 1 63 ? 11.645 -4.016 71.500 1.00 10.83 287 ARG B C 1
ATOM 5478 O O . ARG B 1 63 ? 12.626 -4.441 70.885 1.00 12.08 287 ARG B O 1
ATOM 5499 N N . GLY B 1 64 ? 10.778 -4.805 72.129 1.00 11.33 288 GLY B N 1
ATOM 5500 C CA . GLY B 1 64 ? 10.910 -6.249 72.130 1.00 11.87 288 GLY B CA 1
ATOM 5501 C C . GLY B 1 64 ? 10.262 -6.849 73.359 1.00 12.53 288 GLY B C 1
ATOM 5502 O O . GLY B 1 64 ? 9.572 -6.154 74.105 1.00 12.57 288 GLY B O 1
ATOM 5506 N N . LEU B 1 65 ? 10.486 -8.141 73.571 1.00 13.14 289 LEU B N 1
ATOM 5507 C CA . LEU B 1 65 ? 9.886 -8.852 74.688 1.00 13.90 289 LEU B CA 1
ATOM 5508 C C . LEU B 1 65 ? 10.732 -8.730 75.940 1.00 14.27 289 LEU B C 1
ATOM 5509 O O . LEU B 1 65 ? 11.956 -8.809 75.879 1.00 14.27 289 LEU B O 1
ATOM 5525 N N . SER B 1 66 ? 10.071 -8.561 77.079 1.00 14.71 290 SER B N 1
ATOM 5526 C CA . SER B 1 66 ? 10.764 -8.560 78.359 1.00 15.27 290 SER B CA 1
ATOM 5527 C C . SER B 1 66 ? 11.349 -9.940 78.641 1.00 16.03 290 SER B C 1
ATOM 5528 O O . SER B 1 66 ? 10.760 -10.958 78.290 1.00 16.37 290 SER B O 1
ATOM 5536 N N . VAL B 1 67 ? 12.523 -9.958 79.258 1.00 17.05 291 VAL B N 1
ATOM 5537 C CA . VAL B 1 67 ? 13.160 -11.199 79.667 1.00 15.98 291 VAL B CA 1
ATOM 5538 C C . VAL B 1 67 ? 13.706 -11.039 81.074 1.00 18.60 291 VAL B C 1
ATOM 5539 O O . VAL B 1 67 ? 13.785 -9.930 81.594 1.00 17.53 291 VAL B O 1
ATOM 5552 N N . SER B 1 68 ? 14.070 -12.157 81.691 1.00 16.77 292 SER B N 1
ATOM 5553 C CA . SER B 1 68 ? 14.636 -12.141 83.030 1.00 24.02 292 SER B CA 1
ATOM 5554 C C . SER B 1 68 ? 16.099 -11.731 82.980 1.00 25.26 292 SER B C 1
ATOM 5555 O O . SER B 1 68 ? 16.788 -11.970 81.988 1.00 21.74 292 SER B O 1
ATOM 5563 N N . GLN B 1 69 ? 16.568 -11.115 84.059 1.00 24.36 293 GLN B N 1
ATOM 5564 C CA . GLN B 1 69 ? 17.957 -10.688 84.160 1.00 32.72 293 GLN B CA 1
ATOM 5565 C C . GLN B 1 69 ? 18.886 -11.895 84.039 1.00 29.81 293 GLN B C 1
ATOM 5566 O O . GLN B 1 69 ? 19.946 -11.815 83.418 1.00 29.17 293 GLN B O 1
ATOM 5580 N N . ALA B 1 70 ? 18.475 -13.012 84.631 1.00 34.67 294 ALA B N 1
ATOM 5581 C CA . ALA B 1 70 ? 19.259 -14.241 84.591 1.00 37.84 294 ALA B CA 1
ATOM 5582 C C . ALA B 1 70 ? 19.531 -14.687 83.156 1.00 43.89 294 ALA B C 1
ATOM 5583 O O . ALA B 1 70 ? 20.611 -15.188 82.848 1.00 44.99 294 ALA B O 1
ATOM 5590 N N . SER B 1 71 ? 18.545 -14.507 82.282 1.00 33.94 295 SER B N 1
ATOM 5591 C CA . SER B 1 71 ? 18.688 -14.899 80.883 1.00 30.23 295 SER B CA 1
ATOM 5592 C C . SER B 1 71 ? 19.706 -14.025 80.152 1.00 33.26 295 SER B C 1
ATOM 5593 O O . SER B 1 71 ? 20.236 -14.419 79.114 1.00 31.76 295 SER B O 1
ATOM 5601 N N . VAL B 1 72 ? 19.974 -12.841 80.697 1.00 35.64 296 VAL B N 1
ATOM 5602 C CA . VAL B 1 72 ? 20.938 -11.918 80.103 1.00 30.03 296 VAL B CA 1
ATOM 5603 C C . VAL B 1 72 ? 22.319 -12.117 80.720 1.00 39.25 296 VAL B C 1
ATOM 5604 O O . VAL B 1 72 ? 22.532 -11.824 81.897 1.00 44.07 296 VAL B O 1
ATOM 5617 N N . GLY B 1 92 ? 26.534 14.186 98.346 1.00 56.97 316 GLY B N 1
ATOM 5618 C CA . GLY B 1 92 ? 26.677 14.880 97.079 1.00 50.85 316 GLY B CA 1
ATOM 5619 C C . GLY B 1 92 ? 25.990 14.144 95.946 1.00 47.28 316 GLY B C 1
ATOM 5620 O O . GLY B 1 92 ? 25.054 13.379 96.171 1.00 42.10 316 GLY B O 1
ATOM 5623 N N . ALA B 1 93 ? 26.461 14.376 94.723 1.00 46.34 317 ALA B N 1
ATOM 5624 C CA . ALA B 1 93 ? 25.880 13.752 93.539 1.00 46.22 317 ALA B CA 1
ATOM 5625 C C . ALA B 1 93 ? 25.973 12.228 93.607 1.00 49.97 317 ALA B C 1
ATOM 5626 O O . ALA B 1 93 ? 25.064 11.523 93.167 1.00 47.75 317 ALA B O 1
ATOM 5633 N N . ALA B 1 94 ? 27.075 11.729 94.160 1.00 41.02 318 ALA B N 1
ATOM 5634 C CA . ALA B 1 94 ? 27.295 10.291 94.274 1.00 42.09 318 ALA B CA 1
ATOM 5635 C C . ALA B 1 94 ? 26.293 9.654 95.233 1.00 43.00 318 ALA B C 1
ATOM 5636 O O . ALA B 1 94 ? 25.727 8.598 94.945 1.00 41.44 318 ALA B O 1
ATOM 5643 N N . ALA B 1 95 ? 26.081 10.298 96.376 1.00 46.41 319 ALA B N 1
ATOM 5644 C CA . ALA B 1 95 ? 25.158 9.787 97.382 1.00 45.14 319 ALA B CA 1
ATOM 5645 C C . ALA B 1 95 ? 23.721 9.854 96.872 1.00 43.30 319 ALA B C 1
ATOM 5646 O O . ALA B 1 95 ? 22.919 8.952 97.124 1.00 28.69 319 ALA B O 1
ATOM 5653 N N . THR B 1 96 ? 23.405 10.927 96.153 1.00 40.57 320 THR B N 1
ATOM 5654 C CA . THR B 1 96 ? 22.077 11.107 95.575 1.00 46.80 320 THR B CA 1
ATOM 5655 C C . THR B 1 96 ? 21.808 10.040 94.520 1.00 43.31 320 THR B C 1
ATOM 5656 O O . THR B 1 96 ? 20.725 9.456 94.481 1.00 38.28 320 THR B O 1
ATOM 5667 N N . TYR B 1 97 ? 22.796 9.802 93.661 1.00 37.89 321 TYR B N 1
ATOM 5668 C CA . TYR B 1 97 ? 22.676 8.794 92.615 1.00 35.85 321 TYR B CA 1
ATOM 5669 C C . TYR B 1 97 ? 22.375 7.429 93.216 1.00 28.71 321 TYR B C 1
ATOM 5670 O O . TYR B 1 97 ? 21.473 6.727 92.760 1.00 31.32 321 TYR B O 1
ATOM 5688 N N . THR B 1 98 ? 23.141 7.062 94.240 1.00 23.47 322 THR B N 1
ATOM 5689 C CA . THR B 1 98 ? 23.003 5.761 94.883 1.00 27.98 322 THR B CA 1
ATOM 5690 C C . THR B 1 98 ? 21.603 5.590 95.466 1.00 19.26 322 THR B C 1
ATOM 5691 O O . THR B 1 98 ? 20.947 4.574 95.234 1.00 28.49 322 THR B O 1
ATOM 5702 N N . LEU B 1 99 ? 21.145 6.585 96.221 1.00 21.05 323 LEU B N 1
ATOM 5703 C CA . LEU B 1 99 ? 19.834 6.501 96.860 1.00 17.53 323 LEU B CA 1
ATOM 5704 C C . LEU B 1 99 ? 18.704 6.508 95.838 1.00 17.96 323 LEU B C 1
ATOM 5705 O O . LEU B 1 99 ? 17.783 5.695 95.920 1.00 22.11 323 LEU B O 1
ATOM 5721 N N . ALA B 1 100 ? 18.772 7.422 94.878 1.00 20.36 324 ALA B N 1
ATOM 5722 C CA . ALA B 1 100 ? 17.729 7.523 93.864 1.00 22.27 324 ALA B CA 1
ATOM 5723 C C . ALA B 1 100 ? 17.625 6.227 93.057 1.00 20.34 324 ALA B C 1
ATOM 5724 O O . ALA B 1 100 ? 16.525 5.748 92.781 1.00 20.99 324 ALA B O 1
ATOM 5731 N N . ARG B 1 101 ? 18.773 5.654 92.705 1.00 24.54 325 ARG B N 1
ATOM 5732 C CA . ARG B 1 101 ? 18.813 4.430 91.904 1.00 24.77 325 ARG B CA 1
ATOM 5733 C C . ARG B 1 101 ? 18.162 3.239 92.601 1.00 27.25 325 ARG B C 1
ATOM 5734 O O . ARG B 1 101 ? 17.653 2.332 91.943 1.00 20.72 325 ARG B O 1
ATOM 5743 N N . ALA B 1 102 ? 18.187 3.237 93.930 1.00 26.66 326 ALA B N 1
ATOM 5744 C CA . ALA B 1 102 ? 17.606 2.144 94.704 1.00 26.90 326 ALA B CA 1
ATOM 5745 C C . ALA B 1 102 ? 16.087 2.103 94.558 1.00 20.83 326 ALA B C 1
ATOM 5746 O O . ALA B 1 102 ? 15.463 1.072 94.801 1.00 26.12 326 ALA B O 1
ATOM 5753 N N . ALA B 1 103 ? 15.500 3.229 94.161 1.00 15.90 327 ALA B N 1
ATOM 5754 C CA . ALA B 1 103 ? 14.056 3.336 93.980 1.00 14.80 327 ALA B CA 1
ATOM 5755 C C . ALA B 1 103 ? 13.619 2.873 92.590 1.00 16.07 327 ALA B C 1
ATOM 5756 O O . ALA B 1 103 ? 12.423 2.809 92.299 1.00 20.65 327 ALA B O 1
ATOM 5763 N N . ASP B 1 104 ? 14.595 2.588 91.731 1.00 20.98 328 ASP B N 1
ATOM 5764 C CA . ASP B 1 104 ? 14.340 2.211 90.339 1.00 19.61 328 ASP B CA 1
ATOM 5765 C C . ASP B 1 104 ? 14.163 0.703 90.137 1.00 19.64 328 ASP B C 1
ATOM 5766 O O . ASP B 1 104 ? 14.649 -0.103 90.932 1.00 20.63 328 ASP B O 1
ATOM 5775 N N . THR B 1 105 ? 13.457 0.346 89.065 1.00 18.66 329 THR B N 1
ATOM 5776 C CA . THR B 1 105 ? 13.257 -1.045 88.660 1.00 18.60 329 THR B CA 1
ATOM 5777 C C . THR B 1 105 ? 13.836 -1.248 87.269 1.00 17.49 329 THR B C 1
ATOM 5778 O O . THR B 1 105 ? 13.594 -0.452 86.369 1.00 16.54 329 THR B O 1
ATOM 5789 N N . THR B 1 106 ? 14.612 -2.314 87.102 1.00 17.71 330 THR B N 1
ATOM 5790 C CA . THR B 1 106 ? 15.240 -2.600 85.818 1.00 18.22 330 THR B CA 1
ATOM 5791 C C . THR B 1 106 ? 14.371 -3.511 84.958 1.00 16.39 330 THR B C 1
ATOM 5792 O O . THR B 1 106 ? 13.869 -4.542 85.421 1.00 17.09 330 THR B O 1
ATOM 5803 N N . LEU B 1 107 ? 14.200 -3.103 83.708 1.00 17.54 331 LEU B N 1
ATOM 5804 C CA . LEU B 1 107 ? 13.502 -3.882 82.697 1.00 15.82 331 LEU B CA 1
ATOM 5805 C C . LEU B 1 107 ? 14.524 -4.355 81.672 1.00 14.50 331 LEU B C 1
ATOM 5806 O O . LEU B 1 107 ? 15.325 -3.564 81.178 1.00 14.64 331 LEU B O 1
ATOM 5822 N N . TRP B 1 108 ? 14.495 -5.646 81.359 1.00 14.84 332 TRP B N 1
ATOM 5823 C CA . TRP B 1 108 ? 15.408 -6.214 80.372 1.00 16.60 332 TRP B CA 1
ATOM 5824 C C . TRP B 1 108 ? 14.619 -6.651 79.151 1.00 14.09 332 TRP B C 1
ATOM 5825 O O . TRP B 1 108 ? 13.640 -7.383 79.275 1.00 14.49 332 TRP B O 1
ATOM 5846 N N . LEU B 1 109 ? 15.034 -6.180 77.977 1.00 13.33 333 LEU B N 1
ATOM 5847 C CA . LEU B 1 109 ? 14.369 -6.533 76.731 1.00 15.31 333 LEU B CA 1
ATOM 5848 C C . LEU B 1 109 ? 15.269 -7.356 75.837 1.00 14.02 333 LEU B C 1
ATOM 5849 O O . LEU B 1 109 ? 16.469 -7.119 75.761 1.00 15.01 333 LEU B O 1
ATOM 5865 N N . ARG B 1 110 ? 14.674 -8.331 75.166 1.00 13.28 334 ARG B N 1
ATOM 5866 C CA . ARG B 1 110 ? 15.292 -8.934 74.001 1.00 13.25 334 ARG B CA 1
ATOM 5867 C C . ARG B 1 110 ? 14.895 -8.064 72.816 1.00 12.46 334 ARG B C 1
ATOM 5868 O O . ARG B 1 110 ? 13.747 -8.092 72.373 1.00 12.39 334 ARG B O 1
ATOM 5889 N N . VAL B 1 111 ? 15.830 -7.263 72.323 1.00 11.95 335 VAL B N 1
ATOM 5890 C CA . VAL B 1 111 ? 15.493 -6.257 71.325 1.00 11.25 335 VAL B CA 1
ATOM 5891 C C . VAL B 1 111 ? 15.166 -6.883 69.975 1.00 11.34 335 VAL B C 1
ATOM 5892 O O . VAL B 1 111 ? 15.743 -7.901 69.585 1.00 11.81 335 VAL B O 1
ATOM 5905 N N . GLU B 1 112 ? 14.215 -6.275 69.275 1.00 10.98 336 GLU B N 1
ATOM 5906 C CA . GLU B 1 112 ? 13.808 -6.743 67.960 1.00 11.14 336 GLU B CA 1
ATOM 5907 C C . GLU B 1 112 ? 13.647 -5.552 67.025 1.00 12.40 336 GLU B C 1
ATOM 5908 O O . GLU B 1 112 ? 13.885 -4.405 67.420 1.00 11.03 336 GLU B O 1
ATOM 5920 N N . GLU B 1 113 ? 13.252 -5.830 65.787 1.00 10.76 337 GLU B N 1
ATOM 5921 C CA . GLU B 1 113 ? 13.088 -4.788 64.782 1.00 10.38 337 GLU B CA 1
ATOM 5922 C C . GLU B 1 113 ? 11.712 -4.146 64.891 1.00 10.27 337 GLU B C 1
ATOM 5923 O O . GLU B 1 113 ? 10.808 -4.706 65.513 1.00 10.58 337 GLU B O 1
ATOM 5935 N N . PRO B 1 114 ? 11.548 -2.952 64.298 1.00 9.89 338 PRO B N 1
ATOM 5936 C CA . PRO B 1 114 ? 10.281 -2.231 64.448 1.00 9.83 338 PRO B CA 1
ATOM 5937 C C . PRO B 1 114 ? 9.060 -3.004 63.963 1.00 11.13 338 PRO B C 1
ATOM 5938 O O . PRO B 1 114 ? 7.983 -2.833 64.537 1.00 13.45 338 PRO B O 1
ATOM 5949 N N . ASP B 1 115 ? 9.223 -3.846 62.948 1.00 11.09 339 ASP B N 1
ATOM 5950 C CA . ASP B 1 115 ? 8.104 -4.607 62.400 1.00 15.23 339 ASP B CA 1
ATOM 5951 C C . ASP B 1 115 ? 7.777 -5.854 63.228 1.00 13.98 339 ASP B C 1
ATOM 5952 O O . ASP B 1 115 ? 6.869 -6.615 62.884 1.00 15.62 339 ASP B O 1
ATOM 5961 N N . GLY B 1 116 ? 8.515 -6.054 64.317 1.00 13.24 340 GLY B N 1
ATOM 5962 C CA . GLY B 1 116 ? 8.271 -7.169 65.217 1.00 14.32 340 GLY B CA 1
ATOM 5963 C C . GLY B 1 116 ? 9.055 -8.426 64.879 1.00 16.50 340 GLY B C 1
ATOM 5964 O O . GLY B 1 116 ? 8.932 -9.449 65.559 1.00 17.33 340 GLY B O 1
ATOM 5968 N N . ARG B 1 117 ? 9.851 -8.367 63.819 1.00 13.38 341 ARG B N 1
ATOM 5969 C CA . ARG B 1 117 ? 10.693 -9.500 63.450 1.00 13.33 341 ARG B CA 1
ATOM 5970 C C . ARG B 1 117 ? 11.982 -9.474 64.273 1.00 12.98 341 ARG B C 1
ATOM 5971 O O . ARG B 1 117 ? 12.392 -8.416 64.759 1.00 12.25 341 ARG B O 1
ATOM 5992 N N . PRO B 1 118 ? 12.624 -10.638 64.444 1.00 13.59 342 PRO B N 1
ATOM 5993 C CA . PRO B 1 118 ? 13.805 -10.709 65.311 1.00 13.44 342 PRO B CA 1
ATOM 5994 C C . PRO B 1 118 ? 14.989 -9.908 64.781 1.00 13.01 342 PRO B C 1
ATOM 5995 O O . PRO B 1 118 ? 15.128 -9.724 63.571 1.00 12.93 342 PRO B O 1
ATOM 6006 N N . TYR B 1 119 ? 15.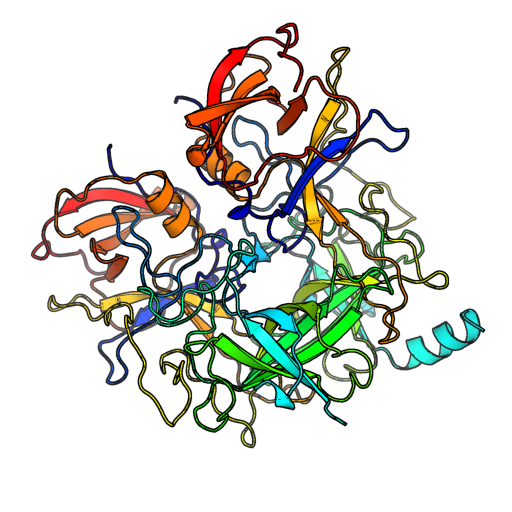827 -9.430 65.694 1.00 12.54 343 TYR B N 1
ATOM 6007 C CA . TYR B 1 119 ? 17.068 -8.769 65.317 1.00 12.92 343 TYR B CA 1
ATOM 6008 C C . TYR B 1 119 ? 18.120 -9.811 64.931 1.00 12.88 343 TYR B C 1
ATOM 6009 O O . TYR B 1 119 ? 18.362 -10.764 65.673 1.00 13.44 343 TYR B O 1
ATOM 6027 N N . ASP B 1 120 ? 18.724 -9.633 63.758 1.00 12.91 344 ASP B N 1
ATOM 6028 C CA . ASP B 1 120 ? 19.740 -10.553 63.258 1.00 14.73 344 ASP B CA 1
ATOM 6029 C C . ASP B 1 120 ? 21.099 -10.121 63.802 1.00 13.48 344 ASP B C 1
ATOM 6030 O O . ASP B 1 120 ? 21.732 -9.207 63.272 1.00 13.09 344 ASP B O 1
ATOM 6039 N N . ILE B 1 121 ? 21.533 -10.782 64.870 1.00 13.88 345 ILE B N 1
ATOM 6040 C CA . ILE B 1 121 ? 22.748 -10.395 65.581 1.00 13.85 345 ILE B CA 1
ATOM 6041 C C . ILE B 1 121 ? 23.969 -10.399 64.664 1.00 14.17 345 ILE B C 1
ATOM 6042 O O . ILE B 1 121 ? 24.867 -9.572 64.820 1.00 14.38 345 ILE B O 1
ATOM 6058 N N . PHE B 1 122 ? 23.993 -11.320 63.707 1.00 14.82 346 PHE B N 1
ATOM 6059 C CA . PHE B 1 122 ? 25.117 -11.430 62.787 1.00 15.28 346 PHE B CA 1
ATOM 6060 C C . PHE B 1 122 ? 24.764 -10.865 61.413 1.00 15.02 346 PHE B C 1
ATOM 6061 O O . PHE B 1 122 ? 25.347 -11.244 60.401 1.00 15.61 346 PHE B O 1
ATOM 6078 N N . GLY B 1 123 ? 23.820 -9.928 61.403 1.00 14.21 347 GLY B N 1
ATOM 6079 C CA . GLY B 1 123 ? 23.408 -9.255 60.183 1.00 14.42 347 GLY B CA 1
ATOM 6080 C C . GLY B 1 123 ? 24.303 -8.082 59.824 1.00 17.85 347 GLY B C 1
ATOM 6081 O O . GLY B 1 123 ? 25.440 -7.993 60.295 1.00 15.14 347 GLY B O 1
ATOM 6085 N N . ASP B 1 124 ? 23.780 -7.179 58.995 1.00 13.22 348 ASP B N 1
ATOM 6086 C CA . ASP B 1 124 ? 24.557 -6.071 58.435 1.00 15.47 348 ASP B CA 1
ATOM 6087 C C . ASP B 1 124 ? 24.197 -4.724 59.057 1.00 12.16 348 ASP B C 1
ATOM 6088 O O . ASP B 1 124 ? 24.358 -3.678 58.418 1.00 13.74 348 ASP B O 1
ATOM 6097 N N . GLN B 1 125 ? 23.718 -4.750 60.298 1.00 11.76 349 GLN B N 1
ATOM 6098 C CA . GLN B 1 125 ? 23.408 -3.529 61.043 1.00 11.06 349 GLN B CA 1
ATOM 6099 C C . GLN B 1 125 ? 24.209 -3.515 62.337 1.00 11.04 349 GLN B C 1
ATOM 6100 O O . GLN B 1 125 ? 24.531 -4.565 62.866 1.00 11.47 349 GLN B O 1
ATOM 6114 N N . PRO B 1 126 ? 24.525 -2.324 62.866 1.00 10.65 350 PRO B N 1
ATOM 6115 C CA . PRO B 1 126 ? 25.218 -2.281 64.160 1.00 10.74 350 PRO B CA 1
ATOM 6116 C C . PRO B 1 126 ? 24.284 -2.550 65.341 1.00 10.53 350 PRO B C 1
ATOM 6117 O O . PRO B 1 126 ? 24.759 -2.831 66.442 1.00 10.79 350 PRO B O 1
ATOM 6128 N N . ALA B 1 127 ? 22.978 -2.470 65.101 1.00 10.17 351 ALA B N 1
ATOM 6129 C CA . ALA B 1 127 ? 21.967 -2.630 66.143 1.00 10.00 351 ALA B CA 1
ATOM 6130 C C . ALA B 1 127 ? 20.600 -2.697 65.466 1.00 9.78 351 ALA B C 1
ATOM 6131 O O . ALA B 1 127 ? 20.512 -2.532 64.252 1.00 9.76 351 ALA B O 1
ATOM 6138 N N . PRO B 1 128 ? 19.529 -2.952 66.233 1.00 9.71 352 PRO B N 1
ATOM 6139 C CA . PRO B 1 128 ? 18.214 -2.915 65.575 1.00 9.56 352 PRO B CA 1
ATOM 6140 C C . PRO B 1 128 ? 17.912 -1.551 64.955 1.00 9.12 352 PRO B C 1
ATOM 6141 O O . PRO B 1 128 ? 18.435 -0.533 65.414 1.00 8.85 352 PRO B O 1
ATOM 6152 N N . LEU B 1 129 ? 17.077 -1.529 63.923 1.00 9.15 353 LEU B N 1
ATOM 6153 C CA . LEU B 1 129 ? 16.698 -0.262 63.311 1.00 8.84 353 LEU B CA 1
ATOM 6154 C C . LEU B 1 129 ? 16.058 0.662 64.348 1.00 8.69 353 LEU B C 1
ATOM 6155 O O . LEU B 1 129 ? 15.253 0.227 65.174 1.00 8.85 353 LEU B O 1
ATOM 6171 N N . GLY B 1 130 ? 16.427 1.938 64.291 1.00 8.25 354 GLY B N 1
ATOM 6172 C CA . GLY B 1 130 ? 15.871 2.950 65.174 1.00 8.01 354 GLY B CA 1
ATOM 6173 C C . GLY B 1 130 ? 16.603 3.125 66.488 1.00 7.98 354 GLY B C 1
ATOM 6174 O O . GLY B 1 130 ? 16.356 4.093 67.205 1.00 8.04 354 GLY B O 1
ATOM 6178 N N . THR B 1 131 ? 17.508 2.200 66.804 1.00 8.18 355 THR B N 1
ATOM 6179 C CA . THR B 1 131 ? 18.292 2.267 68.037 1.00 8.31 355 THR B CA 1
ATOM 6180 C C . THR B 1 131 ? 18.940 3.645 68.186 1.00 8.21 355 THR B C 1
ATOM 6181 O O . THR B 1 131 ? 19.432 4.200 67.206 1.00 8.14 355 THR B O 1
ATOM 6192 N N . PRO B 1 132 ? 18.926 4.213 69.407 1.00 8.29 356 PRO B N 1
ATOM 6193 C CA . PRO B 1 132 ? 19.630 5.485 69.615 1.00 8.35 356 PRO B CA 1
ATOM 6194 C C . PRO B 1 132 ? 21.068 5.445 69.110 1.00 8.54 356 PRO B C 1
ATOM 6195 O O . PRO B 1 132 ? 21.761 4.445 69.326 1.00 9.97 356 PRO B O 1
ATOM 6206 N N . ASP B 1 133 ? 21.506 6.514 68.449 1.00 8.51 357 ASP B N 1
ATOM 6207 C CA . ASP B 1 133 ? 22.835 6.545 67.842 1.00 8.76 357 ASP B CA 1
ATOM 6208 C C . ASP B 1 133 ? 23.733 7.626 68.444 1.00 9.11 357 ASP B C 1
ATOM 6209 O O . ASP B 1 133 ? 24.619 8.152 67.775 1.00 9.31 357 ASP B O 1
ATOM 6218 N N . PHE B 1 134 ? 23.502 7.955 69.709 1.00 9.25 358 PHE B N 1
ATOM 6219 C CA . PHE B 1 134 ? 24.382 8.875 70.411 1.00 9.74 358 PHE B CA 1
ATOM 6220 C C . PHE B 1 134 ? 24.449 8.532 71.889 1.00 10.11 358 PHE B C 1
ATOM 6221 O O . PHE B 1 134 ? 23.623 7.772 72.398 1.00 11.19 358 PHE B O 1
ATOM 6231 N N . THR B 1 135 ? 25.449 9.084 72.567 1.00 10.72 359 THR B N 1
ATOM 6232 C CA . THR B 1 135 ? 25.618 8.864 73.992 1.00 11.26 359 THR B CA 1
ATOM 6233 C C . THR B 1 135 ? 24.961 9.985 74.799 1.00 11.45 359 THR B C 1
ATOM 6234 O O . THR B 1 135 ? 25.168 11.172 74.529 1.00 12.15 359 THR B O 1
ATOM 6240 N N . ALA B 1 136 ? 24.163 9.573 75.781 1.00 11.53 360 ALA B N 1
ATOM 6241 C CA . ALA B 1 136 ? 23.437 10.463 76.673 1.00 13.84 360 ALA B CA 1
ATOM 6242 C C . ALA B 1 136 ? 22.692 9.586 77.670 1.00 11.94 360 ALA B C 1
ATOM 6243 O O . ALA B 1 136 ? 22.743 8.358 77.577 1.00 11.79 360 ALA B O 1
ATOM 6250 N N . VAL B 1 137 ? 22.005 10.205 78.625 1.00 13.12 361 VAL B N 1
ATOM 6251 C CA . VAL B 1 137 ? 20.925 9.512 79.318 1.00 12.31 361 VAL B CA 1
ATOM 6252 C C . VAL B 1 137 ? 19.634 9.984 78.670 1.00 11.70 361 VAL B C 1
ATOM 6253 O O . VAL B 1 137 ? 19.265 11.160 78.769 1.00 11.86 361 VAL B O 1
ATOM 6266 N N . ILE B 1 138 ? 18.978 9.067 77.970 1.00 13.28 362 ILE B N 1
ATOM 6267 C CA . ILE B 1 138 ? 17.756 9.379 77.250 1.00 10.57 362 ILE B CA 1
ATOM 6268 C C . ILE B 1 138 ? 16.560 9.086 78.140 1.00 12.41 362 ILE B C 1
ATOM 6269 O O . ILE B 1 138 ? 16.385 7.967 78.627 1.00 11.41 362 ILE B O 1
ATOM 6285 N N . VAL B 1 139 ? 15.750 10.116 78.359 1.00 10.95 363 VAL B N 1
ATOM 6286 C CA . VAL B 1 139 ? 14.553 10.012 79.177 1.00 11.27 363 VAL B CA 1
ATOM 6287 C C . VAL B 1 139 ? 13.369 9.710 78.264 1.00 13.55 363 VAL B C 1
ATOM 6288 O O . VAL B 1 139 ? 13.313 10.184 77.132 1.00 12.34 363 VAL B O 1
ATOM 6301 N N . GLY B 1 140 ? 12.428 8.908 78.746 1.00 11.59 364 GLY B N 1
ATOM 6302 C CA . GLY B 1 140 ? 11.298 8.521 77.923 1.00 11.69 364 GLY B CA 1
ATOM 6303 C C . GLY B 1 140 ? 10.256 7.756 78.709 1.00 10.92 364 GLY B C 1
ATOM 6304 O O . GLY B 1 140 ? 10.227 7.818 79.937 1.00 11.54 364 GLY B O 1
ATOM 6308 N N . THR B 1 141 ? 9.398 7.039 77.989 1.00 10.66 365 THR B N 1
ATOM 6309 C CA . THR B 1 141 ? 8.371 6.205 78.599 1.00 11.08 365 THR B CA 1
ATOM 6310 C C . THR B 1 141 ? 8.585 4.758 78.199 1.00 10.93 365 THR B C 1
ATOM 6311 O O . THR B 1 141 ? 8.775 4.465 77.021 1.00 10.42 365 THR B O 1
ATOM 6322 N N . ALA B 1 142 ? 8.569 3.865 79.181 1.00 11.46 366 ALA B N 1
ATOM 6323 C CA . ALA B 1 142 ? 8.530 2.433 78.913 1.00 11.52 366 ALA B CA 1
ATOM 6324 C C . ALA B 1 142 ? 7.060 2.041 78.860 1.00 11.82 366 ALA B C 1
ATOM 6325 O O . ALA B 1 142 ? 6.323 2.264 79.819 1.00 13.43 366 ALA B O 1
ATOM 6332 N N . ILE B 1 143 ? 6.640 1.479 77.732 1.00 11.52 367 ILE B N 1
ATOM 6333 C CA . ILE B 1 143 ? 5.231 1.197 77.479 1.00 11.82 367 ILE B CA 1
ATOM 6334 C C . ILE B 1 143 ? 5.025 -0.288 77.228 1.00 12.13 367 ILE B C 1
ATOM 6335 O O . ILE B 1 143 ? 5.747 -0.893 76.444 1.00 11.81 367 ILE B O 1
ATOM 6351 N N . ARG B 1 144 ? 4.035 -0.856 77.909 1.00 12.84 368 ARG B N 1
ATOM 6352 C CA . ARG B 1 144 ? 3.660 -2.259 77.766 1.00 13.33 368 ARG B CA 1
ATOM 6353 C C . ARG B 1 144 ? 2.197 -2.268 77.308 1.00 13.98 368 ARG B C 1
ATOM 6354 O O . ARG B 1 144 ? 1.285 -2.360 78.126 1.00 14.37 368 ARG B O 1
ATOM 6375 N N . PRO B 1 145 ? 1.972 -2.137 75.991 1.00 13.28 369 PRO B N 1
ATOM 6376 C CA . PRO B 1 145 ? 0.671 -1.656 75.509 1.00 15.86 369 PRO B CA 1
ATOM 6377 C C . PRO B 1 145 ? -0.406 -2.693 75.204 1.00 16.27 369 PRO B C 1
ATOM 6378 O O . PRO B 1 145 ? -1.540 -2.278 74.958 1.00 15.05 369 PRO B O 1
ATOM 6389 N N . ARG B 1 146 ? -0.092 -3.986 75.230 1.00 14.63 370 ARG B N 1
ATOM 6390 C CA . ARG B 1 146 ? -1.032 -4.994 74.733 1.00 20.74 370 ARG B CA 1
ATOM 6391 C C . ARG B 1 146 ? -1.350 -6.115 75.714 1.00 19.03 370 ARG B C 1
ATOM 6392 O O . ARG B 1 146 ? -2.125 -7.015 75.399 1.00 23.05 370 ARG B O 1
ATOM 6413 N N . THR B 1 147 ? -0.774 -6.046 76.906 1.00 16.48 371 THR B N 1
ATOM 6414 C CA . THR B 1 147 ? -0.910 -7.119 77.885 1.00 17.26 371 THR B CA 1
ATOM 6415 C C . THR B 1 147 ? -2.355 -7.338 78.330 1.00 18.46 371 THR B C 1
ATOM 6416 O O . THR B 1 147 ? -3.073 -6.391 78.649 1.00 19.64 371 THR B O 1
ATOM 6427 N N . ALA B 1 148 ? -2.771 -8.603 78.347 1.00 19.18 372 ALA B N 1
ATOM 6428 C CA . ALA B 1 148 ? -4.147 -8.964 78.671 1.00 20.29 372 ALA B CA 1
ATOM 6429 C C . ALA B 1 148 ? -4.496 -8.652 80.123 1.00 20.89 372 ALA B C 1
ATOM 6430 O O . ALA B 1 148 ? -5.649 -8.352 80.439 1.00 24.78 372 ALA B O 1
ATOM 6437 N N . SER B 1 149 ? -3.507 -8.733 81.008 1.00 23.44 373 SER B N 1
ATOM 6438 C CA . SER B 1 149 ? -3.729 -8.434 82.421 1.00 27.76 373 SER B CA 1
ATOM 6439 C C . SER B 1 149 ? -4.000 -6.947 82.627 1.00 21.45 373 SER B C 1
ATOM 6440 O O . SER B 1 149 ? -4.524 -6.540 83.662 1.00 21.56 373 SER B O 1
ATOM 6448 N N . GLY B 1 150 ? -3.638 -6.144 81.633 1.00 19.79 374 GLY B N 1
ATOM 6449 C CA . GLY B 1 150 ? -3.797 -4.705 81.717 1.00 21.67 374 GLY B CA 1
ATOM 6450 C C . GLY B 1 150 ? -2.638 -3.999 81.043 1.00 18.62 374 GLY B C 1
ATOM 6451 O O . GLY B 1 150 ? -1.494 -4.445 81.132 1.00 17.69 374 GLY B O 1
ATOM 6455 N N . ALA B 1 151 ? -2.932 -2.906 80.349 1.00 17.45 375 ALA B N 1
ATOM 6456 C CA . ALA B 1 151 ? -1.885 -2.098 79.734 1.00 16.37 375 ALA B CA 1
ATOM 6457 C C . ALA B 1 151 ? -1.095 -1.385 80.822 1.00 16.26 375 ALA B C 1
ATOM 6458 O O . ALA B 1 151 ? -1.632 -1.093 81.886 1.00 16.97 375 ALA B O 1
ATOM 6465 N N . TYR B 1 152 ? 0.176 -1.101 80.554 1.00 15.49 376 TYR B N 1
ATOM 6466 C CA . TYR B 1 152 ? 1.035 -0.461 81.545 1.00 18.72 376 TYR B CA 1
ATOM 6467 C C . TYR B 1 152 ? 2.039 0.478 80.887 1.00 14.52 376 TYR B C 1
ATOM 6468 O O . TYR B 1 152 ? 2.420 0.287 79.731 1.00 13.86 376 TYR B O 1
ATOM 6486 N N . LEU B 1 153 ? 2.434 1.516 81.618 1.00 14.55 377 LEU B N 1
ATOM 6487 C CA . LEU B 1 153 ? 3.539 2.373 81.202 1.00 13.82 377 LEU B CA 1
ATOM 6488 C C . LEU B 1 153 ? 4.177 3.018 82.423 1.00 14.23 377 LEU B C 1
ATOM 6489 O O . LEU B 1 153 ? 3.562 3.087 83.487 1.00 15.04 377 LEU B O 1
ATOM 6505 N N . HIS B 1 154 ? 5.403 3.506 82.266 1.00 13.76 378 HIS B N 1
ATOM 6506 C CA . HIS B 1 154 ? 6.096 4.156 83.368 1.00 14.22 378 HIS B CA 1
ATOM 6507 C C . HIS B 1 154 ? 7.235 5.044 82.880 1.00 15.64 378 HIS B C 1
ATOM 6508 O O . HIS B 1 154 ? 7.863 4.764 81.865 1.00 13.33 378 HIS B O 1
ATOM 6523 N N . ASP B 1 155 ? 7.465 6.132 83.609 1.00 14.03 379 ASP B N 1
ATOM 6524 C CA . ASP B 1 155 ? 8.619 6.997 83.401 1.00 13.74 379 ASP B CA 1
ATOM 6525 C C . ASP B 1 155 ? 9.888 6.152 83.399 1.00 13.61 379 ASP B C 1
ATOM 6526 O O . ASP B 1 155 ? 10.052 5.285 84.254 1.00 14.20 379 ASP B O 1
ATOM 6535 N N . ALA B 1 156 ? 10.775 6.387 82.436 1.00 12.93 380 ALA B N 1
ATOM 6536 C CA . ALA B 1 156 ? 11.947 5.535 82.278 1.00 12.80 380 ALA B CA 1
ATOM 6537 C C . ALA B 1 156 ? 13.131 6.279 81.689 1.00 12.42 380 ALA B C 1
ATOM 6538 O O . ALA B 1 156 ? 13.003 7.415 81.236 1.00 12.16 380 ALA B O 1
ATOM 6545 N N . TYR B 1 157 ? 14.292 5.634 81.704 1.00 12.48 381 TYR B N 1
ATOM 6546 C CA . TYR B 1 157 ? 15.441 6.169 80.991 1.00 12.12 381 TYR B CA 1
ATOM 6547 C C . TYR B 1 157 ? 16.371 5.075 80.516 1.00 11.96 381 TYR B C 1
ATOM 6548 O O . TYR B 1 157 ? 16.377 3.969 81.057 1.00 12.70 381 TYR B O 1
ATOM 6566 N N . VAL B 1 158 ? 17.152 5.409 79.495 1.00 11.47 382 VAL B N 1
ATOM 6567 C CA . VAL B 1 158 ? 18.174 4.519 78.975 1.00 11.39 382 VAL B CA 1
ATOM 6568 C C . VAL B 1 158 ? 19.481 5.281 78.915 1.00 11.56 382 VAL B C 1
ATOM 6569 O O . VAL B 1 158 ? 19.584 6.303 78.235 1.00 11.21 382 VAL B O 1
ATOM 6582 N N . ASP B 1 159 ? 20.468 4.784 79.653 1.00 12.22 383 ASP B N 1
ATOM 6583 C CA . ASP B 1 159 ? 21.801 5.356 79.658 1.00 12.55 383 ASP B CA 1
ATOM 6584 C C . ASP B 1 159 ? 22.572 4.694 78.524 1.00 13.65 383 ASP B C 1
ATOM 6585 O O . ASP B 1 159 ? 22.861 3.500 78.578 1.00 15.74 383 ASP B O 1
ATOM 6594 N N . THR B 1 160 ? 22.884 5.468 77.489 1.00 13.30 384 THR B N 1
ATOM 6595 C CA . THR B 1 160 ? 23.567 4.939 76.312 1.00 11.39 384 THR B CA 1
ATOM 6596 C C . THR B 1 160 ? 25.058 5.284 76.322 1.00 11.90 384 THR B C 1
ATOM 6597 O O . THR B 1 160 ? 25.762 5.038 75.340 1.00 14.57 384 THR B O 1
ATOM 6608 N N . THR B 1 161 ? 25.540 5.854 77.424 1.00 12.62 385 THR B N 1
ATOM 6609 C CA . THR B 1 161 ? 26.960 6.178 77.547 1.00 14.32 385 THR B CA 1
ATOM 6610 C C . THR B 1 161 ? 27.760 4.920 77.888 1.00 20.49 385 THR B C 1
ATOM 6611 O O . THR B 1 161 ? 27.204 3.954 78.411 1.00 22.95 385 THR B O 1
ATOM 6622 N N . PRO B 1 162 ? 29.071 4.923 77.588 1.00 22.75 386 PRO B N 1
ATOM 6623 C CA . PRO B 1 162 ? 29.916 3.757 77.890 1.00 32.26 386 PRO B CA 1
ATOM 6624 C C . PRO B 1 162 ? 29.957 3.413 79.375 1.00 29.42 386 PRO B C 1
ATOM 6625 O O . PRO B 1 162 ? 30.360 2.306 79.734 1.00 29.98 386 PRO B O 1
ATOM 6636 N N . GLY B 1 163 ? 29.548 4.353 80.221 1.00 26.65 387 GLY B N 1
ATOM 6637 C CA . GLY B 1 163 ? 29.508 4.124 81.651 1.00 39.86 387 GLY B CA 1
ATOM 6638 C C . GLY B 1 163 ? 28.476 3.102 82.089 1.00 39.01 387 GLY B C 1
ATOM 6639 O O . GLY B 1 163 ? 28.544 2.602 83.211 1.00 46.52 387 GLY B O 1
ATOM 6643 N N . ASP B 1 164 ? 27.519 2.796 81.216 1.00 29.30 388 ASP B N 1
ATOM 6644 C CA . ASP B 1 164 ? 26.540 1.748 81.497 1.00 32.89 388 ASP B CA 1
ATOM 6645 C C . ASP B 1 164 ? 26.823 0.509 80.654 1.00 33.49 388 ASP B C 1
ATOM 6646 O O . ASP B 1 164 ? 26.628 0.508 79.436 1.00 34.68 388 ASP B O 1
ATOM 6655 N N . ALA B 1 165 ? 27.284 -0.543 81.316 1.00 27.71 389 ALA B N 1
ATOM 6656 C CA . ALA B 1 165 ? 27.654 -1.783 80.648 1.00 22.46 389 ALA B CA 1
ATOM 6657 C C . ALA B 1 165 ? 26.474 -2.546 80.037 1.00 26.59 389 ALA B C 1
ATOM 6658 O O . ALA B 1 165 ? 26.680 -3.477 79.258 1.00 24.74 389 ALA B O 1
ATOM 6665 N N . ASP B 1 166 ? 25.248 -2.164 80.386 1.00 22.83 390 ASP B N 1
ATOM 6666 C CA . ASP B 1 166 ? 24.071 -2.945 79.996 1.00 21.80 390 ASP B CA 1
ATOM 6667 C C . ASP B 1 166 ? 23.350 -2.434 78.741 1.00 17.88 390 ASP B C 1
ATOM 6668 O O . ASP B 1 166 ? 22.314 -2.984 78.359 1.00 21.80 390 ASP B O 1
ATOM 6677 N N . PHE B 1 167 ? 23.884 -1.394 78.106 1.00 18.28 391 PHE B N 1
ATOM 6678 C CA . PHE B 1 167 ? 23.405 -0.992 76.784 1.00 15.80 391 PHE B CA 1
ATOM 6679 C C . PHE B 1 167 ? 24.161 -1.806 75.745 1.00 15.22 391 PHE B C 1
ATOM 6680 O O . PHE B 1 167 ? 25.253 -1.425 75.321 1.00 14.28 391 PHE B O 1
ATOM 6697 N N . THR B 1 168 ? 23.582 -2.938 75.353 1.00 13.25 392 THR B N 1
ATOM 6698 C CA . THR B 1 168 ? 24.248 -3.869 74.448 1.00 12.64 392 THR B CA 1
ATOM 6699 C C . THR B 1 168 ? 23.305 -4.401 73.374 1.00 12.18 392 THR B C 1
ATOM 6700 O O . THR B 1 168 ? 23.249 -5.612 73.144 1.00 13.05 392 THR B O 1
ATOM 6711 N N . PRO B 1 169 ? 22.578 -3.501 72.691 1.00 11.44 393 PRO B N 1
ATOM 6712 C CA . PRO B 1 169 ? 21.603 -3.957 71.693 1.00 13.80 393 PRO B CA 1
ATOM 6713 C C . PRO B 1 169 ? 22.221 -4.792 70.566 1.00 11.84 393 PRO B C 1
ATOM 6714 O O . PRO B 1 169 ? 21.538 -5.649 70.002 1.00 16.27 393 PRO B O 1
ATOM 6725 N N . SER B 1 170 ? 23.497 -4.565 70.270 1.00 11.51 394 SER B N 1
ATOM 6726 C CA . SER B 1 170 ? 24.211 -5.335 69.253 1.00 14.11 394 SER B CA 1
ATOM 6727 C C . SER B 1 170 ? 24.228 -6.832 69.556 1.00 14.39 394 SER B C 1
ATOM 6728 O O . SER B 1 170 ? 24.347 -7.649 68.642 1.00 12.89 394 SER B O 1
ATOM 6736 N N . THR B 1 171 ? 24.134 -7.195 70.832 1.00 14.57 395 THR B N 1
ATOM 6737 C CA . THR B 1 171 ? 24.158 -8.611 71.214 1.00 15.60 395 THR B CA 1
ATOM 6738 C C . THR B 1 171 ? 22.784 -9.129 71.635 1.00 16.20 395 THR B C 1
ATOM 6739 O O . THR B 1 171 ? 22.667 -10.227 72.178 1.00 16.18 395 THR B O 1
ATOM 6750 N N . GLY B 1 172 ? 21.750 -8.330 71.389 1.00 13.63 396 GLY B N 1
ATOM 6751 C CA . GLY B 1 172 ? 20.381 -8.812 71.460 1.00 16.33 396 GLY B CA 1
ATOM 6752 C C . GLY B 1 172 ? 19.598 -8.445 72.705 1.00 16.45 396 GLY B C 1
ATOM 6753 O O . GLY B 1 172 ? 18.408 -8.743 72.788 1.00 14.85 396 GLY B O 1
ATOM 6757 N N . ASN B 1 173 ? 20.250 -7.798 73.665 1.00 16.94 397 ASN B N 1
ATOM 6758 C CA . ASN B 1 173 ? 19.587 -7.411 74.904 1.00 19.75 397 ASN B CA 1
ATOM 6759 C C . ASN B 1 173 ? 19.973 -6.007 75.321 1.00 21.12 397 ASN B C 1
ATOM 6760 O O . ASN B 1 173 ? 21.078 -5.548 75.041 1.00 27.55 397 ASN B O 1
ATOM 6771 N N . THR B 1 174 ? 19.053 -5.323 75.991 1.00 19.03 398 THR B N 1
ATOM 6772 C CA . THR B 1 174 ? 19.353 -4.019 76.552 1.00 15.51 398 THR B CA 1
ATOM 6773 C C . THR B 1 174 ? 18.503 -3.769 77.789 1.00 13.09 398 THR B C 1
ATOM 6774 O O . THR B 1 174 ? 17.433 -4.364 77.953 1.00 15.01 398 THR B O 1
ATOM 6785 N N . LYS B 1 175 ? 19.003 -2.896 78.657 1.00 14.81 399 LYS B N 1
ATOM 6786 C CA . LYS B 1 175 ? 18.337 -2.547 79.901 1.00 13.25 399 LYS B CA 1
ATOM 6787 C C . LYS B 1 175 ? 17.587 -1.225 79.773 1.00 17.04 399 LYS B C 1
ATOM 6788 O O . LYS B 1 175 ? 18.094 -0.262 79.197 1.00 20.77 399 LYS B O 1
ATOM 6807 N N . ILE B 1 176 ? 16.364 -1.210 80.291 1.00 12.81 400 ILE B N 1
ATOM 6808 C CA . ILE B 1 176 ? 15.588 0.014 80.444 1.00 12.52 400 ILE B CA 1
ATOM 6809 C C . ILE B 1 176 ? 15.343 0.201 81.934 1.00 13.35 400 ILE B C 1
ATOM 6810 O O . ILE B 1 176 ? 14.973 -0.748 82.632 1.00 14.07 400 ILE B O 1
ATOM 6826 N N . VAL B 1 177 ? 15.573 1.413 82.430 1.00 13.45 401 VAL B N 1
ATOM 6827 C CA . VAL B 1 177 ? 15.371 1.695 83.842 1.00 14.55 401 VAL B CA 1
ATOM 6828 C C . VAL B 1 177 ? 14.055 2.428 84.053 1.00 14.51 401 VAL B C 1
ATOM 6829 O O . VAL B 1 177 ? 13.844 3.519 83.523 1.00 13.78 401 VAL B O 1
ATOM 6842 N N . LEU B 1 178 ? 13.173 1.815 84.834 1.00 14.90 402 LEU B N 1
ATOM 6843 C CA . LEU B 1 178 ? 11.935 2.460 85.249 1.00 15.10 402 LEU B CA 1
ATOM 6844 C C . LEU B 1 178 ? 12.212 3.303 86.484 1.00 15.96 402 LEU B C 1
ATOM 6845 O O . LEU B 1 178 ? 12.622 2.786 87.524 1.00 16.88 402 LEU B O 1
ATOM 6861 N N . ARG B 1 179 ? 12.002 4.609 86.354 1.00 16.00 403 ARG B N 1
ATOM 6862 C CA . ARG B 1 179 ? 12.418 5.552 87.383 1.00 16.56 403 ARG B CA 1
ATOM 6863 C C . ARG B 1 179 ? 11.419 5.658 88.529 1.00 17.53 403 ARG B C 1
ATOM 6864 O O . ARG B 1 179 ? 10.313 6.167 88.354 1.00 19.74 403 ARG B O 1
ATOM 6885 N N . GLY B 1 180 ? 11.828 5.189 89.703 1.00 18.62 404 GLY B N 1
ATOM 6886 C CA . GLY B 1 180 ? 11.054 5.353 90.922 1.00 22.70 404 GLY B CA 1
ATOM 6887 C C . GLY B 1 180 ? 9.905 4.380 91.116 1.00 26.36 404 GLY B C 1
ATOM 6888 O O . GLY B 1 180 ? 9.081 4.561 92.013 1.00 29.53 404 GLY B O 1
ATOM 6892 N N . GLY B 1 181 ? 9.849 3.338 90.294 1.00 19.31 405 GLY B N 1
ATOM 6893 C CA . GLY B 1 181 ? 8.783 2.359 90.399 1.00 25.29 405 GLY B CA 1
ATOM 6894 C C . GLY B 1 181 ? 8.882 1.289 89.331 1.00 20.83 405 GLY B C 1
ATOM 6895 O O . GLY B 1 181 ? 9.848 1.257 88.568 1.00 19.24 405 GLY B O 1
ATOM 6899 N N . GLY B 1 182 ? 7.873 0.424 89.273 1.00 19.02 406 GLY B N 1
ATOM 6900 C CA . GLY B 1 182 ? 7.792 -0.609 88.253 1.00 18.71 406 GLY B CA 1
ATOM 6901 C C . GLY B 1 182 ? 7.900 -2.024 88.800 1.00 19.19 406 GLY B C 1
ATOM 6902 O O . GLY B 1 182 ? 7.821 -2.992 88.043 1.00 20.58 406 GLY B O 1
ATOM 6906 N N . SER B 1 183 ? 8.063 -2.152 90.113 1.00 20.60 407 SER B N 1
ATOM 6907 C CA . SER B 1 183 ? 8.207 -3.465 90.735 1.00 24.65 407 SER B CA 1
ATOM 6908 C C . SER B 1 183 ? 6.968 -4.320 90.483 1.00 27.18 407 SER B C 1
ATOM 6909 O O . SER B 1 183 ? 5.839 -3.867 90.671 1.00 21.78 407 SER B O 1
ATOM 6917 N N . GLY B 1 184 ? 7.187 -5.555 90.040 1.00 28.62 408 GLY B N 1
ATOM 6918 C CA . GLY B 1 184 ? 6.093 -6.473 89.782 1.00 26.01 408 GLY B CA 1
ATOM 6919 C C . GLY B 1 184 ? 5.523 -6.378 88.377 1.00 20.87 408 GLY B C 1
ATOM 6920 O O . GLY B 1 184 ? 4.653 -7.170 88.011 1.00 22.69 408 GLY B O 1
ATOM 6924 N N . HIS B 1 185 ? 6.001 -5.412 87.595 1.00 19.71 409 HIS B N 1
ATOM 6925 C CA . HIS B 1 185 ? 5.469 -5.174 86.253 1.00 18.69 409 HIS B CA 1
ATOM 6926 C C . HIS B 1 185 ? 6.419 -5.588 85.131 1.00 17.86 409 HIS B C 1
ATOM 6927 O O . HIS B 1 185 ? 6.045 -5.526 83.963 1.00 17.13 409 HIS B O 1
ATOM 6942 N N . VAL B 1 186 ? 7.633 -6.009 85.476 1.00 18.08 410 VAL B N 1
ATOM 6943 C CA . VAL B 1 186 ? 8.664 -6.260 84.466 1.00 18.59 410 VAL B CA 1
ATOM 6944 C C . VAL B 1 186 ? 8.963 -7.745 84.236 1.00 17.85 410 VAL B C 1
ATOM 6945 O O . VAL B 1 186 ? 10.056 -8.097 83.799 1.00 19.39 410 VAL B O 1
ATOM 6958 N N . GLY B 1 187 ? 7.992 -8.607 84.522 1.00 18.63 411 GLY B N 1
ATOM 6959 C CA . GLY B 1 187 ? 8.142 -10.035 84.290 1.00 19.30 411 GLY B CA 1
ATOM 6960 C C . GLY B 1 187 ? 8.364 -10.382 82.827 1.00 19.09 411 GLY B C 1
ATOM 6961 O O . GLY B 1 187 ? 7.974 -9.630 81.933 1.00 18.07 411 GLY B O 1
ATOM 6965 N N . GLN B 1 188 ? 8.994 -11.529 82.580 1.00 18.98 412 GLN B N 1
ATOM 6966 C CA . GLN B 1 188 ? 9.329 -11.942 81.220 1.00 18.43 412 GLN B CA 1
ATOM 6967 C C . GLN B 1 188 ? 8.090 -12.234 80.375 1.00 18.43 412 GLN B C 1
ATOM 6968 O O . GLN B 1 188 ? 7.043 -12.611 80.901 1.00 20.35 412 GLN B O 1
ATOM 6982 N N . GLY B 1 189 ? 8.223 -12.035 79.064 1.00 18.08 413 GLY B N 1
ATOM 6983 C CA . GLY B 1 189 ? 7.253 -12.526 78.100 1.00 17.72 413 GLY B CA 1
ATOM 6984 C C . GLY B 1 189 ? 6.222 -11.534 77.592 1.00 21.27 413 GLY B C 1
ATOM 6985 O O . GLY B 1 189 ? 5.242 -11.943 76.972 1.00 17.85 413 GLY B O 1
ATOM 6989 N N . HIS B 1 190 ? 6.439 -10.243 77.833 1.00 16.31 414 HIS B N 1
ATOM 6990 C CA . HIS B 1 190 ? 5.492 -9.214 77.401 1.00 16.66 414 HIS B CA 1
ATOM 6991 C C . HIS B 1 190 ? 6.165 -8.208 76.481 1.00 16.86 414 HIS B C 1
ATOM 6992 O O . HIS B 1 190 ? 7.362 -7.963 76.593 1.00 14.33 414 HIS B O 1
ATOM 7007 N N . TYR B 1 191 ? 5.387 -7.632 75.570 1.00 14.33 415 TYR B N 1
ATOM 7008 C CA . TYR B 1 191 ? 5.921 -6.684 74.600 1.00 13.94 415 TYR B CA 1
ATOM 7009 C C . TYR B 1 191 ? 6.050 -5.291 75.200 1.00 14.43 415 TYR B C 1
ATOM 7010 O O . TYR B 1 191 ? 5.099 -4.763 75.789 1.00 13.61 415 TYR B O 1
ATOM 7028 N N . TRP B 1 192 ? 7.232 -4.703 75.036 1.00 12.32 416 TRP B N 1
ATOM 7029 C CA . TRP B 1 192 ? 7.514 -3.360 75.527 1.00 11.88 416 TRP B CA 1
ATOM 7030 C C . TRP B 1 192 ? 8.115 -2.475 74.444 1.00 11.74 416 TRP B C 1
ATOM 7031 O O . TRP B 1 192 ? 8.800 -2.959 73.544 1.00 10.92 416 TRP B O 1
ATOM 7052 N N . GLN B 1 193 ? 7.882 -1.170 74.564 1.00 10.80 417 GLN B N 1
ATOM 7053 C CA . GLN B 1 193 ? 8.632 -0.175 73.806 1.00 10.17 417 GLN B CA 1
ATOM 7054 C C . GLN B 1 193 ? 9.209 0.851 74.763 1.00 11.84 417 GLN B C 1
ATOM 7055 O O . GLN B 1 193 ? 8.621 1.131 75.809 1.00 12.64 417 GLN B O 1
ATOM 7069 N N . PHE B 1 194 ? 10.377 1.380 74.419 1.00 9.83 418 PHE B N 1
ATOM 7070 C CA . PHE B 1 194 ? 10.879 2.593 75.048 1.00 15.43 418 PHE B CA 1
ATOM 7071 C C . PHE B 1 194 ? 10.781 3.713 74.023 1.00 10.68 418 PHE B C 1
ATOM 7072 O O . PHE B 1 194 ? 11.364 3.618 72.946 1.00 10.27 418 PHE B O 1
ATOM 7089 N N . ARG B 1 195 ? 10.025 4.757 74.357 1.00 9.30 419 ARG B N 1
ATOM 7090 C CA . ARG B 1 195 ? 9.792 5.873 73.439 1.00 10.27 419 ARG B CA 1
ATOM 7091 C C . ARG B 1 195 ? 10.419 7.138 74.022 1.00 9.08 419 ARG B C 1
ATOM 7092 O O . ARG B 1 195 ? 10.093 7.520 75.144 1.00 9.86 419 ARG B O 1
ATOM 7113 N N . PRO B 1 196 ? 11.320 7.789 73.264 1.00 8.80 420 PRO B N 1
ATOM 7114 C CA . PRO B 1 196 ? 12.122 8.903 73.793 1.00 8.95 420 PRO B CA 1
ATOM 7115 C C . PRO B 1 196 ? 11.373 10.232 73.936 1.00 9.17 420 PRO B C 1
ATOM 7116 O O . PRO B 1 196 ? 10.508 10.558 73.121 1.00 9.07 420 PRO B O 1
ATOM 7127 N N . ILE B 1 197 ? 11.727 10.989 74.971 1.00 10.01 421 ILE B N 1
ATOM 7128 C CA . ILE B 1 197 ? 11.126 12.298 75.233 1.00 9.95 421 ILE B CA 1
ATOM 7129 C C . ILE B 1 197 ? 12.187 13.392 75.291 1.00 10.99 421 ILE B C 1
ATOM 7130 O O . ILE B 1 197 ? 11.989 14.492 74.765 1.00 10.26 421 ILE B O 1
ATOM 7146 N N . ALA B 1 198 ? 13.302 13.095 75.953 1.00 10.31 422 ALA B N 1
ATOM 7147 C CA . ALA B 1 198 ? 14.319 14.096 76.230 1.00 10.69 422 ALA B CA 1
ATOM 7148 C C . ALA B 1 198 ? 15.653 13.443 76.566 1.00 11.36 422 ALA B C 1
ATOM 7149 O O . ALA B 1 198 ? 15.757 12.215 76.635 1.00 10.50 422 ALA B O 1
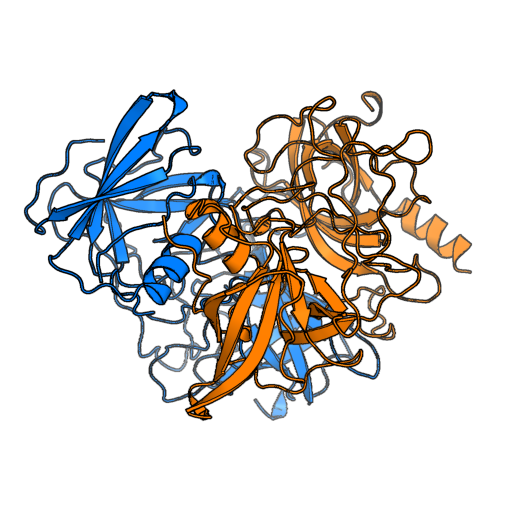ATOM 7156 N N . VAL B 1 199 ? 16.674 14.272 76.761 1.00 11.15 423 VAL B N 1
ATOM 7157 C CA . VAL B 1 199 ? 17.934 13.814 77.336 1.00 11.77 423 VAL B CA 1
ATOM 7158 C C . VAL B 1 199 ? 18.139 14.493 78.680 1.00 12.61 423 VAL B C 1
ATOM 7159 O O . VAL B 1 199 ? 17.627 15.584 78.915 1.00 12.76 423 VAL B O 1
ATOM 7172 N N . GLU B 1 200 ? 18.885 13.848 79.567 1.00 14.96 424 GLU B N 1
ATOM 7173 C CA . GLU B 1 200 ? 19.213 14.465 80.840 1.00 16.79 424 GLU B CA 1
ATOM 7174 C C . GLU B 1 200 ? 20.191 15.611 80.624 1.00 14.31 424 GLU B C 1
ATOM 7175 O O . GLU B 1 200 ? 20.980 15.598 79.680 1.00 13.94 424 GLU B O 1
ATOM 7187 N N . GLY B 1 201 ? 20.121 16.600 81.505 1.00 15.22 425 GLY B N 1
ATOM 7188 C CA . GLY B 1 201 ? 21.025 17.731 81.467 1.00 15.89 425 GLY B CA 1
ATOM 7189 C C . GLY B 1 201 ? 21.389 18.126 82.877 1.00 19.52 425 GLY B C 1
ATOM 7190 O O . GLY B 1 201 ? 20.732 17.703 83.829 1.00 22.84 425 GLY B O 1
ATOM 7194 N N . GLY B 1 202 ? 22.430 18.944 83.006 1.00 19.29 426 GLY B N 1
ATOM 7195 C CA . GLY B 1 202 ? 22.964 19.329 84.301 1.00 32.06 426 GLY B CA 1
ATOM 7196 C C . GLY B 1 202 ? 24.371 18.790 84.482 1.00 44.63 426 GLY B C 1
ATOM 7197 O O . GLY B 1 202 ? 24.722 17.745 83.928 1.00 38.12 426 GLY B O 1
ATOM 7201 N N . GLY B 1 203 ? 25.185 19.512 85.247 1.00 45.89 427 GLY B N 1
ATOM 7202 C CA . GLY B 1 203 ? 26.594 19.191 85.384 1.00 44.47 427 GLY B CA 1
ATOM 7203 C C . GLY B 1 203 ? 26.842 17.830 86.005 1.00 38.89 427 GLY B C 1
ATOM 7204 O O . GLY B 1 203 ? 27.817 17.156 85.673 1.00 34.80 427 GLY B O 1
ATOM 7208 N N . SER B 1 204 ? 25.956 17.424 86.908 1.00 26.23 428 SER B N 1
ATOM 7209 C CA . SER B 1 204 ? 26.126 16.173 87.638 1.00 28.47 428 SER B CA 1
ATOM 7210 C C . SER B 1 204 ? 25.798 14.948 86.787 1.00 30.32 428 SER B C 1
ATOM 7211 O O . SER B 1 204 ? 26.235 13.838 87.092 1.00 37.15 428 SER B O 1
ATOM 7219 N N . ARG B 1 205 ? 25.033 15.154 85.721 1.00 23.56 429 ARG B N 1
ATOM 7220 C CA . ARG B 1 205 ? 24.501 14.046 84.933 1.00 19.93 429 ARG B CA 1
ATOM 7221 C C . ARG B 1 205 ? 25.319 13.840 83.663 1.00 17.68 429 ARG B C 1
ATOM 7222 O O . ARG B 1 205 ? 26.010 14.754 83.218 1.00 17.93 429 ARG B O 1
ATOM 7243 N N . PRO B 1 206 ? 25.257 12.630 83.081 1.00 18.69 430 PRO B N 1
ATOM 7244 C CA . PRO B 1 206 ? 26.078 12.375 81.893 1.00 21.47 430 PRO B CA 1
ATOM 7245 C C . PRO B 1 206 ? 25.750 13.324 80.743 1.00 19.46 430 PRO B C 1
ATOM 7246 O O . PRO B 1 206 ? 24.591 13.701 80.550 1.00 17.94 430 PRO B O 1
ATOM 7257 N N . GLN B 1 207 ? 26.779 13.710 79.997 1.00 16.38 431 GLN B N 1
ATOM 7258 C CA . GLN B 1 207 ? 26.636 14.684 78.924 1.00 17.39 431 GLN B CA 1
ATOM 7259 C C . GLN B 1 207 ? 25.888 14.120 77.723 1.00 14.69 431 GLN B C 1
ATOM 7260 O O . GLN B 1 207 ? 26.057 12.949 77.361 1.00 14.90 431 GLN B O 1
ATOM 7274 N N . TYR B 1 208 ? 25.066 14.966 77.109 1.00 13.69 432 TYR B N 1
ATOM 7275 C CA . TYR B 1 208 ? 24.430 14.652 75.835 1.00 14.66 432 TYR B CA 1
ATOM 7276 C C . TYR B 1 208 ? 25.360 15.047 74.687 1.00 12.71 432 TYR B C 1
ATOM 7277 O O . TYR B 1 208 ? 25.658 16.223 74.498 1.00 13.15 432 TYR B O 1
ATOM 7295 N N . GLN B 1 209 ? 25.835 14.047 73.949 1.00 12.30 433 GLN B N 1
ATOM 7296 C CA . GLN B 1 209 ? 26.775 14.255 72.848 1.00 12.35 433 GLN B CA 1
ATOM 7297 C C . GLN B 1 209 ? 26.257 13.580 71.590 1.00 11.55 433 GLN B C 1
ATOM 7298 O O . GLN B 1 209 ? 26.522 12.398 71.344 1.00 11.30 433 GLN B O 1
ATOM 7312 N N . GLU B 1 210 ? 25.518 14.335 70.786 1.00 11.25 434 GLU B N 1
ATOM 7313 C CA . GLU B 1 210 ? 24.787 13.752 69.667 1.00 10.57 434 GLU B CA 1
ATOM 7314 C C . GLU B 1 210 ? 25.681 13.216 68.548 1.00 11.54 434 GLU B C 1
ATOM 7315 O O . GLU B 1 210 ? 25.226 12.428 67.717 1.00 10.08 434 GLU B O 1
ATOM 7327 N N . TYR B 1 211 ? 26.939 13.648 68.524 1.00 11.13 435 TYR B N 1
ATOM 7328 C CA . TYR B 1 211 ? 27.885 13.222 67.494 1.00 11.27 435 TYR B CA 1
ATOM 7329 C C . TYR B 1 211 ? 28.769 12.069 67.964 1.00 11.49 435 TYR B C 1
ATOM 7330 O O . TYR B 1 211 ? 29.647 11.617 67.225 1.00 13.08 435 TYR B O 1
ATOM 7348 N N . ASN B 1 212 ? 28.539 11.609 69.191 1.00 11.49 436 ASN B N 1
ATOM 7349 C CA . ASN B 1 212 ? 29.341 10.549 69.792 1.00 11.82 436 ASN B CA 1
ATOM 7350 C C . ASN B 1 212 ? 28.568 9.241 69.774 1.00 11.28 436 ASN B C 1
ATOM 7351 O O . ASN B 1 212 ? 27.598 9.082 70.514 1.00 11.14 436 ASN B O 1
ATOM 7362 N N . LEU B 1 213 ? 28.998 8.310 68.930 1.00 11.22 437 LEU B N 1
ATOM 7363 C CA . LEU B 1 213 ? 28.350 7.009 68.841 1.00 10.85 437 LEU B CA 1
ATOM 7364 C C . LEU B 1 213 ? 28.492 6.200 70.133 1.00 12.84 437 LEU B C 1
ATOM 7365 O O . LEU B 1 213 ? 29.542 6.240 70.792 1.00 11.83 437 LEU B O 1
ATOM 7381 N N . PRO B 1 214 ? 27.436 5.455 70.501 1.00 10.80 438 PRO B N 1
ATOM 7382 C CA . PRO B 1 214 ? 27.530 4.566 71.661 1.00 11.19 438 PRO B CA 1
ATOM 7383 C C . PRO B 1 214 ? 28.303 3.297 71.336 1.00 11.54 438 PRO B C 1
ATOM 7384 O O . PRO B 1 214 ? 28.574 3.019 70.166 1.00 13.73 438 PRO B O 1
ATOM 7395 N N . ASP B 1 215 ? 28.652 2.540 72.368 1.00 12.85 439 ASP B N 1
ATOM 7396 C CA . ASP B 1 215 ? 29.186 1.199 72.191 1.00 13.08 439 ASP B CA 1
ATOM 7397 C C . ASP B 1 215 ? 28.005 0.232 72.132 1.00 13.38 439 ASP B C 1
ATOM 7398 O O . ASP B 1 215 ? 27.472 -0.168 73.168 1.00 12.31 439 ASP B O 1
ATOM 7407 N N . TYR B 1 216 ? 27.590 -0.132 70.920 1.00 11.70 440 TYR B N 1
ATOM 7408 C CA . TYR B 1 216 ? 26.373 -0.917 70.726 1.00 11.35 440 TYR B CA 1
ATOM 7409 C C . TYR B 1 216 ? 26.447 -2.313 71.344 1.00 13.10 440 TYR B C 1
ATOM 7410 O O . TYR B 1 216 ? 25.414 -2.922 71.606 1.00 11.81 440 TYR B O 1
ATOM 7428 N N . ALA B 1 217 ? 27.663 -2.810 71.565 1.00 13.47 441 ALA B N 1
ATOM 7429 C CA . ALA B 1 217 ? 27.872 -4.119 72.178 1.00 14.32 441 ALA B CA 1
ATOM 7430 C C . ALA B 1 217 ? 28.396 -3.985 73.605 1.00 18.45 441 ALA B C 1
ATOM 7431 O O . ALA B 1 217 ? 28.857 -4.960 74.199 1.00 23.21 441 ALA B O 1
ATOM 7438 N N . GLY B 1 218 ? 28.334 -2.774 74.151 1.00 15.52 442 GLY B N 1
ATOM 7439 C CA . GLY B 1 218 ? 28.895 -2.509 75.463 1.00 15.38 442 GLY B CA 1
ATOM 7440 C C . GLY B 1 218 ? 30.400 -2.353 75.386 1.00 20.13 442 GLY B C 1
ATOM 7441 O O . GLY B 1 218 ? 30.988 -2.498 74.316 1.00 22.08 442 GLY B O 1
ATOM 7445 N N . PRO B 1 219 ? 31.040 -2.069 76.528 1.00 34.63 443 PRO B N 1
ATOM 7446 C CA . PRO B 1 219 ? 32.474 -1.754 76.561 1.00 41.70 443 PRO B CA 1
ATOM 7447 C C . PRO B 1 219 ? 33.410 -2.937 76.285 1.00 31.49 443 PRO B C 1
ATOM 7448 O O . PRO B 1 219 ? 34.599 -2.705 76.068 1.00 53.71 443 PRO B O 1
ATOM 7459 N N . THR B 1 220 ? 32.896 -4.164 76.288 1.00 30.31 444 THR B N 1
ATOM 7460 C CA . THR B 1 220 ? 33.743 -5.348 76.114 1.00 37.32 444 THR B CA 1
ATOM 7461 C C . THR B 1 220 ? 33.846 -5.825 74.663 1.00 39.54 444 THR B C 1
ATOM 7462 O O . THR B 1 220 ? 34.595 -6.760 74.372 1.00 33.21 444 THR B O 1
ATOM 7473 N N . ALA B 1 221 ? 33.091 -5.201 73.762 1.00 29.78 445 ALA B N 1
ATOM 7474 C CA . ALA B 1 221 ? 33.049 -5.643 72.368 1.00 24.35 445 ALA B CA 1
ATOM 7475 C C . ALA B 1 221 ? 32.890 -4.470 71.404 1.00 22.96 445 ALA B C 1
ATOM 7476 O O . ALA B 1 221 ? 32.372 -3.414 71.768 1.00 26.89 445 ALA B O 1
ATOM 7483 N N . SER B 1 222 ? 33.321 -4.677 70.165 1.00 24.67 446 SER B N 1
ATOM 7484 C CA . SER B 1 222 ? 33.357 -3.609 69.173 1.00 20.17 446 SER B CA 1
ATOM 7485 C C . SER B 1 222 ? 32.041 -3.480 68.417 1.00 15.73 446 SER B C 1
ATOM 7486 O O . SER B 1 222 ? 31.270 -4.435 68.314 1.00 16.39 446 SER B O 1
ATOM 7494 N N . ASN B 1 223 ? 31.794 -2.285 67.892 1.00 13.70 447 ASN B N 1
ATOM 7495 C CA . ASN B 1 223 ? 30.710 -2.075 66.946 1.00 13.13 447 ASN B CA 1
ATOM 7496 C C . ASN B 1 223 ? 31.036 -2.783 65.637 1.00 13.89 447 ASN B C 1
ATOM 7497 O O . ASN B 1 223 ? 32.192 -3.124 65.379 1.00 15.85 447 ASN B O 1
ATOM 7508 N N . HIS B 1 224 ? 30.019 -3.003 64.812 1.00 16.41 448 HIS B N 1
ATOM 7509 C CA . HIS B 1 224 ? 30.227 -3.542 63.476 1.00 13.11 448 HIS B CA 1
ATOM 7510 C C . HIS B 1 224 ? 29.185 -2.982 62.515 1.00 12.52 448 HIS B C 1
ATOM 7511 O O . HIS B 1 224 ? 28.103 -2.581 62.934 1.00 11.91 448 HIS B O 1
ATOM 7526 N N . ASP B 1 225 ? 29.531 -2.959 61.230 1.00 12.81 449 ASP B N 1
ATOM 7527 C CA . ASP B 1 225 ? 28.618 -2.558 60.157 1.00 12.48 449 ASP B CA 1
ATOM 7528 C C . ASP B 1 225 ? 28.059 -1.140 60.320 1.00 11.80 449 ASP B C 1
ATOM 7529 O O . ASP B 1 225 ? 26.926 -0.861 59.943 1.00 11.39 449 ASP B O 1
ATOM 7538 N N . LEU B 1 226 ? 28.866 -0.242 60.868 1.00 11.78 450 LEU B N 1
ATOM 7539 C CA . LEU B 1 226 ? 28.465 1.156 60.968 1.00 11.29 450 LEU B CA 1
ATOM 7540 C C . LEU B 1 226 ? 28.300 1.780 59.588 1.00 11.35 450 LEU B C 1
ATOM 7541 O O . LEU B 1 226 ? 29.082 1.511 58.678 1.00 13.75 450 LEU B O 1
ATOM 7557 N N . ALA B 1 227 ? 27.279 2.614 59.434 1.00 10.87 451 ALA B N 1
ATOM 7558 C CA . ALA B 1 227 ? 27.194 3.489 58.273 1.00 11.00 451 ALA B CA 1
ATOM 7559 C C . ALA B 1 227 ? 28.420 4.392 58.311 1.00 11.35 451 ALA B C 1
ATOM 7560 O O . ALA B 1 227 ? 28.861 4.783 59.394 1.00 13.05 451 ALA B O 1
ATOM 7567 N N . PRO B 1 228 ? 28.986 4.722 57.139 1.00 11.86 452 PRO B N 1
ATOM 7568 C CA . PRO B 1 228 ? 30.280 5.412 57.148 1.00 15.37 452 PRO B CA 1
ATOM 7569 C C . PRO B 1 228 ? 30.212 6.861 57.622 1.00 12.72 452 PRO B C 1
ATOM 7570 O O . PRO B 1 228 ? 29.127 7.448 57.647 1.00 11.70 452 PRO B O 1
ATOM 7581 N N . PRO B 1 229 ? 31.368 7.433 57.996 1.00 12.61 453 PRO B N 1
ATOM 7582 C CA . PRO B 1 229 ? 31.432 8.844 58.389 1.00 12.62 453 PRO B CA 1
ATOM 7583 C C . PRO B 1 229 ? 30.974 9.772 57.274 1.00 14.36 453 PRO B C 1
ATOM 7584 O O . PRO B 1 229 ? 31.061 9.411 56.101 1.00 13.11 453 PRO B O 1
ATOM 7595 N N . VAL B 1 230 ? 30.510 10.958 57.651 1.00 11.81 454 VAL B N 1
ATOM 7596 C CA . VAL B 1 230 ? 30.116 11.980 56.695 1.00 11.53 454 VAL B CA 1
ATOM 7597 C C . VAL B 1 230 ? 31.039 13.173 56.878 1.00 12.03 454 VAL B C 1
ATOM 7598 O O . VAL B 1 230 ? 31.019 13.827 57.915 1.00 14.02 454 VAL B O 1
ATOM 7611 N N . ALA B 1 231 ? 31.856 13.440 55.869 1.00 13.69 455 ALA B N 1
ATOM 7612 C CA . ALA B 1 231 ? 32.783 14.561 55.913 1.00 19.17 455 ALA B CA 1
ATOM 7613 C C . ALA B 1 231 ? 32.991 15.090 54.501 1.00 13.96 455 ALA B C 1
ATOM 7614 O O . ALA B 1 231 ? 33.663 14.445 53.692 1.00 20.87 455 ALA B O 1
ATOM 7621 N N . PRO B 1 232 ? 32.417 16.265 54.196 1.00 14.82 456 PRO B N 1
ATOM 7622 C CA . PRO B 1 232 ? 32.546 16.819 52.844 1.00 19.21 456 PRO B CA 1
ATOM 7623 C C . PRO B 1 232 ? 33.998 16.886 52.381 1.00 15.90 456 PRO B C 1
ATOM 7624 O O . PRO B 1 232 ? 34.870 17.301 53.144 1.00 20.38 456 PRO B O 1
ATOM 7635 N N . ARG B 1 233 ? 34.242 16.455 51.147 1.00 18.14 457 ARG B N 1
ATOM 7636 C CA . ARG B 1 233 ? 35.597 16.295 50.630 1.00 23.38 457 ARG B CA 1
ATOM 7637 C C . ARG B 1 233 ? 36.084 17.506 49.843 1.00 27.75 457 ARG B C 1
ATOM 7638 O O . ARG B 1 233 ? 37.288 17.716 49.706 1.00 25.07 457 ARG B O 1
ATOM 7642 N N . MET B 1 234 ? 35.157 18.306 49.326 1.00 19.63 458 MET B N 1
ATOM 7643 C CA . MET B 1 234 ? 35.535 19.380 48.412 1.00 17.17 458 MET B CA 1
ATOM 7644 C C . MET B 1 234 ? 35.748 20.698 49.156 1.00 17.54 458 MET B C 1
ATOM 7645 O O . MET B 1 234 ? 34.964 21.048 50.037 1.00 20.32 458 MET B O 1
ATOM 7659 N N . PRO B 1 235 ? 36.817 21.434 48.804 1.00 20.47 459 PRO B N 1
ATOM 7660 C CA . PRO B 1 235 ? 37.076 22.717 49.468 1.00 30.41 459 PRO B CA 1
ATOM 7661 C C . PRO B 1 235 ? 35.919 23.700 49.316 1.00 23.78 459 PRO B C 1
ATOM 7662 O O . PRO B 1 235 ? 35.289 23.762 48.259 1.00 22.79 459 PRO B O 1
ATOM 7673 N N . GLY B 1 236 ? 35.632 24.436 50.384 1.00 22.28 460 GLY B N 1
ATOM 7674 C CA . GLY B 1 236 ? 34.609 25.466 50.358 1.00 21.57 460 GLY B CA 1
ATOM 7675 C C . GLY B 1 236 ? 33.196 24.955 50.578 1.00 20.30 460 GLY B C 1
ATOM 7676 O O . GLY B 1 236 ? 32.258 25.751 50.650 1.00 21.69 460 GLY B O 1
ATOM 7680 N N . GLU B 1 237 ? 33.040 23.637 50.681 1.00 16.28 461 GLU B N 1
ATOM 7681 C CA . GLU B 1 237 ? 31.739 23.023 50.943 1.00 15.40 461 GLU B CA 1
ATOM 7682 C C . GLU B 1 237 ? 31.660 22.507 52.377 1.00 18.35 461 GLU B C 1
ATOM 7683 O O . GLU B 1 237 ? 32.542 21.783 52.836 1.00 22.62 461 GLU B O 1
ATOM 7695 N N . LEU B 1 238 ? 30.607 22.905 53.084 1.00 13.98 462 LEU B N 1
ATOM 7696 C CA . LEU B 1 238 ? 30.373 22.438 54.446 1.00 13.49 462 LEU B CA 1
ATOM 7697 C C . LEU B 1 238 ? 29.001 21.800 54.555 1.00 12.48 462 LEU B C 1
ATOM 7698 O O . LEU B 1 238 ? 28.083 22.122 53.802 1.00 12.40 462 LEU B O 1
ATOM 7714 N N . LEU B 1 239 ? 28.880 20.902 55.524 1.00 12.03 463 LEU B N 1
ATOM 7715 C CA . LEU B 1 239 ? 27.684 20.109 55.730 1.00 12.21 463 LEU B CA 1
ATOM 7716 C C . LEU B 1 239 ? 26.504 20.980 56.157 1.00 12.94 463 LEU B C 1
ATOM 7717 O O . LEU B 1 239 ? 26.622 21.793 57.074 1.00 11.11 463 LEU B O 1
ATOM 7733 N N . LEU B 1 240 ? 25.377 20.813 55.472 1.00 10.42 464 LEU B N 1
ATOM 7734 C CA . LEU B 1 240 ? 24.125 21.434 55.875 1.00 10.16 464 LEU B CA 1
ATOM 7735 C C . LEU B 1 240 ? 23.336 20.432 56.707 1.00 10.34 464 LEU B C 1
ATOM 7736 O O . LEU B 1 240 ? 23.105 19.308 56.270 1.00 12.41 464 LEU B O 1
ATOM 7752 N N . LEU B 1 241 ? 22.941 20.841 57.907 1.00 9.55 465 LEU B N 1
ATOM 7753 C CA . LEU B 1 241 ? 22.177 19.984 58.801 1.00 8.98 465 LEU B CA 1
ATOM 7754 C C . LEU B 1 241 ? 20.798 20.558 59.087 1.00 9.54 465 LEU B C 1
ATOM 7755 O O . LEU B 1 241 ? 20.610 21.778 59.146 1.00 10.67 465 LEU B O 1
ATOM 7771 N N . PHE B 1 242 ? 19.842 19.652 59.261 1.00 8.41 466 PHE B N 1
ATOM 7772 C CA . PHE B 1 242 ? 18.487 19.997 59.652 1.00 8.30 466 PHE B CA 1
ATOM 7773 C C . PHE B 1 242 ? 18.403 19.892 61.167 1.00 10.27 466 PHE B C 1
ATOM 7774 O O . PHE B 1 242 ? 18.684 18.839 61.741 1.00 9.30 466 PHE B O 1
ATOM 7791 N N . GLU B 1 243 ? 18.014 20.992 61.805 1.00 8.54 467 GLU B N 1
ATOM 7792 C CA . GLU B 1 243 ? 18.061 21.117 63.260 1.00 8.68 467 GLU B CA 1
ATOM 7793 C C . GLU B 1 243 ? 16.679 21.053 63.894 1.00 8.62 467 GLU B C 1
ATOM 7794 O O . GLU B 1 243 ? 15.701 21.500 63.296 1.00 8.65 467 GLU B O 1
ATOM 7806 N N . SER B 1 244 ? 16.613 20.487 65.102 1.00 8.62 468 SER B N 1
ATOM 7807 C CA . SER B 1 244 ? 15.399 20.490 65.922 1.00 8.71 468 SER B CA 1
ATOM 7808 C C . SER B 1 244 ? 15.746 20.815 67.374 1.00 9.03 468 SER B C 1
ATOM 7809 O O . SER B 1 244 ? 16.892 20.661 67.788 1.00 9.12 468 SER B O 1
ATOM 7817 N N . ASP B 1 245 ? 14.748 21.238 68.150 1.00 9.50 469 ASP B N 1
ATOM 7818 C CA . ASP B 1 245 ? 14.916 21.378 69.595 1.00 9.63 469 ASP B CA 1
ATOM 7819 C C . ASP B 1 245 ? 15.042 20.000 70.238 1.00 13.38 469 ASP B C 1
ATOM 7820 O O . ASP B 1 245 ? 14.301 19.079 69.887 1.00 12.25 469 ASP B O 1
ATOM 7829 N N . MET B 1 246 ? 15.974 19.869 71.179 1.00 11.03 470 MET B N 1
ATOM 7830 C CA . MET B 1 246 ? 16.096 18.667 72.002 1.00 11.63 470 MET B CA 1
ATOM 7831 C C . MET B 1 246 ? 15.613 18.984 73.410 1.00 10.28 470 MET B C 1
ATOM 7832 O O . MET B 1 246 ? 16.263 19.747 74.125 1.00 10.79 470 MET B O 1
ATOM 7846 N N . PRO B 1 247 ? 14.475 18.401 73.822 1.00 10.35 471 PRO B N 1
ATOM 7847 C CA . PRO B 1 247 ? 14.029 18.650 75.195 1.00 10.90 471 PRO B CA 1
ATOM 7848 C C . PRO B 1 247 ? 15.036 18.126 76.210 1.00 12.90 471 PRO B C 1
ATOM 7849 O O . PRO B 1 247 ? 15.737 17.144 75.941 1.00 11.18 471 PRO B O 1
ATOM 7860 N N . VAL B 1 248 ? 15.101 18.791 77.357 1.00 12.30 472 VAL B N 1
ATOM 7861 C CA . VAL B 1 248 ? 16.020 18.422 78.422 1.00 12.26 472 VAL B CA 1
ATOM 7862 C C . VAL B 1 248 ? 15.274 18.174 79.729 1.00 13.28 472 VAL B C 1
ATOM 7863 O O . VAL B 1 248 ? 14.433 18.979 80.156 1.00 13.16 472 VAL B O 1
ATOM 7876 N N . TRP B 1 249 ? 15.621 17.058 80.359 1.00 13.09 473 TRP B N 1
ATOM 7877 C CA . TRP B 1 249 ? 15.110 16.660 81.663 1.00 13.77 473 TRP B CA 1
ATOM 7878 C C . TRP B 1 249 ? 16.184 16.983 82.691 1.00 14.40 473 TRP B C 1
ATOM 7879 O O . TRP B 1 249 ? 17.354 16.672 82.476 1.00 16.75 473 TRP B O 1
ATOM 7900 N N . ASP B 1 250 ? 15.806 17.628 83.791 1.00 15.07 474 ASP B N 1
ATOM 7901 C CA . ASP B 1 250 ? 16.753 17.882 84.880 1.00 15.83 474 ASP B CA 1
ATOM 7902 C C . ASP B 1 250 ? 16.068 17.805 86.243 1.00 17.26 474 ASP B C 1
ATOM 7903 O O . ASP B 1 250 ? 16.282 18.641 87.125 1.00 17.35 474 ASP B O 1
ATOM 7912 N N . ASN B 1 251 ? 15.249 16.770 86.394 1.00 16.68 475 ASN B N 1
ATOM 7913 C CA . ASN B 1 251 ? 14.575 16.465 87.647 1.00 17.54 475 ASN B CA 1
ATOM 7914 C C . ASN B 1 251 ? 13.729 17.634 88.149 1.00 19.26 475 ASN B C 1
ATOM 7915 O O . ASN B 1 251 ? 13.638 17.879 89.355 1.00 18.85 475 ASN B O 1
ATOM 7926 N N . GLY B 1 252 ? 13.123 18.357 87.212 1.00 17.37 476 GLY B N 1
ATOM 7927 C CA . GLY B 1 252 ? 12.163 19.393 87.548 1.00 17.79 476 GLY B CA 1
ATOM 7928 C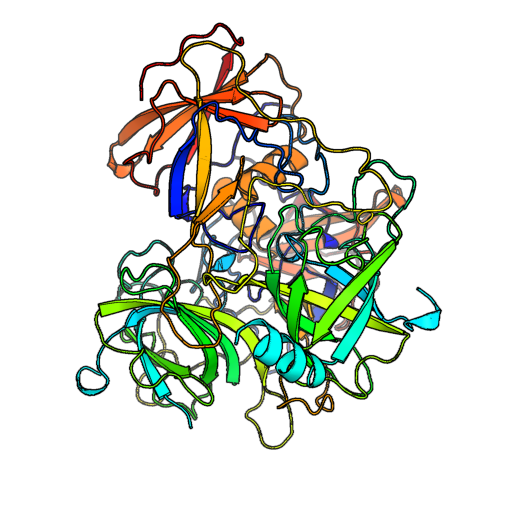 C . GLY B 1 252 ? 12.757 20.740 87.920 1.00 19.51 476 GLY B C 1
ATOM 7929 O O . GLY B 1 252 ? 12.033 21.618 88.391 1.00 18.75 476 GLY B O 1
ATOM 7933 N N . ALA B 1 253 ? 14.061 20.913 87.719 1.00 18.03 477 ALA B N 1
ATOM 7934 C CA . ALA B 1 253 ? 14.731 22.147 88.131 1.00 18.58 477 ALA B CA 1
ATOM 7935 C C . ALA B 1 253 ? 14.520 23.285 87.134 1.00 18.17 477 ALA B C 1
ATOM 7936 O O . ALA B 1 253 ? 14.325 24.437 87.525 1.00 18.78 477 ALA B O 1
ATOM 7943 N N . GLY B 1 254 ? 14.567 22.959 85.850 1.00 17.24 478 GLY B N 1
ATOM 7944 C CA . GLY B 1 254 ? 14.421 23.952 84.802 1.00 16.86 478 GLY B CA 1
ATOM 7945 C C . GLY B 1 254 ? 15.607 24.896 84.710 1.00 17.15 478 GLY B C 1
ATOM 7946 O O . GLY B 1 254 ? 15.443 26.080 84.403 1.00 22.56 478 GLY B O 1
ATOM 7950 N N . ALA B 1 255 ? 16.802 24.365 84.955 1.00 17.71 479 ALA B N 1
ATOM 7951 C CA . ALA B 1 255 ? 18.018 25.172 85.007 1.00 17.67 479 ALA B CA 1
ATOM 7952 C C . ALA B 1 255 ? 19.046 24.752 83.960 1.00 17.58 479 ALA B C 1
ATOM 7953 O O . ALA B 1 255 ? 19.993 25.490 83.690 1.00 21.74 479 ALA B O 1
ATOM 7960 N N . ALA B 1 256 ? 18.868 23.573 83.372 1.00 17.59 480 ALA B N 1
ATOM 7961 C CA . ALA B 1 256 ? 19.847 23.054 82.421 1.00 17.42 480 ALA B CA 1
ATOM 7962 C C . ALA B 1 256 ? 19.758 23.790 81.083 1.00 17.29 480 ALA B C 1
ATOM 7963 O O . ALA B 1 256 ? 18.667 24.160 80.648 1.00 17.62 480 ALA B O 1
ATOM 7970 N N . PRO B 1 257 ? 20.906 23.998 80.418 1.00 18.27 481 PRO B N 1
ATOM 7971 C CA . PRO B 1 257 ? 20.881 24.725 79.144 1.00 14.84 481 PRO B CA 1
ATOM 7972 C C . PRO B 1 257 ? 20.145 23.976 78.041 1.00 13.88 481 PRO B C 1
ATOM 7973 O O . PRO B 1 257 ? 20.278 22.755 77.907 1.00 13.62 481 PRO B O 1
ATOM 7984 N N . ALA B 1 258 ? 19.379 24.724 77.255 1.00 13.64 482 ALA B N 1
ATOM 7985 C CA . ALA B 1 258 ? 18.604 24.169 76.158 1.00 12.85 482 ALA B CA 1
ATOM 7986 C C . ALA B 1 258 ? 19.514 23.531 75.123 1.00 12.38 482 ALA B C 1
ATOM 7987 O O . ALA B 1 258 ? 20.648 23.973 74.925 1.00 16.15 482 ALA B O 1
ATOM 7994 N N . GLN B 1 259 ? 18.999 22.495 74.461 1.00 11.72 483 GLN B N 1
ATOM 7995 C CA . GLN B 1 259 ? 19.782 21.696 73.524 1.00 11.31 483 GLN B CA 1
ATOM 7996 C C . GLN B 1 259 ? 19.117 21.587 72.155 1.00 10.71 483 GLN B C 1
ATOM 7997 O O . GLN B 1 259 ? 17.943 21.922 71.990 1.00 10.80 483 GLN B O 1
ATOM 8011 N N . LYS B 1 260 ? 19.888 21.103 71.184 1.00 11.08 484 LYS B N 1
ATOM 8012 C CA . LYS B 1 260 ? 19.397 20.839 69.838 1.00 11.62 484 LYS B CA 1
ATOM 8013 C C . LYS B 1 260 ? 19.818 19.440 69.395 1.00 9.58 484 LYS B C 1
ATOM 8014 O O . LYS B 1 260 ? 20.697 18.821 70.002 1.00 9.81 484 LYS B O 1
ATOM 8033 N N . ILE B 1 261 ? 19.200 18.956 68.322 1.00 9.14 485 ILE B N 1
ATOM 8034 C CA . ILE B 1 261 ? 19.612 17.708 67.690 1.00 9.45 485 ILE B CA 1
ATOM 8035 C C . ILE B 1 261 ? 19.496 17.864 66.180 1.00 8.61 485 ILE B C 1
ATOM 8036 O O . ILE B 1 261 ? 18.600 18.559 65.686 1.00 8.50 485 ILE B O 1
ATOM 8052 N N . HIS B 1 262 ? 20.413 17.222 65.458 1.00 9.16 486 HIS B N 1
ATOM 8053 C CA . HIS B 1 262 ? 20.567 17.441 64.022 1.00 8.74 486 HIS B CA 1
ATOM 8054 C C . HIS B 1 262 ? 20.481 16.158 63.218 1.00 10.94 486 HIS B C 1
ATOM 8055 O O . HIS B 1 262 ? 20.758 15.085 63.730 1.00 9.81 486 HIS B O 1
ATOM 8070 N N . CYS B 1 263 ? 20.098 16.278 61.951 1.00 9.38 487 CYS B N 1
ATOM 8071 C CA . CYS B 1 263 ? 20.095 15.133 61.048 1.00 8.49 487 CYS B CA 1
ATOM 8072 C C . CYS B 1 263 ? 20.496 15.565 59.643 1.00 7.96 487 CYS B C 1
ATOM 8073 O O . CYS B 1 263 ? 20.497 16.753 59.325 1.00 8.64 487 CYS B O 1
ATOM 8081 N N . LEU B 1 264 ? 20.855 14.589 58.812 1.00 8.50 488 LEU B N 1
ATOM 8082 C CA . LEU B 1 264 ? 21.339 14.859 57.464 1.00 9.83 488 LEU B CA 1
ATOM 8083 C C . LEU B 1 264 ? 20.212 15.103 56.466 1.00 10.22 488 LEU B C 1
ATOM 8084 O O . LEU B 1 264 ? 20.369 15.870 55.523 1.00 8.51 488 LEU B O 1
ATOM 8100 N N . LEU B 1 265 ? 19.097 14.405 56.665 1.00 9.21 489 LEU B N 1
ATOM 8101 C CA . LEU B 1 265 ? 17.942 14.491 55.779 1.00 7.73 489 LEU B CA 1
ATOM 8102 C C . LEU B 1 265 ? 16.695 14.285 56.619 1.00 7.61 489 LEU B C 1
ATOM 8103 O O . LEU B 1 265 ? 16.687 13.420 57.496 1.00 8.87 489 LEU B O 1
ATOM 8119 N N . PRO B 1 266 ? 15.635 15.066 56.360 1.00 7.65 490 PRO B N 1
ATOM 8120 C CA . PRO B 1 266 ? 14.386 14.782 57.074 1.00 8.64 490 PRO B CA 1
ATOM 8121 C C . PRO B 1 266 ? 13.798 13.439 56.666 1.00 10.51 490 PRO B C 1
ATOM 8122 O O . PRO B 1 266 ? 14.127 12.914 55.598 1.00 8.29 490 PRO B O 1
ATOM 8133 N N . ASN B 1 267 ? 12.932 12.891 57.510 1.00 8.58 491 ASN B N 1
ATOM 8134 C CA . ASN B 1 267 ? 12.291 11.612 57.228 1.00 8.03 491 ASN B CA 1
ATOM 8135 C C . ASN B 1 267 ? 11.564 11.603 55.899 1.00 8.26 491 ASN B C 1
ATOM 8136 O O . ASN B 1 267 ? 11.525 10.583 55.203 1.00 8.90 491 ASN B O 1
ATOM 8147 N N . GLU B 1 268 ? 10.972 12.735 55.553 1.00 8.31 492 GLU B N 1
ATOM 8148 C CA . GLU B 1 268 ? 10.178 12.813 54.339 1.00 8.64 492 GLU B CA 1
ATOM 8149 C C . GLU B 1 268 ? 11.066 12.704 53.097 1.00 10.07 492 GLU B C 1
ATOM 8150 O O . GLU B 1 268 ? 10.632 12.193 52.069 1.00 8.93 492 GLU B O 1
ATOM 8162 N N . PHE B 1 269 ? 12.311 13.162 53.197 1.00 8.63 493 PHE B N 1
ATOM 8163 C CA . PHE B 1 269 ? 13.291 12.938 52.129 1.00 8.38 493 PHE B CA 1
ATOM 8164 C C . PHE B 1 269 ? 13.627 11.451 52.019 1.00 8.47 493 PHE B C 1
ATOM 8165 O O . PHE B 1 269 ? 13.714 10.897 50.923 1.00 8.80 493 PHE B O 1
ATOM 8182 N N . ILE B 1 270 ? 13.811 10.806 53.162 1.00 9.54 494 ILE B N 1
ATOM 8183 C CA . ILE B 1 270 ? 14.213 9.407 53.193 1.00 11.63 494 ILE B CA 1
ATOM 8184 C C . ILE B 1 270 ? 13.130 8.488 52.610 1.00 8.90 494 ILE B C 1
ATOM 8185 O O . ILE B 1 270 ? 13.434 7.610 51.802 1.00 9.19 494 ILE B O 1
ATOM 8201 N N . THR B 1 271 ? 11.871 8.687 52.996 1.00 9.44 495 THR B N 1
ATOM 8202 C CA . THR B 1 271 ? 10.803 7.864 52.441 1.00 9.68 495 THR B CA 1
ATOM 8203 C C . THR B 1 271 ? 10.635 8.127 50.948 1.00 9.78 495 THR B C 1
ATOM 8204 O O . THR B 1 271 ? 10.397 7.199 50.177 1.00 10.24 495 THR B O 1
ATOM 8215 N N . HIS B 1 272 ? 10.768 9.390 50.543 1.00 9.57 496 HIS B N 1
ATOM 8216 C CA . HIS B 1 272 ? 10.655 9.756 49.139 1.00 9.87 496 HIS B CA 1
ATOM 8217 C C . HIS B 1 272 ? 11.737 9.043 48.328 1.00 9.96 496 HIS B C 1
ATOM 8218 O O . HIS B 1 272 ? 11.451 8.411 47.312 1.00 10.43 496 HIS B O 1
ATOM 8233 N N . LEU B 1 273 ? 12.978 9.131 48.795 1.00 9.59 497 LEU B N 1
ATOM 8234 C CA . LEU B 1 273 ? 14.096 8.498 48.109 1.00 11.50 497 LEU B CA 1
ATOM 8235 C C . LEU B 1 273 ? 13.963 6.978 48.082 1.00 11.62 497 LEU B C 1
ATOM 8236 O O . LEU B 1 273 ? 14.229 6.343 47.059 1.00 10.59 497 LEU B O 1
ATOM 8252 N N . PHE B 1 274 ? 13.550 6.396 49.203 1.00 10.04 498 PHE B N 1
ATOM 8253 C CA . PHE B 1 274 ? 13.400 4.947 49.295 1.00 10.50 498 PHE B CA 1
ATOM 8254 C C . PHE B 1 274 ? 12.349 4.417 48.327 1.00 11.92 498 PHE B C 1
ATOM 8255 O O . PHE B 1 274 ? 12.539 3.378 47.694 1.00 11.64 498 PHE B O 1
ATOM 8272 N N . ASP B 1 275 ? 11.228 5.120 48.234 1.00 11.49 499 ASP B N 1
ATOM 8273 C CA . ASP B 1 275 ? 10.127 4.678 47.388 1.00 11.81 499 ASP B CA 1
ATOM 8274 C C . ASP B 1 275 ? 10.482 4.863 45.912 1.00 12.10 499 ASP B C 1
ATOM 8275 O O . ASP B 1 275 ? 10.048 4.091 45.060 1.00 12.78 499 ASP B O 1
ATOM 8284 N N . LEU B 1 276 ? 11.291 5.877 45.619 1.00 11.66 500 LEU B N 1
ATOM 8285 C CA . LEU B 1 276 ? 11.656 6.205 44.242 1.00 11.96 500 LEU B CA 1
ATOM 8286 C C . LEU B 1 276 ? 12.691 5.254 43.632 1.00 12.26 500 LEU B C 1
ATOM 8287 O O . LEU B 1 276 ? 12.535 4.808 42.494 1.00 12.88 500 LEU B O 1
ATOM 8303 N N . GLN B 1 277 ? 13.741 4.946 44.387 1.00 11.91 501 GLN B N 1
ATOM 8304 C CA . GLN B 1 277 ? 14.822 4.087 43.902 1.00 12.67 501 GLN B CA 1
ATOM 8305 C C . GLN B 1 277 ? 15.413 4.586 42.583 1.00 13.15 501 GLN B C 1
ATOM 8306 O O . GLN B 1 277 ? 15.644 3.804 41.658 1.00 13.16 501 GLN B O 1
ATOM 8320 N N . ALA B 1 278 ? 15.664 5.888 42.498 1.00 12.21 502 ALA B N 1
ATOM 8321 C CA . ALA B 1 278 ? 16.232 6.470 41.284 1.00 12.45 502 ALA B CA 1
ATOM 8322 C C . ALA B 1 278 ? 17.746 6.270 41.257 1.00 12.49 502 ALA B C 1
ATOM 8323 O O . ALA B 1 278 ? 18.430 6.630 42.210 1.00 15.19 502 ALA B O 1
ATOM 8330 N N . PRO B 1 279 ? 18.283 5.697 40.167 1.00 13.14 503 PRO B N 1
ATOM 8331 C CA . PRO B 1 279 ? 19.746 5.609 40.092 1.00 13.29 503 PRO B CA 1
ATOM 8332 C C . PRO B 1 279 ? 20.408 6.988 40.082 1.00 14.88 503 PRO B C 1
ATOM 8333 O O . PRO B 1 279 ? 19.878 7.918 39.477 1.00 16.74 503 PRO B O 1
ATOM 8344 N N . ALA B 1 280 ? 21.551 7.107 40.748 1.00 12.86 504 ALA B N 1
ATOM 8345 C CA . ALA B 1 280 ? 22.331 8.342 40.743 1.00 12.77 504 ALA B CA 1
ATOM 8346 C C . ALA B 1 280 ? 23.112 8.463 39.439 1.00 13.52 504 ALA B C 1
ATOM 8347 O O . ALA B 1 280 ? 23.838 7.547 39.058 1.00 14.27 504 ALA B O 1
ATOM 8354 N N . LEU B 1 281 ? 22.961 9.596 38.760 1.00 13.65 505 LEU B N 1
ATOM 8355 C CA . LEU B 1 281 ? 23.575 9.797 37.448 1.00 16.45 505 LEU B CA 1
ATOM 8356 C C . LEU B 1 281 ? 24.848 10.641 37.517 1.00 15.32 505 LEU B C 1
ATOM 8357 O O . LEU B 1 281 ? 25.515 10.864 36.503 1.00 15.44 505 LEU B O 1
ATOM 8373 N N . ALA B 1 282 ? 25.173 11.114 38.716 1.00 14.16 506 ALA B N 1
ATOM 8374 C CA . ALA B 1 282 ? 26.433 11.800 38.965 1.00 14.46 506 ALA B CA 1
ATOM 8375 C C . ALA B 1 282 ? 26.690 11.808 40.465 1.00 13.85 506 ALA B C 1
ATOM 8376 O O . ALA B 1 282 ? 25.922 11.228 41.234 1.00 13.25 506 ALA B O 1
ATOM 8383 N N . GLU B 1 283 ? 27.769 12.458 40.884 1.00 16.34 507 GLU B N 1
ATOM 8384 C CA . GLU B 1 283 ? 28.166 12.418 42.284 1.00 13.69 507 GLU B CA 1
ATOM 8385 C C . GLU B 1 283 ? 27.203 13.163 43.205 1.00 12.91 507 GLU B C 1
ATOM 8386 O O . GLU B 1 283 ? 27.067 12.810 44.372 1.00 12.42 507 GLU B O 1
ATOM 8398 N N . ALA B 1 284 ? 26.530 14.181 42.679 1.00 12.89 508 ALA B N 1
ATOM 8399 C CA . ALA B 1 284 ? 25.660 15.011 43.505 1.00 14.21 508 ALA B CA 1
ATOM 8400 C C . ALA B 1 284 ? 24.458 15.533 42.732 1.00 12.25 508 ALA B C 1
ATOM 8401 O O . ALA B 1 284 ? 24.530 15.760 41.522 1.00 13.50 508 ALA B O 1
ATOM 8408 N N . ALA B 1 285 ? 23.356 15.709 43.453 1.00 11.66 509 ALA B N 1
ATOM 8409 C CA . ALA B 1 285 ? 22.151 16.321 42.912 1.00 11.66 509 ALA B CA 1
ATOM 8410 C C . ALA B 1 285 ? 22.109 17.791 43.323 1.00 12.82 509 ALA B C 1
ATOM 8411 O O . ALA B 1 285 ? 22.080 18.108 44.511 1.00 12.31 509 ALA B O 1
ATOM 8418 N N . LEU B 1 286 ? 22.125 18.688 42.340 1.00 12.32 510 LEU B N 1
ATOM 8419 C CA . LEU B 1 286 ? 22.033 20.117 42.620 1.00 12.54 510 LEU B CA 1
ATOM 8420 C C . LEU B 1 286 ? 20.590 20.461 42.972 1.00 15.09 510 LEU B C 1
ATOM 8421 O O . LEU B 1 286 ? 19.684 20.256 42.162 1.00 14.42 510 LEU B O 1
ATOM 8437 N N . LEU B 1 287 ? 20.385 20.961 44.188 1.00 11.83 511 LEU B N 1
ATOM 8438 C CA . LEU B 1 287 ? 19.067 21.403 44.635 1.00 11.61 511 LEU B CA 1
ATOM 8439 C C . LEU B 1 287 ? 19.048 22.909 44.830 1.00 12.47 511 LEU B C 1
ATOM 8440 O O . LEU B 1 287 ? 20.040 23.503 45.249 1.00 12.27 511 LEU B O 1
ATOM 8456 N N . ARG B 1 288 ? 17.911 23.518 44.515 1.00 12.31 512 ARG B N 1
ATOM 8457 C CA . ARG B 1 288 ? 17.676 24.924 44.790 1.00 12.79 512 ARG B CA 1
ATOM 8458 C C . ARG B 1 288 ? 16.621 25.033 45.883 1.00 14.91 512 ARG B C 1
ATOM 8459 O O . ARG B 1 288 ? 15.626 24.304 45.870 1.00 12.06 512 ARG B O 1
ATOM 8480 N N . TYR B 1 289 ? 16.863 25.910 46.853 1.00 12.45 513 TYR B N 1
ATOM 8481 C CA . TYR B 1 289 ? 15.892 26.177 47.903 1.00 12.22 513 TYR B CA 1
ATOM 8482 C C . TYR B 1 289 ? 14.995 27.327 47.456 1.00 15.87 513 TYR B C 1
ATOM 8483 O O . TYR B 1 289 ? 15.441 28.469 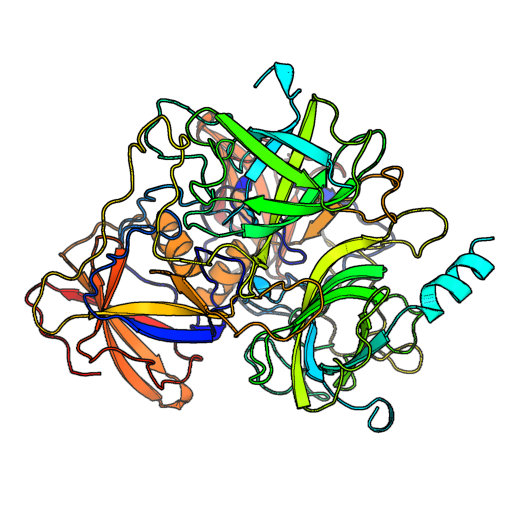47.322 1.00 16.98 513 TYR B O 1
ATOM 8501 N N . VAL B 1 290 ? 13.730 27.000 47.217 1.00 12.95 514 VAL B N 1
ATOM 8502 C CA . VAL B 1 290 ? 12.774 27.917 46.615 1.00 13.75 514 VAL B CA 1
ATOM 8503 C C . VAL B 1 290 ? 11.835 28.477 47.677 1.00 13.83 514 VAL B C 1
ATOM 8504 O O . VAL B 1 290 ? 11.308 27.735 48.508 1.00 13.24 514 VAL B O 1
ATOM 8517 N N . HIS B 1 291 ? 11.629 29.789 47.648 1.00 14.79 515 HIS B N 1
ATOM 8518 C CA . HIS B 1 291 ? 10.765 30.444 48.617 1.00 16.57 515 HIS B CA 1
ATOM 8519 C C . HIS B 1 291 ? 9.652 31.182 47.882 1.00 21.67 515 HIS B C 1
ATOM 8520 O O . HIS B 1 291 ? 9.885 32.259 47.341 1.00 19.44 515 HIS B O 1
ATOM 8535 N N . PRO B 1 292 ? 8.437 30.603 47.856 1.00 20.35 516 PRO B N 1
ATOM 8536 C CA . PRO B 1 292 ? 7.331 31.199 47.090 1.00 22.94 516 PRO B CA 1
ATOM 8537 C C . PRO B 1 292 ? 7.040 32.662 47.434 1.00 22.29 516 PRO B C 1
ATOM 8538 O O . PRO B 1 292 ? 6.841 33.465 46.522 1.00 21.52 516 PRO B O 1
ATOM 8549 N N . ASP B 1 293 ? 7.032 33.010 48.716 1.00 29.36 517 ASP B N 1
ATOM 8550 C CA . ASP B 1 293 ? 6.744 34.387 49.111 1.00 28.76 517 ASP B CA 1
ATOM 8551 C C . ASP B 1 293 ? 7.800 35.359 48.584 1.00 30.52 517 ASP B C 1
ATOM 8552 O O . ASP B 1 293 ? 7.497 36.524 48.323 1.00 36.27 517 ASP B O 1
ATOM 8561 N N . SER B 1 294 ? 9.034 34.884 48.430 1.00 32.79 518 SER B N 1
ATOM 8562 C CA . SER B 1 294 ? 10.094 35.703 47.841 1.00 27.23 518 SER B CA 1
ATOM 8563 C C . SER B 1 294 ? 10.050 35.641 46.318 1.00 30.09 518 SER B C 1
ATOM 8564 O O . SER B 1 294 ? 10.636 36.483 45.637 1.00 31.20 518 SER B O 1
ATOM 8572 N N . GLY B 1 295 ? 9.354 34.638 45.792 1.00 36.61 519 GLY B N 1
ATOM 8573 C CA . GLY B 1 295 ? 9.257 34.440 44.358 1.00 34.04 519 GLY B CA 1
ATOM 8574 C C . GLY B 1 295 ? 10.588 34.132 43.694 1.00 37.10 519 GLY B C 1
ATOM 8575 O O . GLY B 1 295 ? 10.797 34.474 42.530 1.00 33.23 519 GLY B O 1
ATOM 8579 N N . ARG B 1 296 ? 11.490 33.475 44.416 1.00 31.95 520 ARG B N 1
ATOM 8580 C CA . ARG B 1 296 ? 12.794 33.157 43.848 1.00 25.13 520 ARG B CA 1
ATOM 8581 C C . ARG B 1 296 ? 13.518 32.094 44.662 1.00 25.02 520 ARG B C 1
ATOM 8582 O O . ARG B 1 296 ? 13.068 31.700 45.738 1.00 19.94 520 ARG B O 1
ATOM 8603 N N . THR B 1 297 ? 14.645 31.640 44.122 1.00 19.54 521 THR B N 1
ATOM 8604 C CA . THR B 1 297 ? 15.565 30.760 44.827 1.00 17.62 521 THR B CA 1
ATOM 8605 C C . THR B 1 297 ? 16.385 31.562 45.830 1.00 18.81 521 THR B C 1
ATOM 8606 O O . THR B 1 297 ? 16.877 32.648 45.513 1.00 19.05 521 THR B O 1
ATOM 8617 N N . LEU B 1 298 ? 16.521 31.028 47.040 1.00 16.81 522 LEU B N 1
ATOM 8618 C CA . LEU B 1 298 ? 17.261 31.703 48.099 1.00 17.13 522 LEU B CA 1
ATOM 8619 C C . LEU B 1 298 ? 18.699 31.218 48.174 1.00 16.11 522 LEU B C 1
ATOM 8620 O O . LEU B 1 298 ? 19.603 32.004 48.442 1.00 16.84 522 LEU B O 1
ATOM 8636 N N . PHE B 1 299 ? 18.908 29.927 47.945 1.00 14.67 523 PHE B N 1
ATOM 8637 C CA . PHE B 1 299 ? 20.254 29.373 47.875 1.00 13.93 523 PHE B CA 1
ATOM 8638 C C . PHE B 1 299 ? 20.242 28.029 47.166 1.00 16.86 523 PHE B C 1
ATOM 8639 O O . PHE B 1 299 ? 19.175 27.483 46.867 1.00 13.80 523 PHE B O 1
ATOM 8656 N N . GLU B 1 300 ? 21.433 27.515 46.879 1.00 13.29 524 GLU B N 1
ATOM 8657 C CA . GLU B 1 300 ? 21.571 26.197 46.275 1.00 11.76 524 GLU B CA 1
ATOM 8658 C C . GLU B 1 300 ? 22.521 25.334 47.099 1.00 11.83 524 GLU B C 1
ATOM 8659 O O . GLU B 1 300 ? 23.371 25.840 47.833 1.00 12.75 524 GLU B O 1
ATOM 8671 N N . CYS B 1 301 ? 22.351 24.023 46.980 1.00 11.29 525 CYS B N 1
ATOM 8672 C CA . CYS B 1 301 ? 23.170 23.069 47.706 1.00 9.88 525 CYS B CA 1
ATOM 8673 C C . CYS B 1 301 ? 23.380 21.839 46.841 1.00 12.37 525 CYS B C 1
ATOM 8674 O O . CYS B 1 301 ? 22.693 21.651 45.834 1.00 10.06 525 CYS B O 1
ATOM 8682 N N . LYS B 1 302 ? 24.339 21.010 47.234 1.00 10.64 526 LYS B N 1
ATOM 8683 C CA . LYS B 1 302 ? 24.563 19.730 46.581 1.00 11.12 526 LYS B CA 1
ATOM 8684 C C . LYS B 1 302 ? 24.214 18.597 47.526 1.00 9.48 526 LYS B C 1
ATOM 8685 O O . LYS B 1 302 ? 24.743 18.516 48.629 1.00 12.42 526 LYS B O 1
ATOM 8704 N N . LEU B 1 303 ? 23.295 17.742 47.088 1.00 9.44 527 LEU B N 1
ATOM 8705 C CA . LEU B 1 303 ? 22.972 16.521 47.804 1.00 11.52 527 LEU B CA 1
ATOM 8706 C C . LEU B 1 303 ? 23.797 15.404 47.195 1.00 10.09 527 LEU B C 1
ATOM 8707 O O . LEU B 1 303 ? 23.480 14.886 46.121 1.00 10.69 527 LEU B O 1
ATOM 8723 N N . TYR B 1 304 ? 24.884 15.059 47.871 1.00 10.34 528 TYR B N 1
ATOM 8724 C CA . TYR B 1 304 ? 25.753 14.005 47.393 1.00 11.40 528 TYR B CA 1
ATOM 8725 C C . TYR B 1 304 ? 25.029 12.673 47.483 1.00 11.78 528 TYR B C 1
ATOM 8726 O O . TYR B 1 304 ? 24.185 12.472 48.356 1.00 11.13 528 TYR B O 1
ATOM 8744 N N . ARG B 1 305 ? 25.355 11.786 46.548 1.00 12.91 529 ARG B N 1
ATOM 8745 C CA . ARG B 1 305 ? 24.733 10.476 46.446 1.00 13.65 529 ARG B CA 1
ATOM 8746 C C . ARG B 1 305 ? 24.734 9.764 47.792 1.00 13.57 529 ARG B C 1
ATOM 8747 O O . ARG B 1 305 ? 23.804 9.026 48.113 1.00 13.71 529 ARG B O 1
ATOM 8768 N N . GLU B 1 306 ? 25.781 10.000 48.576 1.00 13.55 530 GLU B N 1
ATOM 8769 C CA . GLU B 1 306 ? 25.954 9.336 49.861 1.00 13.77 530 GLU B CA 1
ATOM 8770 C C . GLU B 1 306 ? 24.894 9.717 50.902 1.00 12.67 530 GLU B C 1
ATOM 8771 O O . GLU B 1 306 ? 24.815 9.099 51.968 1.00 12.99 530 GLU B O 1
ATOM 8783 N N . GLY B 1 307 ? 24.088 10.727 50.596 1.00 11.62 531 GLY B N 1
ATOM 8784 C CA . GLY B 1 307 ? 22.943 11.069 51.423 1.00 10.89 531 GLY B CA 1
ATOM 8785 C C . GLY B 1 307 ? 23.103 12.284 52.319 1.00 10.09 531 GLY B C 1
ATOM 8786 O O . GLY B 1 307 ? 22.438 12.379 53.343 1.00 10.93 531 GLY B O 1
ATOM 8790 N N . TYR B 1 308 ? 23.981 13.209 51.954 1.00 9.87 532 TYR B N 1
ATOM 8791 C CA . TYR B 1 308 ? 24.134 14.437 52.734 1.00 9.36 532 TYR B CA 1
ATOM 8792 C C . TYR B 1 308 ? 24.217 15.660 51.832 1.00 9.02 532 TYR B C 1
ATOM 8793 O O . TYR B 1 308 ? 24.659 15.570 50.691 1.00 9.32 532 TYR B O 1
ATOM 8811 N N . MET B 1 309 ? 23.761 16.793 52.362 1.00 8.92 533 MET B N 1
ATOM 8812 C CA . MET B 1 309 ? 23.797 18.067 51.656 1.00 8.56 533 MET B CA 1
ATOM 8813 C C . MET B 1 309 ? 24.960 18.919 52.119 1.00 11.30 533 MET B C 1
ATOM 8814 O O . MET B 1 309 ? 25.314 18.900 53.295 1.00 9.09 533 MET B O 1
ATOM 8828 N N . VAL B 1 310 ? 25.531 19.682 51.192 1.00 9.21 534 VAL B N 1
ATOM 8829 C CA . VAL B 1 310 ? 26.544 20.678 51.521 1.00 11.53 534 VAL B CA 1
ATOM 8830 C C . VAL B 1 310 ? 26.188 22.016 50.895 1.00 14.55 534 VAL B C 1
ATOM 8831 O O . VAL B 1 310 ? 25.466 22.070 49.901 1.00 11.29 534 VAL B O 1
ATOM 8844 N N . VAL B 1 311 ? 26.712 23.088 51.481 1.00 12.49 535 VAL B N 1
ATOM 8845 C CA . VAL B 1 311 ? 26.573 24.427 50.923 1.00 11.77 535 VAL B CA 1
ATOM 8846 C C . VAL B 1 311 ? 27.916 25.143 50.921 1.00 14.91 535 VAL B C 1
ATOM 8847 O O . VAL B 1 311 ? 28.820 24.806 51.692 1.00 14.23 535 VAL B O 1
ATOM 8860 N N . ALA B 1 312 ? 28.048 26.128 50.039 1.00 13.25 536 ALA B N 1
ATOM 8861 C CA . ALA B 1 312 ? 29.199 27.016 50.063 1.00 15.67 536 ALA B CA 1
ATOM 8862 C C . ALA B 1 312 ? 28.902 28.130 51.057 1.00 20.55 536 ALA B C 1
ATOM 8863 O O . ALA B 1 312 ? 28.419 29.197 50.682 1.00 15.79 536 ALA B O 1
ATOM 8870 N N . ALA B 1 313 ? 29.183 27.864 52.331 1.00 15.11 537 ALA B N 1
ATOM 8871 C CA . ALA B 1 313 ? 28.875 28.798 53.405 1.00 18.25 537 ALA B CA 1
ATOM 8872 C C . ALA B 1 313 ? 29.770 28.524 54.608 1.00 16.52 537 ALA B C 1
ATOM 8873 O O . ALA B 1 313 ? 30.259 27.407 54.773 1.00 19.30 537 ALA B O 1
ATOM 8880 N N . PRO B 1 314 ? 29.978 29.536 55.463 1.00 18.10 538 PRO B N 1
ATOM 8881 C CA . PRO B 1 314 ? 30.707 29.296 56.709 1.00 18.75 538 PRO B CA 1
ATOM 8882 C C . PRO B 1 314 ? 29.816 28.589 57.724 1.00 17.86 538 PRO B C 1
ATOM 8883 O O . PRO B 1 314 ? 28.598 28.535 57.535 1.00 16.90 538 PRO B O 1
ATOM 8894 N N . ALA B 1 315 ? 30.419 28.028 58.767 1.00 15.60 539 ALA B N 1
ATOM 8895 C CA . ALA B 1 315 ? 29.657 27.365 59.818 1.00 15.86 539 ALA B CA 1
ATOM 8896 C C . ALA B 1 315 ? 28.726 28.354 60.509 1.00 13.87 539 ALA B C 1
ATOM 8897 O O . ALA B 1 315 ? 29.079 29.524 60.693 1.00 17.02 539 ALA B O 1
ATOM 8904 N N . GLY B 1 316 ? 27.545 27.878 60.893 1.00 15.89 540 GLY B N 1
ATOM 8905 C CA . GLY B 1 316 ? 26.585 28.686 61.626 1.00 17.14 540 GLY B CA 1
ATOM 8906 C C . GLY B 1 316 ? 25.161 28.500 61.140 1.00 15.23 540 GLY B C 1
ATOM 8907 O O . GLY B 1 316 ? 24.916 27.807 60.155 1.00 12.13 540 GLY B O 1
ATOM 8911 N N . ARG B 1 317 ? 24.215 29.127 61.831 1.00 17.19 541 ARG B N 1
ATOM 8912 C CA . ARG B 1 317 ? 22.812 29.032 61.446 1.00 13.20 541 ARG B CA 1
ATOM 8913 C C . ARG B 1 317 ? 22.567 29.768 60.137 1.00 16.84 541 ARG B C 1
ATOM 8914 O O . ARG B 1 317 ? 23.100 30.857 59.916 1.00 20.07 541 ARG B O 1
ATOM 8935 N N . LEU B 1 318 ? 21.757 29.170 59.271 1.00 11.54 542 LEU B N 1
ATOM 8936 C CA . LEU B 1 318 ? 21.311 29.842 58.059 1.00 15.62 542 LEU B CA 1
ATOM 8937 C C . LEU B 1 318 ? 20.050 30.632 58.363 1.00 15.97 542 LEU B C 1
ATOM 8938 O O . LEU B 1 318 ? 19.039 30.069 58.787 1.00 22.30 542 LEU B O 1
ATOM 8954 N N . ASN B 1 319 ? 20.107 31.936 58.129 1.00 12.17 543 ASN B N 1
ATOM 8955 C CA . ASN B 1 319 ? 18.975 32.799 58.409 1.00 15.57 543 ASN B CA 1
ATOM 8956 C C . ASN B 1 319 ? 18.069 32.879 57.190 1.00 13.67 543 ASN B C 1
ATOM 8957 O O . ASN B 1 319 ? 18.045 33.894 56.492 1.00 13.11 543 ASN B O 1
ATOM 8968 N N . PHE B 1 320 ? 17.346 31.791 56.929 1.00 13.16 544 PHE B N 1
ATOM 8969 C CA . PHE B 1 320 ? 16.361 31.760 55.858 1.00 12.70 544 PHE B CA 1
ATOM 8970 C C . PHE B 1 320 ? 15.026 31.289 56.410 1.00 15.34 544 PHE B C 1
ATOM 8971 O O . PHE B 1 320 ? 14.986 30.503 57.358 1.00 13.11 544 PHE B O 1
ATOM 8988 N N . PRO B 1 321 ? 13.925 31.773 55.822 1.00 12.51 545 PRO B N 1
ATOM 8989 C CA . PRO B 1 321 ? 12.608 31.299 56.253 1.00 11.76 545 PRO B CA 1
ATOM 8990 C C . PRO B 1 321 ? 12.440 29.828 55.913 1.00 11.14 545 PRO B C 1
ATOM 8991 O O . PRO B 1 321 ? 12.970 29.367 54.896 1.00 11.51 545 PRO B O 1
ATOM 9002 N N . LEU B 1 322 ? 11.711 29.106 56.756 1.00 11.11 546 LEU B N 1
ATOM 9003 C CA . LEU B 1 322 ? 11.608 27.659 56.620 1.00 10.64 546 LEU B CA 1
ATOM 9004 C C . LEU B 1 322 ? 10.327 27.220 55.915 1.00 10.73 546 LEU B C 1
ATOM 9005 O O . LEU B 1 322 ? 10.005 26.032 55.902 1.00 12.86 546 LEU B O 1
ATOM 9021 N N . ASP B 1 323 ? 9.610 28.172 55.319 1.00 11.17 547 ASP B N 1
ATOM 9022 C CA . ASP B 1 323 ? 8.458 27.841 54.489 1.00 11.38 547 ASP B CA 1
ATOM 9023 C C . ASP B 1 323 ? 8.865 27.799 53.013 1.00 14.11 547 ASP B C 1
ATOM 9024 O O . ASP B 1 323 ? 8.088 28.155 52.123 1.00 14.13 547 ASP B O 1
ATOM 9033 N N . GLY B 1 324 ? 10.096 27.350 52.776 1.00 10.78 548 GLY B N 1
ATOM 9034 C CA . GLY B 1 324 ? 10.610 27.116 51.440 1.00 10.72 548 GLY B CA 1
ATOM 9035 C C . GLY B 1 324 ? 10.846 25.627 51.259 1.00 13.10 548 GLY B C 1
ATOM 9036 O O . GLY B 1 324 ? 10.858 24.875 52.236 1.00 10.39 548 GLY B O 1
ATOM 9040 N N . TYR B 1 325 ? 11.037 25.203 50.013 1.00 10.96 549 TYR B N 1
ATOM 9041 C CA . TYR B 1 325 ? 11.236 23.791 49.701 1.00 10.08 549 TYR B CA 1
ATOM 9042 C C . TYR B 1 325 ? 12.421 23.613 48.762 1.00 10.89 549 TYR B C 1
ATOM 9043 O O . TYR B 1 325 ? 12.829 24.551 48.080 1.00 11.14 549 TYR B O 1
ATOM 9061 N N . PHE B 1 326 ? 12.978 22.406 48.752 1.00 9.76 550 PHE B N 1
ATOM 9062 C CA . PHE B 1 326 ? 14.068 22.064 47.851 1.00 9.83 550 PHE B CA 1
ATOM 9063 C C . PHE B 1 326 ? 13.529 21.527 46.535 1.00 12.73 550 PHE B C 1
ATOM 9064 O O . PHE B 1 326 ? 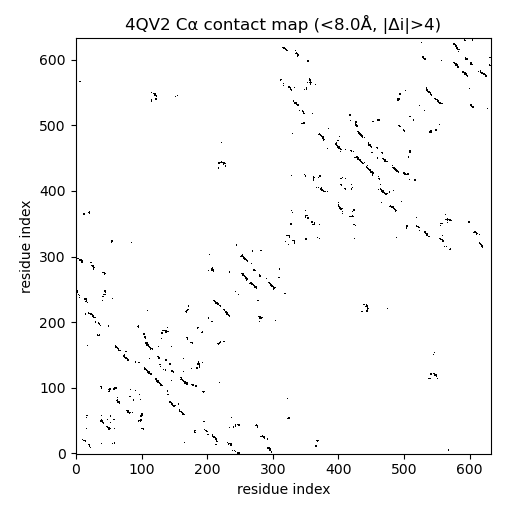12.536 20.789 46.507 1.00 10.83 550 PHE B O 1
ATOM 9081 N N . ARG B 1 327 ? 14.205 21.895 45.452 1.00 10.70 551 ARG B N 1
ATOM 9082 C CA . ARG B 1 327 ? 13.838 21.454 44.113 1.00 11.66 551 ARG B CA 1
ATOM 9083 C C . ARG B 1 327 ? 15.070 20.921 43.391 1.00 15.23 551 ARG B C 1
ATOM 9084 O O . ARG B 1 327 ? 16.074 21.618 43.261 1.00 11.64 551 ARG B O 1
ATOM 9105 N N . PHE B 1 328 ? 14.984 19.686 42.913 1.00 14.26 552 PHE B N 1
ATOM 9106 C CA . PHE B 1 328 ? 16.074 19.085 42.158 1.00 16.82 552 PHE B CA 1
ATOM 9107 C C . PHE B 1 328 ? 16.131 19.687 40.764 1.00 13.96 552 PHE B C 1
ATOM 9108 O O . PHE B 1 328 ? 15.126 19.712 40.055 1.00 13.55 552 PHE B O 1
ATOM 9125 N N . ASP B 1 329 ? 17.299 20.194 40.383 1.00 13.30 553 ASP B N 1
ATOM 9126 C CA . ASP B 1 329 ? 17.458 20.861 39.097 1.00 14.97 553 ASP B CA 1
ATOM 9127 C C . ASP B 1 329 ? 18.385 20.119 38.134 1.00 17.55 553 ASP B C 1
ATOM 9128 O O . ASP B 1 329 ? 18.136 20.105 36.929 1.00 17.81 553 ASP B O 1
ATOM 9137 N N . SER B 1 330 ? 19.440 19.497 38.649 1.00 15.33 554 SER B N 1
ATOM 9138 C CA . SER B 1 330 ? 20.423 18.866 37.774 1.00 15.76 554 SER B CA 1
ATOM 9139 C C . SER B 1 330 ? 21.384 17.942 38.510 1.00 14.98 554 SER B C 1
ATOM 9140 O O . SER B 1 330 ? 21.709 18.171 39.668 1.00 14.15 554 SER B O 1
ATOM 9148 N N . TRP B 1 331 ? 21.843 16.901 37.819 1.00 15.63 555 TRP B N 1
ATOM 9149 C CA . TRP B 1 331 ? 22.951 16.083 38.302 1.00 17.40 555 TRP B CA 1
ATOM 9150 C C . TRP B 1 331 ? 24.272 16.786 38.011 1.00 16.06 555 TRP B C 1
ATOM 9151 O O . TRP B 1 331 ? 24.495 17.247 36.895 1.00 19.57 555 TRP B O 1
ATOM 9172 N N . VAL B 1 332 ? 25.145 16.867 39.011 1.00 15.51 556 VAL B N 1
ATOM 9173 C CA . VAL B 1 332 ? 26.425 17.551 38.848 1.00 16.08 556 VAL B CA 1
ATOM 9174 C C . VAL B 1 332 ? 27.556 16.763 39.491 1.00 16.34 556 VAL B C 1
ATOM 9175 O O . VAL B 1 332 ? 27.322 15.924 40.363 1.00 15.34 556 VAL B O 1
ATOM 9188 N N . SER B 1 333 ? 28.784 17.039 39.063 1.00 16.90 557 SER B N 1
ATOM 9189 C CA . SER B 1 333 ? 29.950 16.365 39.621 1.00 17.05 557 SER B CA 1
ATOM 9190 C C . SER B 1 333 ? 30.370 17.019 40.930 1.00 16.32 557 SER B C 1
ATOM 9191 O O . SER B 1 333 ? 29.875 18.090 41.290 1.00 15.82 557 SER B O 1
ATOM 9199 N N . ALA B 1 334 ? 31.292 16.372 41.635 1.00 16.37 558 ALA B N 1
ATOM 9200 C CA . ALA B 1 334 ? 31.815 16.909 42.888 1.00 18.87 558 ALA B CA 1
ATOM 9201 C C . ALA B 1 334 ? 32.498 18.254 42.667 1.00 17.46 558 ALA B C 1
ATOM 9202 O O . ALA B 1 334 ? 32.578 19.076 43.582 1.00 17.53 558 ALA B O 1
ATOM 9209 N N . PHE B 1 335 ? 32.984 18.472 41.448 1.00 17.49 559 PHE B N 1
ATOM 9210 C CA . PHE B 1 335 ? 33.741 19.675 41.120 1.00 20.25 559 PHE B CA 1
ATOM 9211 C C . PHE B 1 335 ? 32.853 20.859 40.746 1.00 18.59 559 PHE B C 1
ATOM 9212 O O . PHE B 1 335 ? 33.350 21.953 40.479 1.00 19.21 559 PHE B O 1
ATOM 9229 N N . TYR B 1 336 ? 31.543 20.645 40.714 1.00 18.60 560 TYR B N 1
ATOM 9230 C CA . TYR B 1 336 ? 30.618 21.741 40.464 1.00 21.28 560 TYR B CA 1
ATOM 9231 C C . TYR B 1 336 ? 30.724 22.752 41.599 1.00 18.25 560 TYR B C 1
ATOM 9232 O O . TYR B 1 336 ? 30.652 22.388 42.774 1.00 15.75 560 TYR B O 1
ATOM 9250 N N . ILE B 1 337 ? 30.895 24.020 41.239 1.00 17.27 561 ILE B N 1
ATOM 9251 C CA . ILE B 1 337 ? 31.089 25.086 42.218 1.00 17.37 561 ILE B CA 1
ATOM 9252 C C . ILE B 1 337 ? 29.766 25.755 42.561 1.00 19.43 561 ILE B C 1
ATOM 9253 O O . ILE B 1 337 ? 29.123 26.371 41.707 1.00 20.11 561 ILE B O 1
ATOM 9269 N N . LEU B 1 338 ? 29.371 25.624 43.822 1.00 15.29 562 LEU B N 1
ATOM 9270 C CA . LEU B 1 338 ? 28.133 26.207 44.318 1.00 17.33 562 LEU B CA 1
ATOM 9271 C C . LEU B 1 338 ? 28.243 27.716 44.473 1.00 17.98 562 LEU B C 1
ATOM 9272 O O . LEU B 1 338 ? 29.285 28.235 44.867 1.00 19.75 562 LEU B O 1
ATOM 9288 N N . SER B 1 339 ? 27.153 28.414 44.182 1.00 21.38 563 SER B N 1
ATOM 9289 C CA . SER B 1 339 ? 27.069 29.833 44.480 1.00 17.29 563 SER B CA 1
ATOM 9290 C C . SER B 1 339 ? 27.062 30.002 45.999 1.00 15.99 563 SER B C 1
ATOM 9291 O O . SER B 1 339 ? 26.363 29.263 46.700 1.00 17.32 563 SER B O 1
ATOM 9299 N N . PRO B 1 340 ? 27.860 30.952 46.522 1.00 15.42 564 PRO B N 1
ATOM 9300 C CA . PRO B 1 340 ? 27.850 31.179 47.972 1.00 14.94 564 PRO B CA 1
ATOM 9301 C C . PRO B 1 340 ? 26.449 31.485 48.488 1.00 14.33 564 PRO B C 1
ATOM 9302 O O . PRO B 1 340 ? 25.690 32.194 47.820 1.00 16.20 564 PRO B O 1
ATOM 9313 N N . VAL B 1 341 ? 26.114 30.948 49.658 1.00 13.62 565 VAL B N 1
ATOM 9314 C CA . VAL B 1 341 ? 24.799 31.158 50.251 1.00 15.35 565 VAL B CA 1
ATOM 9315 C C . VAL B 1 341 ? 24.558 32.637 50.528 1.00 19.74 565 VAL B C 1
ATOM 9316 O O . VAL B 1 341 ? 23.466 33.145 50.271 1.00 21.06 565 VAL B O 1
#

Nearest PDB structures (foldseek):
  4qv2-assembly1_B  TM=1.003E+00  e=1.117E-73  Norovirus cat/GIV.2/CU081210E/USA/2010
  4quz-assembly1_B  TM=1.002E+00  e=2.254E-68  Norovirus cat/GIV.2/CU081210E/USA/2010
  4qvj-assembly1_B  TM=9.992E-01  e=1.427E-68  Norovirus cat/GIV.2/CU081210E/USA/2010
  4qva-assembly1_B  TM=9.995E-01  e=1.630E-66  Norovirus cat/GIV.2/CU081210E/USA/2010
  3ony-assembly1_A  TM=9.104E-01  e=3.725E-38  Norwalk virus

Secondary structure (DSSP, 8-state):
---------GGG-B-TTSS-B--EEEEE---SS-B--SSS-B-TT--B-TT--S-GGGTT-EEEEEE-TTT---EEEEEEEB-TTSPBP-TTSSSSSSTT---SBSEEEEEEEE---TT--EEEEEEEE-STT-TTEEGGGTEEEEEETT--TTS--SS-EEEEEEEEEE-STTSPP-BTTS---TT-TTS---SPPPPB---STT-EEEEEEEEE-EE-TT---SPPEEEEESS-HHHHHHHHHH-PPP-SSEEEEEEEEGGGTEEEEEEEEETTTEEEESS-SEE----SS-EEEEEEEE-TT--PPP-/---------GGG-B-SSSS-B--EEEEE---SS-B--SSS-B-TT--B-TT--S-GGGTT-EEEEEE-TTT--HHHHHHHHHHT-EEEEEEEB-TTSPBP-TTSSSSSSTT---SBSEEEEEEEE-S-TT--EEEEEEEE-STT-TTEEGGGTEEEEEETT--TTS--SS-EEEEEEEEEE-STTSPP-BTTS---TT-TTS---SPPPPB---STT-EEEEEEEEE-EE-TT---SPPEEEEESS-HHHHHHHHHH-PPP-SSEEEEEEEETTTTEEEEEEEEETTTEEEESS-SEE----SS-EEEEEEEE-TTPPPPP-

Organism: NCBI:txid1160949

InterPro domains:
  IPR004005 Calicivirus coat protein [PF00915] (10-283)
  IPR013643 Calicivirus coat protein C-terminal [PF08435] (336-572)
  IPR029053 Viral coat protein subunit [G3DSA:2.60.120.20] (1-225)
  IPR033703 Picornavirus/Calicivirus coat protein [cd00205] (92-219)

Foldseek 3Di:
DDFKFDQAFQQVFAFQQAGFRFDFKFFDDQDPLFAQFQTQWAFLLLDHAAQYDLPSQLAQKWKAWWDDPVVVCKDKTKGQTAEPVHHRDDLPDQYLAHRRHRFWFFWFWFKKWQQDDPVDTDMATKTFGQALVDQQQARSRGMHMIMRNSDQPPPRYTDTIIMTGTDATEFDDVGDDTDNSHGGQNHHPVDHTHNGQDTDDQDDPLKTFMWGKGWGDYDYPPPPPGDTDMHTHFDTSSRSVVSNVVSDDQPEQWFKKFWADVVVPGTDFIWTQGSRGGIIANEDGTTDPDDRNTGITGDDRDYSPDDTDHD/DDFKFDQAFQQVFAFQAAGFGFDFKFFDDQDPLFFFFQTQFAFLLLDHAAQYDLPSQLAQKWKAWWDDPVVPVLVVCCVVQLVLKDKTKGQTAEPVHHRDDLPDQHLAHRRHRFWFFWFWFKKWQQDDPVDTDMATKIFGQALVDQQQARSRGMHMIMGGRDQPPPRYTDTIIMTGTDATEFDPSGDDTDNSHGGQNHHPVDHGGNGQDTDGQDDPLKTFMWGKGWGDYDHPPPPPGDTDMHTHFDTSSRSVSSNVNSDDQPEQWFKKFWADVVVPGTPFIWTQGSRGGIIANEDGTTDPDDRSTGITTDDRDYSPDDTDHD

Sequence (633 aa):
VSFSVPGLVVEDMSNSRWPAQINGLVVRGNEAQVVHFQNGRCTTEGTLLGTTTLSINSICGLRGLSVSQASVADTTLWLRVEEPDGRPYDIFGDQPAPLGTPDFTAVIVGTAIRPRTASGAYLHDAYVDTTPGDADFTPSTGNTKIVLRGGGSGHVGQGHYWQFRPIAVEGGGSRPQYQEYNLPDYAGPTASNHDLAPPVAPRMPGELLLLFESDMPVWDNGAGAAPAQKIHCLLPNEFITHLFDLQAPALAEAALLRYVHPDSGRTLFECKLYREGYMVVAAPAGRLNFPLDGYFRFDSWVSAFYILSPVVSFSVPGLVVEDMSNSRWPAQINGLVVRGNEAQVVHFQNGRCTTEGTLLGTTTLSINSICGLRGLSVSQASVGAAATYTLARAADTTLWLRVEEPDGRPYDIFGDQPAPLGTPDFTAVIVGTAIRPRTASGAYLHDAYVDTTPGDADFTPSTGNTKIVLRGGGSGHVGQGHYWQFRPIAVEGGGSRPQYQEYNLPDYAGPTASNHDLAPPVAPRMPGELLLLFESDMPVWDNGAGAAPAQKIHCLLPNEFITHLFDLQAPALAEAALLRYVHPDSGRTLFECKLYREGYMVVAAPAGRLNFPLDGYFRFDSWVSAFYILSPV

B-factor: mean 19.4, std 9.56, range [4.91, 69.89]

Solvent-accessible surface area: 23547 Å² total; per-residue (Å²): 122,102,11,41,14,4,30,6,35,0,18,33,1,1,0,1,0,2,36,9,32,0,38,0,1,18,6,40,23,108,54,110,52,67,1,42,2,0,2,1,5,0,20,0,42,2,70,52,44,13,0,5,10,11,1,19,21,16,9,0,4,3,10,0,86,2,32,45,111,103,80,80,123,79,22,53,0,20,0,150,6,26,21,17,48,45,108,115,18,96,54,190,15,123,49,0,0,1,40,0,0,0,1,0,2,0,5,0,4,1,7,0,6,12,5,106,11,113,93,2,0,4,19,36,63,0,41,0,30,1,20,74,74,10,63,47,2,24,0,5,76,3,32,0,39,0,13,0,57,55,18,8,92,83,40,31,45,124,50,72,31,0,47,1,50,16,31,0,0,14,14,28,90,108,68,54,125,25,78,13,53,65,34,0,49,0,8,2,76,130,52,96,44,58,75,56,4,75,78,7,57,19,190,37,128,61,11,30,5,0,0,0,15,0,17,0,10,2,31,8,109,36,60,8,72,4,94,41,55,69,0,20,0,2,0,0,12,19,0,4,22,51,0,69,53,48,95,0,69,17,136,33,86,0,0,5,0,60,0,16,14,82,129,48,65,148,53,25,9,16,0,0,0,14,106,98,1,16,0,0,0,20,16,115,64,36,144,16,146,47,58,28,27,0,60,2,98,48,54,47,46,14,50,4,154,81,148,7,62,114,53,127,97,11,42,14,4,31,5,35,0,18,32,0,2,1,1,0,2,33,9,31,0,38,0,0,18,7,20,17,107,99,110,68,64,2,42,2,0,2,1,4,0,21,1,59,3,71,54,43,13,0,4,10,12,2,17,22,14,8,0,3,4,10,0,86,1,28,45,111,102,80,76,86,64,80,55,89,154,92,136,58,40,88,60,29,23,56,0,22,0,159,5,26,19,17,51,44,107,115,19,95,63,188,16,123,49,0,0,2,41,0,0,0,1,0,2,0,6,0,4,1,7,0,5,13,4,110,13,115,90,2,0,3,20,36,62,0,25,2,31,1,20,70,77,25,62,48,5,24,0,5,71,7,33,0,35,0,14,0,59,52,20,7,96,80,39,33,45,126,51,72,31,0,45,0,51,15,31,0,0,14,13,30,90,81,71,54,125,26,67,13,43,45,33,0,50,0,8,2,79,133,51,98,44,58,73,58,4,75,78,7,60,19,91,39,123,62,11,29,5,0,1,0,15,0,17,0,10,2,30,9,106,34,61,9,72,4,90,42,53,68,0,20,0,1,0,0,15,19,0,4,22,54,0,68,56,49,94,0,68,24,131,31,77,0,0,5,0,60,0,16,14,80,124,41,65,150,54,30,9,18,0,0,0,14,78,79,2,20,0,0,0,22,14,114,65,37,143,16,145,47,59,27,27,0,61,2,101,48,54,48,46,14,51,10,154,82,150,7,63,112,56

CATH classification: 2.40.510.10 (+1 more: 2.40.30.120)